Protein AF-0000000085931943 (afdb_homodimer)

Radius of gyration: 24.78 Å; Cα contacts (8 Å, |Δi|>4): 920; chains: 2; bounding box: 60×64×68 Å

Sequence (586 aa):
MDYKQLKFFRKICEEKSINRAAQKLFISQQALSKSIAKLEEELGTPLFIRTSGGVRLTPAGELLEQRAGAYLEEHDDILCQLRAAQEGTHLRIGFFMGLLQELPPRFFTRFMDAHPEIQFHFHSYTDNEHSRAYQNDNCDLVITTGPLGQGFAELAHLETRIGIMLSESNPLAARPELSLADLKGQLLISLNTENRSQTQLLEALRAQGLVIDTVLGDADGDLIQELLGRGYISFYAGKQSALPEGIVFRFLKDLHLYWEFYIYGHRGHRLTAVERELIRAILDAVSPEETQTMDYKQLKFFRKICEEKSINRAAQKLFISQQALSKSIAKLEEELGTPLFIRTSGGVRLTPAGELLEQRAGAYLEEHDDILCQLRAAQEGTHLRIGFFMGLLQELPPRFFTRFMDAHPEIQFHFHSYTDNEHSRAYQNDNCDLVITTGPLGQGFAELAHLETRIGIMLSESNPLAARPELSLADLKGQLLISLNTENRSQTQLLEALRAQGLVIDTVLGDADGDLIQELLGRGYISFYAGKQSALPEGIVFRFLKDLHLYWEFYIYGHRGHRLTAVERELIRAILDAVSPEETQT

Secondary structure (DSSP, 8-state):
--HHHHHHHHHHHHHS-HHHHHHHHTS-HHHHHHHHHHHHHHHTS--EEEETTEEEE-HHHHHHHHHHHHHHHHHHHHHHHHHHHHSS-EEEEEEETTHHHHSPTTHHHHHHHH-TTSEEEEEEE-SBSS----GGGG-SEEEESS---TTEEEEEEEEEE-EEEEETTSGGGG-S-B-GGGGTTS-EEEE--BSHHHHHHHHHHHHTT----EEE-GGGHHHHHHHHHTT-EEEE-S-GGGSPTTEEEE-BTT---EEEEEEEEETTPPPPHHHHHHHHHHHHHHS------/--HHHHHHHHHHHHHT-HHHHHHHHTS-HHHHHHHHHHHHHHHTS--EEEETTEEEE-HHHHHHHHHHHHHHHHHHHHHHHHHHHHSS-EEEEEEETTHHHHSPTTHHHHHHHH-TTSEEEEEEE-SBTTT--SGGGG-SEEEESS---TTEEEEEEEEEE-EEEEETTSGGGG-S-B-GGGGTTS-EEEE--BSHHHHHHHHHHHHTT----EEE-GGGHHHHHHHHHTT-EEEE-S-GGGSPTTEEEE-BTT---EEEEEEEEETTPPPPHHHHHHHHHHHHHHS------

Structure (mmCIF, N/CA/C/O backbone):
data_AF-0000000085931943-model_v1
#
loop_
_entity.id
_entity.type
_entity.pdbx_description
1 polymer 'LysR family transcriptional regulator'
#
loop_
_atom_site.group_PDB
_atom_site.id
_atom_site.type_symbol
_atom_site.label_atom_id
_atom_site.label_alt_id
_atom_site.label_comp_id
_atom_site.label_asym_id
_atom_site.label_entity_id
_atom_site.label_seq_id
_atom_site.pdbx_PDB_ins_code
_atom_site.Cartn_x
_atom_site.Cartn_y
_atom_site.Cartn_z
_atom_site.occupancy
_atom_site.B_iso_or_equiv
_atom_site.auth_seq_id
_atom_site.auth_comp_id
_atom_site.auth_asym_id
_atom_site.auth_atom_id
_atom_site.pdbx_PDB_model_num
ATOM 1 N N . MET A 1 1 ? 0.253 -12.008 -33.688 1 55.09 1 MET A N 1
ATOM 2 C CA . MET A 1 1 ? 0.393 -11.195 -32.5 1 55.09 1 MET A CA 1
ATOM 3 C C . MET A 1 1 ? 1 -12.016 -31.359 1 55.09 1 MET A C 1
ATOM 5 O O . MET A 1 1 ? 0.468 -13.062 -30.984 1 55.09 1 MET A O 1
ATOM 9 N N . ASP A 1 2 ? 2.203 -11.766 -31.125 1 61.03 2 ASP A N 1
ATOM 10 C CA . ASP A 1 2 ? 2.867 -12.562 -30.094 1 61.03 2 ASP A CA 1
ATOM 11 C C . ASP A 1 2 ? 3.107 -11.742 -28.828 1 61.03 2 ASP A C 1
ATOM 13 O O . ASP A 1 2 ? 2.828 -10.539 -28.797 1 61.03 2 ASP A O 1
ATOM 17 N N . TYR A 1 3 ? 3.52 -12.492 -27.812 1 64.62 3 TYR A N 1
ATOM 18 C CA . TYR A 1 3 ? 3.713 -11.922 -26.469 1 64.62 3 TYR A CA 1
ATOM 19 C C . TYR A 1 3 ? 4.695 -10.758 -26.516 1 64.62 3 TYR A C 1
ATOM 21 O O . TYR A 1 3 ? 4.469 -9.727 -25.875 1 64.62 3 TYR A O 1
ATOM 29 N N . LYS A 1 4 ? 5.719 -10.969 -27.219 1 70.94 4 LYS A N 1
ATOM 30 C CA . LYS A 1 4 ? 6.758 -9.945 -27.328 1 70.94 4 LYS A CA 1
ATOM 31 C C . LYS A 1 4 ? 6.223 -8.672 -27.969 1 70.94 4 LYS A C 1
ATOM 33 O O . LYS A 1 4 ? 6.531 -7.566 -27.531 1 70.94 4 LYS A O 1
ATOM 38 N N . GLN A 1 5 ? 5.391 -8.859 -28.953 1 75.25 5 GLN A N 1
ATOM 39 C CA . GLN A 1 5 ? 4.809 -7.719 -29.656 1 75.25 5 GLN A CA 1
ATOM 40 C C . GLN A 1 5 ? 3.896 -6.91 -28.734 1 75.25 5 GLN A C 1
ATOM 42 O O . GLN A 1 5 ? 3.922 -5.676 -28.75 1 75.25 5 GLN A O 1
ATOM 47 N N . LEU A 1 6 ? 3.182 -7.648 -27.969 1 75.31 6 LEU A N 1
ATOM 48 C CA . LEU A 1 6 ? 2.244 -6.969 -27.078 1 75.31 6 LEU A CA 1
ATOM 49 C C . LEU A 1 6 ? 2.982 -6.23 -25.969 1 75.31 6 LEU A C 1
ATOM 51 O O . LEU A 1 6 ? 2.564 -5.148 -25.562 1 75.31 6 LEU A O 1
ATOM 55 N N . LYS A 1 7 ? 4.035 -6.812 -25.625 1 75.56 7 LYS A N 1
ATOM 56 C CA . LYS A 1 7 ? 4.887 -6.148 -24.641 1 75.56 7 LYS A CA 1
ATOM 57 C C . LYS A 1 7 ? 5.469 -4.852 -25.203 1 75.56 7 LYS A C 1
ATOM 59 O O . LYS A 1 7 ? 5.504 -3.832 -24.516 1 75.56 7 LYS A O 1
ATOM 64 N N . PHE A 1 8 ? 5.934 -4.938 -26.359 1 80.75 8 PHE A N 1
ATOM 65 C CA . PHE A 1 8 ? 6.484 -3.768 -27.047 1 80.75 8 PHE A CA 1
ATOM 66 C C . PHE A 1 8 ? 5.43 -2.674 -27.172 1 80.75 8 PHE A C 1
ATOM 68 O O . PHE A 1 8 ? 5.703 -1.505 -26.891 1 80.75 8 PHE A O 1
ATOM 75 N N . PHE A 1 9 ? 4.234 -3.09 -27.516 1 84.25 9 PHE A N 1
ATOM 76 C CA . PHE A 1 9 ? 3.105 -2.184 -27.688 1 84.25 9 PHE A CA 1
ATOM 77 C C . PHE A 1 9 ? 2.805 -1.459 -26.375 1 84.25 9 PHE A C 1
ATOM 79 O O . PHE A 1 9 ? 2.682 -0.232 -26.359 1 84.25 9 PHE A O 1
ATOM 86 N N . ARG A 1 10 ? 2.828 -2.268 -25.406 1 78.38 10 ARG A N 1
ATOM 87 C CA . ARG A 1 10 ? 2.492 -1.695 -24.109 1 78.38 10 ARG A CA 1
ATOM 88 C C . ARG A 1 10 ? 3.559 -0.705 -23.656 1 78.38 10 ARG A C 1
ATOM 90 O O . ARG A 1 10 ? 3.24 0.341 -23.094 1 78.38 10 ARG A O 1
ATOM 97 N N . LYS A 1 11 ? 4.754 -1.048 -23.891 1 79 11 LYS A N 1
ATOM 98 C CA . LYS A 1 11 ? 5.844 -0.161 -23.5 1 79 11 LYS A CA 1
ATOM 99 C C . LYS A 1 11 ? 5.785 1.159 -24.266 1 79 11 LYS A C 1
ATOM 101 O O . LYS A 1 11 ? 6.055 2.221 -23.688 1 79 11 LYS A O 1
ATOM 106 N N . ILE A 1 12 ? 5.387 1.107 -25.438 1 84.19 12 ILE A N 1
ATOM 107 C CA . ILE A 1 12 ? 5.254 2.324 -26.234 1 84.19 12 ILE A CA 1
ATOM 108 C C . ILE A 1 12 ? 4.102 3.168 -25.688 1 84.19 12 ILE A C 1
ATOM 110 O O . ILE A 1 12 ? 4.207 4.395 -25.625 1 84.19 12 ILE A O 1
ATOM 114 N N . CYS A 1 13 ? 3.102 2.5 -25.281 1 78.88 13 CYS A N 1
ATOM 115 C CA . CYS A 1 13 ? 1.954 3.203 -24.719 1 78.88 13 CYS A CA 1
ATOM 116 C C . CYS A 1 13 ? 2.348 3.969 -23.469 1 78.88 13 CYS A C 1
ATOM 118 O O . CYS A 1 13 ? 1.907 5.102 -23.266 1 78.88 13 CYS A O 1
ATOM 120 N N . GLU A 1 14 ? 3.117 3.283 -22.766 1 73.25 14 GLU A N 1
ATOM 121 C CA . GLU A 1 14 ? 3.576 3.844 -21.5 1 73.25 14 GLU A CA 1
ATOM 122 C C . GLU A 1 14 ? 4.484 5.051 -21.734 1 73.25 14 GLU A C 1
ATOM 124 O O . GLU A 1 14 ? 4.363 6.062 -21.031 1 73.25 14 GLU A O 1
ATOM 129 N N . GLU A 1 15 ? 5.383 4.934 -22.688 1 76.12 15 GLU A N 1
ATOM 130 C CA . GLU A 1 15 ? 6.43 5.93 -22.906 1 76.12 15 GLU A CA 1
ATOM 131 C C . GLU A 1 15 ? 5.984 7 -23.891 1 76.12 15 GLU A C 1
ATOM 133 O O . GLU A 1 15 ? 6.641 8.039 -24.031 1 76.12 15 GLU A O 1
ATOM 138 N N . LYS A 1 16 ? 4.973 6.691 -24.562 1 77 16 LYS A N 1
ATOM 139 C CA . LYS A 1 16 ? 4.402 7.547 -25.594 1 77 16 LYS A CA 1
ATOM 140 C C . LYS A 1 16 ? 5.457 7.934 -26.625 1 77 16 LYS A C 1
ATOM 142 O O . LYS A 1 16 ? 5.367 8.992 -27.25 1 77 16 LYS A O 1
ATOM 147 N N . SER A 1 17 ? 6.508 7.242 -26.672 1 84.81 17 SER A N 1
ATOM 148 C CA . SER A 1 17 ? 7.598 7.414 -27.625 1 84.81 17 SER A CA 1
ATOM 149 C C . SER A 1 17 ? 8.242 6.078 -27.969 1 84.81 17 SER A C 1
ATOM 151 O O . SER A 1 17 ? 8.562 5.285 -27.078 1 84.81 17 SER A O 1
ATOM 153 N N . ILE A 1 18 ? 8.406 5.887 -29.266 1 85.44 18 ILE A N 1
ATOM 154 C CA . ILE A 1 18 ? 9.023 4.641 -29.703 1 85.44 18 ILE A CA 1
ATOM 155 C C . ILE A 1 18 ? 10.492 4.625 -29.312 1 85.44 18 ILE A C 1
ATOM 157 O O . ILE A 1 18 ? 11.008 3.605 -28.844 1 85.44 18 ILE A O 1
ATOM 161 N N . ASN A 1 19 ? 11.039 5.809 -29.453 1 85.44 19 ASN A N 1
ATOM 162 C CA . ASN A 1 19 ? 12.453 5.902 -29.109 1 85.44 19 ASN A CA 1
ATOM 163 C C . ASN A 1 19 ? 12.664 5.672 -27.609 1 85.44 19 ASN A C 1
ATOM 165 O O . ASN A 1 19 ? 13.547 4.902 -27.219 1 85.44 19 ASN A O 1
ATOM 169 N N . ARG A 1 20 ? 11.945 6.262 -26.875 1 82.75 20 ARG A N 1
ATOM 170 C CA . ARG A 1 20 ? 12.055 6.109 -25.438 1 82.75 20 ARG A CA 1
ATOM 171 C C . ARG A 1 20 ? 11.711 4.688 -25 1 82.75 20 ARG A C 1
ATOM 173 O O . ARG A 1 20 ? 12.367 4.129 -24.125 1 82.75 20 ARG A O 1
ATOM 180 N N . ALA A 1 21 ? 10.719 4.152 -25.594 1 83.44 21 ALA A N 1
ATOM 181 C CA . ALA A 1 21 ? 10.336 2.771 -25.312 1 83.44 21 ALA A CA 1
ATOM 182 C C . ALA A 1 21 ? 11.461 1.805 -25.656 1 83.44 21 ALA A C 1
ATOM 184 O O . ALA A 1 21 ? 11.758 0.881 -24.891 1 83.44 21 ALA A O 1
ATOM 185 N N . ALA A 1 22 ? 12.094 2.076 -26.719 1 85.12 22 ALA A N 1
ATOM 186 C CA . ALA A 1 22 ? 13.203 1.229 -27.156 1 85.12 22 ALA A CA 1
ATOM 187 C C . ALA A 1 22 ? 14.359 1.288 -26.156 1 85.12 22 ALA A C 1
ATOM 189 O O . ALA A 1 22 ? 14.953 0.26 -25.812 1 85.12 22 ALA A O 1
ATOM 190 N N . GLN A 1 23 ? 14.562 2.43 -25.703 1 77.44 23 GLN A N 1
ATOM 191 C CA . GLN A 1 23 ? 15.625 2.619 -24.719 1 77.44 23 GLN A CA 1
ATOM 192 C C . GLN A 1 23 ? 15.32 1.865 -23.422 1 77.44 23 GLN A C 1
ATOM 194 O O . GLN A 1 23 ? 16.188 1.2 -22.875 1 77.44 23 GLN A O 1
ATOM 199 N N . LYS A 1 24 ? 14.102 1.891 -23.125 1 71.81 24 LYS A N 1
ATOM 200 C CA . LYS A 1 24 ? 13.688 1.274 -21.875 1 71.81 24 LYS A CA 1
ATOM 201 C C . LYS A 1 24 ? 13.648 -0.246 -21.984 1 71.81 24 LYS A C 1
ATOM 203 O O . LYS A 1 24 ? 13.875 -0.958 -21.016 1 71.81 24 LYS A O 1
ATOM 208 N N . LEU A 1 25 ? 13.461 -0.68 -23.156 1 70 25 LEU A N 1
ATOM 209 C CA . LEU A 1 25 ? 13.391 -2.105 -23.453 1 70 25 LEU A CA 1
ATOM 210 C C . LEU A 1 25 ? 14.758 -2.65 -23.844 1 70 25 LEU A C 1
ATOM 212 O O . LEU A 1 25 ? 14.922 -3.857 -24.031 1 70 25 LEU A O 1
ATOM 216 N N . PHE A 1 26 ? 15.734 -1.73 -23.969 1 70.75 26 PHE A N 1
ATOM 217 C CA . PHE A 1 26 ? 17.109 -2.064 -24.328 1 70.75 26 PHE A CA 1
ATOM 218 C C . PHE A 1 26 ? 17.156 -2.758 -25.688 1 70.75 26 PHE A C 1
ATOM 220 O O . PHE A 1 26 ? 17.844 -3.762 -25.859 1 70.75 26 PHE A O 1
ATOM 227 N N . ILE A 1 27 ? 16.391 -2.252 -26.531 1 77.94 27 ILE A N 1
ATOM 228 C CA . ILE A 1 27 ? 16.422 -2.705 -27.906 1 77.94 27 ILE A CA 1
ATOM 229 C C . ILE A 1 27 ? 16.531 -1.503 -28.844 1 77.94 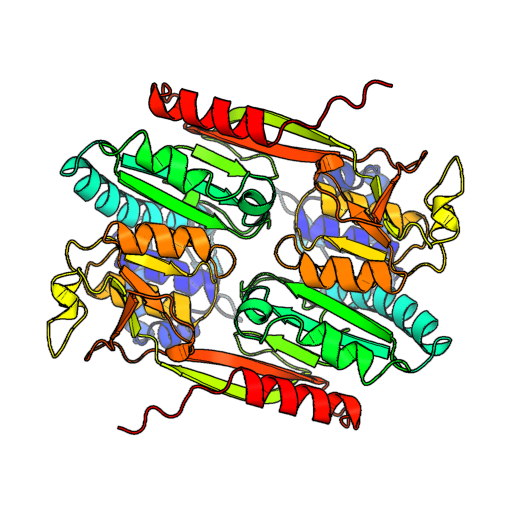27 ILE A C 1
ATOM 231 O O . ILE A 1 27 ? 16.391 -0.357 -28.406 1 77.94 27 ILE A O 1
ATOM 235 N N . SER A 1 28 ? 16.922 -1.776 -30.047 1 80.44 28 SER A N 1
ATOM 236 C CA . SER A 1 28 ? 17.047 -0.69 -31.016 1 80.44 28 SER A CA 1
ATOM 237 C C . SER A 1 28 ? 15.672 -0.145 -31.406 1 80.44 28 SER A C 1
ATOM 239 O O . SER A 1 28 ? 14.68 -0.881 -31.406 1 80.44 28 SER A O 1
ATOM 241 N N . GLN A 1 29 ? 15.68 1.112 -31.625 1 86.12 29 GLN A N 1
ATOM 242 C CA . GLN A 1 29 ? 14.453 1.761 -32.094 1 86.12 29 GLN A CA 1
ATOM 243 C C . GLN A 1 29 ? 13.922 1.101 -33.344 1 86.12 29 GLN A C 1
ATOM 245 O O . GLN A 1 29 ? 12.711 0.959 -33.531 1 86.12 29 GLN A O 1
ATOM 250 N N . GLN A 1 30 ? 14.812 0.701 -34.219 1 86.5 30 GLN A N 1
ATOM 251 C CA . GLN A 1 30 ? 14.43 0.039 -35.469 1 86.5 30 GLN A CA 1
ATOM 252 C C . GLN A 1 30 ? 13.727 -1.288 -35.188 1 86.5 30 GLN A C 1
ATOM 254 O O . GLN A 1 30 ? 12.711 -1.603 -35.812 1 86.5 30 GLN A O 1
ATOM 259 N N . ALA A 1 31 ? 14.289 -1.971 -34.344 1 82.88 31 ALA A N 1
ATOM 260 C CA . ALA A 1 31 ? 13.727 -3.266 -33.969 1 82.88 31 ALA A CA 1
ATOM 261 C C . ALA A 1 31 ? 12.336 -3.105 -33.375 1 82.88 31 ALA A C 1
ATOM 263 O O . ALA A 1 31 ? 11.414 -3.855 -33.719 1 82.88 31 ALA A O 1
ATOM 264 N N . LEU A 1 32 ? 12.219 -2.182 -32.531 1 87.5 32 LEU A N 1
ATOM 265 C CA . LEU A 1 32 ? 10.93 -1.919 -31.906 1 87.5 32 LEU A CA 1
ATOM 266 C C . LEU A 1 32 ? 9.906 -1.452 -32.938 1 87.5 32 LEU A C 1
ATOM 268 O O . LEU A 1 32 ? 8.766 -1.919 -32.938 1 87.5 32 LEU A O 1
ATOM 272 N N . SER A 1 33 ? 10.344 -0.574 -33.781 1 87.19 33 SER A N 1
ATOM 273 C CA . SER A 1 33 ? 9.469 -0.047 -34.812 1 87.19 33 SER A CA 1
ATOM 274 C C . SER A 1 33 ? 9.008 -1.151 -35.75 1 87.19 33 SER A C 1
ATOM 276 O O . SER A 1 33 ? 7.836 -1.199 -36.156 1 87.19 33 SER A O 1
ATOM 278 N N . LYS A 1 34 ? 9.883 -1.982 -36.062 1 86.62 34 LYS A N 1
ATOM 279 C CA . LYS A 1 34 ? 9.562 -3.098 -36.938 1 86.62 34 LYS A CA 1
ATOM 280 C C . LYS A 1 34 ? 8.547 -4.039 -36.312 1 86.62 34 LYS A C 1
ATOM 282 O O . LYS A 1 34 ? 7.633 -4.531 -36.969 1 86.62 34 LYS A O 1
ATOM 287 N N . SER A 1 35 ? 8.828 -4.301 -35.062 1 84.44 35 SER A N 1
ATOM 288 C CA . SER A 1 35 ? 7.938 -5.195 -34.344 1 84.44 35 SER A CA 1
ATOM 289 C C . SER A 1 35 ? 6.52 -4.637 -34.281 1 84.44 35 SER A C 1
ATOM 291 O O . SER A 1 35 ? 5.547 -5.375 -34.438 1 84.44 35 SER A O 1
ATOM 293 N N . ILE A 1 36 ? 6.445 -3.408 -34.062 1 87.06 36 ILE A N 1
ATOM 294 C CA . ILE A 1 36 ? 5.141 -2.758 -34 1 87.06 36 ILE A CA 1
ATOM 295 C C . ILE A 1 36 ? 4.48 -2.744 -35.375 1 87.06 36 ILE A C 1
ATOM 297 O O . ILE A 1 36 ? 3.277 -2.986 -35.5 1 87.06 36 ILE A O 1
ATOM 301 N N . ALA A 1 37 ? 5.273 -2.424 -36.344 1 86.5 37 ALA A N 1
ATOM 302 C CA . ALA A 1 37 ? 4.762 -2.453 -37.719 1 86.5 37 ALA A CA 1
ATOM 303 C C . ALA A 1 37 ? 4.199 -3.828 -38.062 1 86.5 37 ALA A C 1
ATOM 305 O O . ALA A 1 37 ? 3.141 -3.934 -38.688 1 86.5 37 ALA A O 1
ATOM 306 N N . LYS A 1 38 ? 4.918 -4.797 -37.688 1 82 38 LYS A N 1
ATOM 307 C CA . LYS A 1 38 ? 4.457 -6.16 -37.906 1 82 38 LYS A CA 1
ATOM 308 C C . LYS A 1 38 ? 3.154 -6.434 -37.156 1 82 38 LYS A C 1
ATOM 310 O O . LYS A 1 38 ? 2.248 -7.07 -37.688 1 82 38 LYS A O 1
ATOM 315 N N . LEU A 1 39 ? 3.102 -6.043 -35.969 1 80.69 39 LEU A N 1
ATOM 316 C CA . LEU A 1 39 ? 1.886 -6.195 -35.156 1 80.69 39 LEU A CA 1
ATOM 317 C C . LEU A 1 39 ? 0.708 -5.496 -35.844 1 80.69 39 LEU A C 1
ATOM 319 O O . LEU A 1 39 ? -0.385 -6.059 -35.938 1 80.69 39 LEU A O 1
ATOM 323 N N . GLU A 1 40 ? 0.938 -4.281 -36.312 1 82.12 40 GLU A N 1
ATOM 324 C CA . GLU A 1 40 ? -0.093 -3.508 -37 1 82.12 40 GLU A CA 1
ATOM 325 C C . GLU A 1 40 ? -0.527 -4.195 -38.281 1 82.12 40 GLU A C 1
ATOM 327 O O . GLU A 1 40 ? -1.714 -4.211 -38.625 1 82.12 40 GLU A O 1
ATOM 332 N N . GLU A 1 41 ? 0.426 -4.742 -38.969 1 79.25 41 GLU A N 1
ATOM 333 C CA . GLU A 1 41 ? 0.138 -5.5 -40.188 1 79.25 41 GLU A CA 1
ATOM 334 C C . GLU A 1 41 ? -0.713 -6.73 -39.906 1 79.25 41 GLU A C 1
ATOM 336 O O . GLU A 1 41 ? -1.679 -7.012 -40.594 1 79.25 41 GLU A O 1
ATOM 341 N N . GLU A 1 42 ? -0.335 -7.395 -38.906 1 75.94 42 GLU A N 1
ATOM 342 C CA . GLU A 1 42 ? -1.07 -8.594 -38.5 1 75.94 42 GLU A CA 1
ATOM 343 C C . GLU A 1 42 ? -2.502 -8.25 -38.125 1 75.94 42 GLU A C 1
ATOM 345 O O . GLU A 1 42 ? -3.43 -9.016 -38.406 1 75.94 42 GLU A O 1
ATOM 350 N N . LEU A 1 43 ? -2.584 -7.156 -37.469 1 74.06 43 LEU A N 1
ATOM 351 C CA . LEU A 1 43 ? -3.895 -6.738 -36.969 1 74.06 43 LEU A CA 1
ATOM 352 C C . LEU A 1 43 ? -4.66 -5.984 -38.062 1 74.06 43 LEU A C 1
ATOM 354 O O . LEU A 1 43 ? -5.871 -5.777 -37.938 1 74.06 43 LEU A O 1
ATOM 358 N N . GLY A 1 44 ? -3.965 -5.633 -39.094 1 72.06 44 GLY A N 1
ATOM 359 C CA . GLY A 1 44 ? -4.566 -4.984 -40.25 1 72.06 44 GLY A CA 1
ATOM 360 C C . GLY A 1 44 ? -4.93 -3.531 -40 1 72.06 44 GLY A C 1
ATOM 361 O O . GLY A 1 44 ? -5.762 -2.961 -40.719 1 72.06 44 GLY A O 1
ATOM 362 N N . THR A 1 45 ? -4.484 -3.029 -38.875 1 77.69 45 THR A N 1
ATOM 363 C CA . THR A 1 45 ? -4.805 -1.649 -38.531 1 77.69 45 THR A CA 1
ATOM 364 C C . THR A 1 45 ? -3.633 -0.982 -37.812 1 77.69 45 THR A C 1
ATOM 366 O O . THR A 1 45 ? -2.91 -1.631 -37.062 1 77.69 45 THR A O 1
ATOM 369 N N . PRO A 1 46 ? -3.488 0.309 -38.062 1 84.19 46 PRO A N 1
ATOM 370 C CA . PRO A 1 46 ? -2.465 1.025 -37.312 1 84.19 46 PRO A CA 1
ATOM 371 C C . PRO A 1 46 ? -2.844 1.208 -35.844 1 84.19 46 PRO A C 1
ATOM 373 O O . PRO A 1 46 ? -4.016 1.417 -35.531 1 84.19 46 PRO A O 1
ATOM 376 N N . LEU A 1 47 ? -1.817 0.995 -35 1 86.38 47 LEU A N 1
ATOM 377 C CA . LEU A 1 47 ? -2.057 1.114 -33.562 1 86.38 47 LEU A CA 1
ATOM 378 C C . LEU A 1 47 ? -1.593 2.471 -33.031 1 86.38 47 LEU A C 1
ATOM 380 O O . LEU A 1 47 ? -2.076 2.945 -32 1 86.38 47 LEU A O 1
ATOM 384 N N . PHE A 1 48 ? -0.645 3.033 -33.75 1 87.56 48 PHE A N 1
ATOM 385 C CA . PHE A 1 48 ? -0.075 4.312 -33.344 1 87.56 48 PHE A CA 1
ATOM 386 C C . PHE A 1 48 ? -0.127 5.32 -34.469 1 87.56 48 PHE A C 1
ATOM 388 O O . PHE A 1 48 ? -0.088 4.938 -35.656 1 87.56 48 PHE A O 1
ATOM 395 N N . ILE A 1 49 ? -0.316 6.629 -34.094 1 83.38 49 ILE A N 1
ATOM 396 C CA . ILE A 1 49 ? -0.152 7.742 -35.031 1 83.38 49 ILE A CA 1
ATOM 397 C C . ILE A 1 49 ? 1.058 8.578 -34.625 1 83.38 49 ILE A C 1
ATOM 399 O O . ILE A 1 49 ? 1.219 8.914 -33.438 1 83.38 49 ILE A O 1
ATOM 403 N N . ARG A 1 50 ? 1.953 8.781 -35.562 1 78.69 50 ARG A N 1
ATOM 404 C CA . ARG A 1 50 ? 3.125 9.609 -35.281 1 78.69 50 ARG A CA 1
ATOM 405 C C . ARG A 1 50 ? 2.742 11.078 -35.188 1 78.69 50 ARG A C 1
ATOM 407 O O . ARG A 1 50 ? 1.934 11.578 -35.969 1 78.69 50 ARG A O 1
ATOM 414 N N . THR A 1 51 ? 3.082 11.586 -34.156 1 75.75 51 THR A N 1
ATOM 415 C CA . THR A 1 51 ? 2.871 13.016 -33.938 1 75.75 51 THR A CA 1
ATOM 416 C C . THR A 1 51 ? 4.199 13.734 -33.719 1 75.75 51 THR A C 1
ATOM 418 O O . THR A 1 51 ? 5.246 13.086 -33.594 1 75.75 51 THR A O 1
ATOM 421 N N . SER A 1 52 ? 4.203 15.07 -33.75 1 74.44 52 SER A N 1
ATOM 422 C CA . SER A 1 52 ? 5.398 15.875 -33.531 1 74.44 52 SER A CA 1
ATOM 423 C C . SER A 1 52 ? 6.012 15.594 -32.188 1 74.44 52 SER A C 1
ATOM 425 O O . SER A 1 52 ? 7.219 15.758 -31.984 1 74.44 52 SER A O 1
ATOM 427 N N . GLY A 1 53 ? 5.316 15.102 -31.312 1 69.12 53 GLY A N 1
ATOM 428 C CA . GLY A 1 53 ? 5.773 14.906 -29.953 1 69.12 53 GLY A CA 1
ATOM 429 C C . GLY A 1 53 ? 5.984 13.445 -29.594 1 69.12 53 GLY A C 1
ATOM 430 O O . GLY A 1 53 ? 6.215 13.117 -28.422 1 69.12 53 GLY A O 1
ATOM 431 N N . GLY A 1 54 ? 5.898 12.648 -30.594 1 79.88 54 GLY A N 1
ATOM 432 C CA . GLY A 1 54 ? 6.07 11.219 -30.359 1 79.88 54 GLY A CA 1
ATOM 433 C C . GLY A 1 54 ? 5.016 10.375 -31.047 1 79.88 54 GLY A C 1
ATOM 434 O O . GLY A 1 54 ? 4.836 10.477 -32.281 1 79.88 54 GLY A O 1
ATOM 435 N N . VAL A 1 55 ? 4.402 9.43 -30.234 1 83.94 55 VAL A N 1
ATOM 436 C CA . VAL A 1 55 ? 3.371 8.586 -30.828 1 83.94 55 VAL A CA 1
ATOM 437 C C . VAL A 1 55 ? 2.088 8.68 -30 1 83.94 55 VAL A C 1
ATOM 439 O O . VAL A 1 55 ? 2.137 8.914 -28.797 1 83.94 55 VAL A O 1
ATOM 442 N N . ARG A 1 56 ? 0.947 8.633 -30.688 1 80.62 56 ARG A N 1
ATOM 443 C CA . ARG A 1 56 ? -0.373 8.539 -30.062 1 80.62 56 ARG A CA 1
ATOM 444 C C . ARG A 1 56 ? -1.103 7.281 -30.516 1 80.62 56 ARG A C 1
ATOM 446 O O . ARG A 1 56 ? -0.864 6.781 -31.625 1 80.62 56 ARG A O 1
ATOM 453 N N . LEU A 1 57 ? -1.98 6.836 -29.562 1 80.31 57 LEU A N 1
ATOM 454 C CA . LEU A 1 57 ? -2.73 5.625 -29.875 1 80.31 57 LEU A CA 1
ATOM 455 C C . LEU A 1 57 ? -3.867 5.93 -30.844 1 80.31 57 LEU A C 1
ATOM 457 O O . LEU A 1 57 ? -4.523 6.969 -30.734 1 80.31 57 LEU A O 1
ATOM 461 N N . THR A 1 58 ? -4.062 5.07 -31.891 1 78.31 58 THR A N 1
ATOM 462 C CA . THR A 1 58 ? -5.293 5.027 -32.688 1 78.31 58 THR A CA 1
ATOM 463 C C . THR A 1 58 ? -6.43 4.418 -31.859 1 78.31 58 THR A C 1
ATOM 465 O O . THR A 1 58 ? -6.203 3.855 -30.797 1 78.31 58 THR A O 1
ATOM 468 N N . PRO A 1 59 ? -7.641 4.551 -32.281 1 65.88 59 PRO A N 1
ATOM 469 C CA . PRO A 1 59 ? -8.734 3.857 -31.594 1 65.88 59 PRO A CA 1
ATOM 470 C C . PRO A 1 59 ? -8.477 2.363 -31.422 1 65.88 59 PRO A C 1
ATOM 472 O O . PRO A 1 59 ? -8.773 1.797 -30.375 1 65.88 59 PRO A O 1
ATOM 475 N N . ALA A 1 60 ? -7.91 1.833 -32.438 1 72.38 60 ALA A N 1
ATOM 476 C CA . ALA A 1 60 ? -7.535 0.424 -32.344 1 72.38 60 ALA A CA 1
ATOM 477 C C . ALA A 1 60 ? -6.43 0.208 -31.328 1 72.38 60 ALA A C 1
ATOM 479 O O . ALA A 1 60 ? -6.438 -0.787 -30.594 1 72.38 60 ALA A O 1
ATOM 480 N N . GLY A 1 61 ? -5.535 1.128 -31.312 1 76.88 61 GLY A N 1
ATOM 481 C CA . GLY A 1 61 ? -4.477 1.078 -30.312 1 76.88 61 GLY A CA 1
ATOM 482 C C . GLY A 1 61 ? -4.992 1.179 -28.891 1 76.88 61 GLY A C 1
ATOM 483 O O . GLY A 1 61 ? -4.523 0.463 -28 1 76.88 61 GLY A O 1
ATOM 484 N N . GLU A 1 62 ? -5.898 1.995 -28.734 1 67.81 62 GLU A N 1
ATOM 485 C CA . GLU A 1 62 ? -6.512 2.164 -27.406 1 67.81 62 GLU A CA 1
ATOM 486 C C . GLU A 1 62 ? -7.223 0.889 -26.969 1 67.81 62 GLU A C 1
ATOM 488 O O . GLU A 1 62 ? -7.129 0.491 -25.812 1 67.81 62 GLU A O 1
ATOM 493 N N . LEU A 1 63 ? -7.898 0.345 -27.891 1 62.28 63 LEU A N 1
ATOM 494 C CA . LEU A 1 63 ? -8.57 -0.919 -27.609 1 62.28 63 LEU A CA 1
ATOM 495 C C . LEU A 1 63 ? -7.562 -1.998 -27.234 1 62.28 63 LEU A C 1
ATOM 497 O O . LEU A 1 63 ? -7.777 -2.738 -26.266 1 62.28 63 LEU A O 1
ATOM 501 N N . LEU A 1 64 ? -6.523 -2.021 -28 1 71.88 64 LEU A N 1
ATOM 502 C CA . LEU A 1 64 ? -5.5 -3.018 -27.703 1 71.88 64 LEU A CA 1
ATOM 503 C C . LEU A 1 64 ? -4.84 -2.734 -26.359 1 71.88 64 LEU A C 1
ATOM 505 O O . LEU A 1 64 ? -4.547 -3.662 -25.594 1 71.88 64 LEU A O 1
ATOM 509 N N . GLU A 1 65 ? -4.602 -1.52 -26.141 1 70.88 65 GLU A N 1
ATOM 510 C CA . GLU A 1 65 ? -4.004 -1.163 -24.859 1 70.88 65 GLU A CA 1
ATOM 511 C C . GLU A 1 65 ? -4.867 -1.642 -23.688 1 70.88 65 GLU A C 1
ATOM 513 O O . GLU A 1 65 ? -4.352 -2.166 -22.703 1 70.88 65 GLU A O 1
ATOM 518 N N . GLN A 1 66 ? -6.023 -1.454 -23.875 1 58.38 66 GLN A N 1
ATOM 519 C CA . GLN A 1 66 ? -6.977 -1.882 -22.859 1 58.38 66 GLN A CA 1
ATOM 520 C C . GLN A 1 66 ? -6.977 -3.4 -22.703 1 58.38 66 GLN A C 1
ATOM 522 O O . GLN A 1 66 ? -7.059 -3.916 -21.594 1 58.38 66 GLN A O 1
ATOM 527 N N . ARG A 1 67 ? -6.75 -3.953 -23.859 1 55.47 67 ARG A N 1
ATOM 528 C CA . ARG A 1 67 ? -6.883 -5.406 -23.875 1 55.47 67 ARG A CA 1
ATOM 529 C C . ARG A 1 67 ? -5.535 -6.082 -23.672 1 55.47 67 ARG A C 1
ATOM 531 O O . ARG A 1 67 ? -5.465 -7.203 -23.156 1 55.47 67 ARG A O 1
ATOM 538 N N . ALA A 1 68 ? -4.516 -5.348 -24.141 1 60.16 68 ALA A N 1
ATOM 539 C CA . ALA A 1 68 ? -3.176 -5.926 -24.109 1 60.16 68 ALA A CA 1
ATOM 540 C C . ALA A 1 68 ? -2.758 -6.266 -22.688 1 60.16 68 ALA A C 1
ATOM 542 O O . ALA A 1 68 ? -2.105 -7.285 -22.453 1 60.16 68 ALA A O 1
ATOM 543 N N . GLY A 1 69 ? -3.082 -5.398 -21.938 1 51.91 69 GLY A N 1
ATOM 544 C CA . GLY A 1 69 ? -2.84 -5.738 -20.547 1 51.91 69 GLY A CA 1
ATOM 545 C C . GLY A 1 69 ? -3.439 -7.074 -20.141 1 51.91 69 GLY A C 1
ATOM 546 O O . GLY A 1 69 ? -2.758 -7.914 -19.547 1 51.91 69 GLY A O 1
ATOM 547 N N . ALA A 1 70 ? -4.582 -7.188 -20.594 1 49.72 70 ALA A N 1
ATOM 548 C CA . ALA A 1 70 ? -5.305 -8.422 -20.312 1 49.72 70 ALA A CA 1
ATOM 549 C C . ALA A 1 70 ? -4.66 -9.609 -21.031 1 49.72 70 ALA A C 1
ATOM 551 O O . ALA A 1 70 ? -4.547 -10.695 -20.469 1 49.72 70 ALA A O 1
ATOM 552 N N . TYR A 1 71 ? -4.223 -9.352 -22.188 1 49.84 71 TYR A N 1
ATOM 553 C CA . TYR A 1 71 ? -3.609 -10.414 -22.969 1 49.84 71 TYR A CA 1
ATOM 554 C C . TYR A 1 71 ? -2.27 -10.828 -22.375 1 49.84 71 TYR A C 1
ATOM 556 O O . TYR A 1 71 ? -1.965 -12.023 -22.297 1 49.84 71 TYR A O 1
ATOM 564 N N . LEU A 1 72 ? -1.488 -9.883 -22.125 1 53.84 72 LEU A N 1
ATOM 565 C CA . LEU A 1 72 ? -0.202 -10.203 -21.516 1 53.84 72 LEU A CA 1
ATOM 566 C C . LEU A 1 72 ? -0.397 -10.875 -20.156 1 53.84 72 LEU A C 1
ATOM 568 O O . LEU A 1 72 ? 0.332 -11.805 -19.812 1 53.84 72 LEU A O 1
ATOM 572 N N . GLU A 1 73 ? -1.282 -10.398 -19.641 1 48.91 73 GLU A N 1
ATOM 573 C CA . GLU A 1 73 ? -1.694 -11.039 -18.391 1 48.91 73 GLU A CA 1
ATOM 574 C C . GLU A 1 73 ? -2.293 -12.422 -18.656 1 48.91 73 GLU A C 1
ATOM 576 O O . GLU A 1 73 ? -2.051 -13.367 -17.906 1 48.91 73 GLU A O 1
ATOM 581 N N . GLU A 1 74 ? -2.994 -12.477 -19.719 1 49.31 74 GLU A N 1
ATOM 582 C CA . GLU A 1 74 ? -3.555 -13.758 -20.156 1 49.31 74 GLU A CA 1
ATOM 583 C C . GLU A 1 74 ? -2.451 -14.758 -20.484 1 49.31 74 GLU A C 1
ATOM 585 O O . GLU A 1 74 ? -2.57 -15.945 -20.172 1 49.31 74 GLU A O 1
ATOM 590 N N . HIS A 1 75 ? -1.53 -14.273 -21.172 1 47.94 75 HIS A N 1
ATOM 591 C CA . HIS A 1 75 ? -0.403 -15.172 -21.406 1 47.94 75 HIS A CA 1
ATOM 592 C C . HIS A 1 75 ? 0.173 -15.695 -20.094 1 47.94 75 HIS A C 1
ATOM 594 O O . HIS A 1 75 ? 0.405 -16.891 -19.953 1 47.94 75 HIS A O 1
ATOM 600 N N . ASP A 1 76 ? 0.511 -14.797 -19.25 1 49.72 76 ASP A N 1
ATOM 601 C CA . ASP A 1 76 ? 0.974 -15.258 -17.953 1 49.72 76 ASP A CA 1
ATOM 602 C C . ASP A 1 76 ? -0.069 -16.156 -17.281 1 49.72 76 ASP A C 1
ATOM 604 O O . ASP A 1 76 ? 0.278 -17.141 -16.625 1 49.72 76 ASP A O 1
ATOM 608 N N . ASP A 1 77 ? -1.251 -15.758 -17.562 1 48.19 77 ASP A N 1
ATOM 609 C CA . ASP A 1 77 ? -2.375 -16.547 -17.062 1 48.19 77 ASP A CA 1
ATOM 610 C C . ASP A 1 77 ? -2.383 -17.938 -17.688 1 48.19 77 ASP A C 1
ATOM 612 O O . ASP A 1 77 ? -2.645 -18.922 -17 1 48.19 77 ASP A O 1
ATOM 616 N N . ILE A 1 78 ? -2.203 -17.891 -18.938 1 46.5 78 ILE A N 1
ATOM 617 C CA . ILE A 1 78 ? -2.188 -19.172 -19.625 1 46.5 78 ILE A CA 1
ATOM 618 C C . ILE A 1 78 ? -1.065 -20.047 -19.078 1 46.5 78 ILE A C 1
ATOM 620 O O . ILE A 1 78 ? -1.266 -21.234 -18.812 1 46.5 78 ILE A O 1
ATOM 624 N N . LEU A 1 79 ? -0.005 -19.422 -18.891 1 47.06 79 LEU A N 1
ATOM 625 C CA . LEU A 1 79 ? 1.09 -20.203 -18.328 1 47.06 79 LEU A CA 1
ATOM 626 C C . LEU A 1 79 ? 0.745 -20.688 -16.922 1 47.06 79 LEU A C 1
ATOM 628 O O . LEU A 1 79 ? 1.043 -21.828 -16.578 1 47.06 79 LEU A O 1
ATOM 632 N N . CYS A 1 80 ? 0.157 -19.766 -16.219 1 46.91 80 CYS A N 1
ATOM 633 C CA . CYS A 1 80 ? -0.276 -20.156 -14.883 1 46.91 80 CYS A CA 1
ATOM 634 C C . CYS A 1 80 ? -1.347 -21.25 -14.945 1 46.91 80 CYS A C 1
ATOM 636 O O . CYS A 1 80 ? -1.322 -22.203 -14.164 1 46.91 80 CYS A O 1
ATOM 638 N N . GLN A 1 81 ? -2.244 -21.016 -15.82 1 47.34 81 GLN A N 1
ATOM 639 C CA . GLN A 1 81 ? -3.311 -22 -15.969 1 47.34 81 GLN A CA 1
ATOM 640 C C . GLN A 1 81 ? -2.758 -23.328 -16.453 1 47.34 81 GLN A C 1
ATOM 642 O O . GLN A 1 81 ? -3.201 -24.391 -15.992 1 47.34 81 GLN A O 1
ATOM 647 N N . LEU A 1 82 ? -1.97 -23.312 -17.375 1 45.38 82 LEU A N 1
ATOM 648 C CA . LEU A 1 82 ? -1.386 -24.547 -17.875 1 45.38 82 LEU A CA 1
ATOM 649 C C . LEU A 1 82 ? -0.641 -25.281 -16.75 1 45.38 82 LEU A C 1
ATOM 651 O O . LEU A 1 82 ? -0.706 -26.5 -16.656 1 45.38 82 LEU A O 1
ATOM 655 N N . ARG A 1 83 ? 0.024 -24.5 -16.031 1 45.22 83 ARG A N 1
ATOM 656 C CA . ARG A 1 83 ? 0.689 -25.109 -14.891 1 45.22 83 ARG A CA 1
ATOM 657 C C . ARG A 1 83 ? -0.327 -25.609 -13.867 1 45.22 83 ARG A C 1
ATOM 659 O O . ARG A 1 83 ? -0.146 -26.672 -13.273 1 45.22 83 ARG A O 1
ATOM 666 N N . ALA A 1 84 ? -1.306 -24.703 -13.703 1 45.88 84 ALA A N 1
ATOM 667 C CA . ALA A 1 84 ? -2.379 -25.109 -12.789 1 45.88 84 ALA A CA 1
ATOM 668 C C . ALA A 1 84 ? -3.084 -26.359 -13.289 1 45.88 84 ALA A C 1
ATOM 670 O O . ALA A 1 84 ? -3.543 -27.172 -12.484 1 45.88 84 ALA A O 1
ATOM 671 N N . ALA A 1 85 ? -3.283 -26.406 -14.5 1 45.25 85 ALA A N 1
ATOM 672 C CA . ALA A 1 85 ? -3.916 -27.609 -15.031 1 45.25 85 ALA A CA 1
ATOM 673 C C . ALA A 1 85 ? -3.156 -28.859 -14.617 1 45.25 85 ALA A C 1
ATOM 675 O O . ALA A 1 85 ? -3.752 -29.938 -14.453 1 45.25 85 ALA A O 1
ATOM 676 N N . GLN A 1 86 ? -1.926 -28.797 -14.711 1 43.84 86 GLN A N 1
ATOM 677 C CA . GLN A 1 86 ? -1.219 -30 -14.289 1 43.84 86 GLN A CA 1
ATOM 678 C C . GLN A 1 86 ? -1.281 -30.172 -12.773 1 43.84 86 GLN A C 1
ATOM 680 O O . GLN A 1 86 ? -1.098 -31.281 -12.258 1 43.84 86 GLN A O 1
ATOM 685 N N . GLU A 1 87 ? -1.316 -29.016 -12.109 1 48.56 87 GLU A N 1
ATOM 686 C CA . GLU A 1 87 ? -1.28 -29.141 -10.648 1 48.56 87 GLU A CA 1
ATOM 687 C C . GLU A 1 87 ? -2.688 -29.234 -10.07 1 48.56 87 GLU A C 1
ATOM 689 O O . GLU A 1 87 ? -3.662 -28.859 -10.727 1 48.56 87 GLU A O 1
ATOM 694 N N . GLY A 1 88 ? -2.814 -29.828 -8.984 1 56.75 88 GLY A N 1
ATOM 695 C CA . GLY A 1 88 ? -3.949 -30 -8.094 1 56.75 88 GLY A CA 1
ATOM 696 C C . GLY A 1 88 ? -4.812 -28.766 -7.965 1 56.75 88 GLY A C 1
ATOM 697 O O . GLY A 1 88 ? -4.648 -27.812 -8.727 1 56.75 88 GLY A O 1
ATOM 698 N N . THR A 1 89 ? -5.91 -28.734 -7.156 1 74.19 89 THR A N 1
ATOM 699 C CA . THR A 1 89 ? -6.902 -27.703 -6.855 1 74.19 89 THR A CA 1
ATOM 700 C C . THR A 1 89 ? -6.227 -26.438 -6.332 1 74.19 89 THR A C 1
ATOM 702 O O . THR A 1 89 ? -5.438 -26.5 -5.391 1 74.19 89 THR A O 1
ATOM 705 N N . HIS A 1 90 ? -6.203 -25.328 -7.215 1 84.56 90 HIS A N 1
ATOM 706 C CA . HIS A 1 90 ? -5.621 -24.062 -6.773 1 84.56 90 HIS A CA 1
ATOM 707 C C . HIS A 1 90 ? -6.703 -23.031 -6.508 1 84.56 90 HIS A C 1
ATOM 709 O O . HIS A 1 90 ? -7.82 -23.141 -7.008 1 84.56 90 HIS A O 1
ATOM 715 N N . LEU A 1 91 ? -6.469 -22.156 -5.605 1 90.25 91 LEU A N 1
ATOM 716 C CA . LEU A 1 91 ? -7.305 -21 -5.305 1 90.25 91 LEU A CA 1
ATOM 717 C C . LEU A 1 91 ? -6.477 -19.719 -5.305 1 90.25 91 LEU A C 1
ATOM 719 O O . LEU A 1 91 ? -5.496 -19.609 -4.562 1 90.25 91 LEU A O 1
ATOM 723 N N . ARG A 1 92 ? -6.809 -18.781 -6.223 1 90.44 92 ARG A N 1
ATOM 724 C CA . ARG A 1 92 ? -6.129 -17.5 -6.332 1 90.44 92 ARG A CA 1
ATOM 725 C C . ARG A 1 92 ? -6.969 -16.375 -5.723 1 90.44 92 ARG A C 1
ATOM 727 O O . ARG A 1 92 ? -8.094 -16.125 -6.164 1 90.44 92 ARG A O 1
ATOM 734 N N . ILE A 1 93 ? -6.34 -15.711 -4.754 1 91.88 93 ILE A N 1
ATOM 735 C CA . ILE A 1 93 ? -7.066 -14.695 -4.008 1 91.88 93 ILE A CA 1
ATOM 736 C C . ILE A 1 93 ? -6.371 -13.344 -4.164 1 91.88 93 ILE A C 1
ATOM 738 O O . ILE A 1 93 ? -5.191 -13.203 -3.832 1 91.88 93 ILE A O 1
ATOM 742 N N . GLY A 1 94 ? -7.07 -12.422 -4.703 1 89.25 94 GLY A N 1
ATOM 743 C CA . GLY A 1 94 ? -6.633 -11.031 -4.695 1 89.25 94 GLY A CA 1
ATOM 744 C C . GLY A 1 94 ? -7.258 -10.219 -3.58 1 89.25 94 GLY A C 1
ATOM 745 O O . GLY A 1 94 ? -8.453 -10.352 -3.307 1 89.25 94 GLY A O 1
ATOM 746 N N . PHE A 1 95 ? -6.395 -9.43 -2.912 1 87.94 95 PHE A N 1
ATOM 747 C CA . PHE A 1 95 ? -6.969 -8.625 -1.839 1 87.94 95 PHE A CA 1
ATOM 748 C C . PHE A 1 95 ? -6.184 -7.336 -1.648 1 87.94 95 PHE A C 1
ATOM 750 O O . PHE A 1 95 ? -4.996 -7.273 -1.963 1 87.94 95 PHE A O 1
ATOM 757 N N . PHE A 1 96 ? -6.891 -6.383 -1.124 1 81.81 96 PHE A N 1
ATOM 758 C CA . PHE A 1 96 ? -6.234 -5.117 -0.823 1 81.81 96 PHE A CA 1
ATOM 759 C C . PHE A 1 96 ? -5.391 -5.23 0.441 1 81.81 96 PHE A C 1
ATOM 761 O O . PHE A 1 96 ? -5.758 -5.953 1.373 1 81.81 96 PHE A O 1
ATOM 768 N N . MET A 1 97 ? -4.312 -4.535 0.505 1 75.06 97 MET A N 1
ATOM 769 C CA . MET A 1 97 ? -3.299 -4.656 1.55 1 75.06 97 MET A CA 1
ATOM 770 C C . MET A 1 97 ? -3.912 -4.438 2.93 1 75.06 97 MET A C 1
ATOM 772 O O . MET A 1 97 ? -3.5 -5.07 3.904 1 75.06 97 MET A O 1
ATOM 776 N N . GLY A 1 98 ? -4.879 -3.678 3.123 1 76.56 98 GLY A N 1
ATOM 777 C CA . GLY A 1 98 ? -5.473 -3.396 4.418 1 76.56 98 GLY A CA 1
ATOM 778 C C . GLY A 1 98 ? -6.34 -4.531 4.938 1 76.56 98 GLY A C 1
ATOM 779 O O . GLY A 1 98 ? -6.746 -4.527 6.102 1 76.56 98 GLY A O 1
ATOM 780 N N . LEU A 1 99 ? -6.547 -5.543 4.16 1 82.56 99 LEU A N 1
ATOM 781 C CA . LEU A 1 99 ? -7.453 -6.617 4.547 1 82.56 99 LEU A CA 1
ATOM 782 C C . LEU A 1 99 ? -6.902 -7.395 5.738 1 82.56 99 LEU A C 1
ATOM 784 O O . LEU A 1 99 ? -7.656 -7.773 6.641 1 82.56 99 LEU A O 1
ATOM 788 N N . LEU A 1 100 ? -5.637 -7.672 5.727 1 81.25 100 LEU A N 1
ATOM 789 C CA . LEU A 1 100 ? -5.043 -8.531 6.742 1 81.25 100 LEU A CA 1
ATOM 790 C C . LEU A 1 100 ? -5.184 -7.906 8.125 1 81.25 100 LEU A C 1
ATOM 792 O O . LEU A 1 100 ? -5.215 -8.617 9.133 1 81.25 100 LEU A O 1
ATOM 796 N N . GLN A 1 101 ? -5.289 -6.633 8.141 1 74.81 101 GLN A N 1
ATOM 797 C CA . GLN A 1 101 ? -5.473 -5.945 9.414 1 74.81 101 GLN A CA 1
ATOM 798 C C . GLN A 1 101 ? -6.906 -6.078 9.914 1 74.81 101 GLN A C 1
ATOM 800 O O . GLN A 1 101 ? -7.18 -5.883 11.094 1 74.81 101 GLN A O 1
ATOM 805 N N . GLU A 1 102 ? -7.758 -6.352 9.031 1 78.5 102 GLU A N 1
ATOM 806 C CA . GLU A 1 102 ? -9.164 -6.512 9.383 1 78.5 102 GLU A CA 1
ATOM 807 C C . GLU A 1 102 ? -9.469 -7.949 9.797 1 78.5 102 GLU A C 1
ATOM 809 O O . GLU A 1 102 ? -10.516 -8.219 10.398 1 78.5 102 GLU A O 1
ATOM 814 N N . LEU A 1 103 ? -8.578 -8.82 9.477 1 86.25 103 LEU A N 1
ATOM 815 C CA . LEU A 1 103 ? -8.781 -10.234 9.75 1 86.25 103 LEU A CA 1
ATOM 816 C C . LEU A 1 103 ? -8.07 -10.648 11.031 1 86.25 103 LEU A C 1
ATOM 818 O O . LEU A 1 103 ? -7.102 -10.008 11.445 1 86.25 103 LEU A O 1
ATOM 822 N N . PRO A 1 104 ? -8.609 -11.672 11.672 1 86.81 104 PRO A N 1
ATOM 823 C CA . PRO A 1 104 ? -7.879 -12.195 12.828 1 86.81 104 PRO A CA 1
ATOM 824 C C . PRO A 1 104 ? -6.469 -12.664 12.477 1 86.81 104 PRO A C 1
ATOM 826 O O . PRO A 1 104 ? -6.207 -13.023 11.328 1 86.81 104 PRO A O 1
ATOM 829 N N . PRO A 1 105 ? -5.594 -12.641 13.5 1 85.19 105 PRO A N 1
ATOM 830 C CA . PRO A 1 105 ? -4.242 -13.141 13.258 1 85.19 105 PRO A CA 1
ATOM 831 C C . PRO A 1 105 ? -4.23 -14.555 12.672 1 85.19 105 PRO A C 1
ATOM 833 O O . PRO A 1 105 ? -5.055 -15.391 13.055 1 85.19 105 PRO A O 1
ATOM 836 N N . ARG A 1 106 ? -3.408 -14.797 11.727 1 89.31 106 ARG A N 1
ATOM 837 C CA . ARG A 1 106 ? -3.164 -16.094 11.109 1 89.31 106 ARG A CA 1
ATOM 838 C C . ARG A 1 106 ? -4.402 -16.594 10.375 1 89.31 106 ARG A C 1
ATOM 840 O O . ARG A 1 106 ? -4.613 -17.812 10.25 1 89.31 106 ARG A O 1
ATOM 847 N N . PHE A 1 107 ? -5.215 -15.703 9.984 1 93.12 107 PHE A N 1
ATOM 848 C CA . PHE A 1 107 ? -6.469 -16.062 9.328 1 93.12 107 PHE A CA 1
ATOM 849 C C . PHE A 1 107 ? -6.211 -16.969 8.133 1 93.12 107 PHE A C 1
ATOM 851 O O . PHE A 1 107 ? -6.723 -18.094 8.07 1 93.12 107 PHE A O 1
ATOM 858 N N . PHE A 1 108 ? -5.379 -16.547 7.145 1 94.19 108 PHE A N 1
ATOM 859 C CA . PHE A 1 108 ? -5.141 -17.328 5.938 1 94.19 108 PHE A CA 1
ATOM 860 C C . PHE A 1 108 ? -4.344 -18.578 6.258 1 94.19 108 PHE A C 1
ATOM 862 O O . PHE A 1 108 ? -4.531 -19.625 5.617 1 94.19 108 PHE A O 1
ATOM 869 N N . THR A 1 109 ? -3.512 -18.484 7.25 1 92.62 109 THR A N 1
ATOM 870 C CA . THR A 1 109 ? -2.76 -19.656 7.684 1 92.62 109 THR A CA 1
ATOM 871 C C . THR A 1 109 ? -3.703 -20.766 8.141 1 92.62 109 THR A C 1
ATOM 873 O O . THR A 1 109 ? -3.58 -21.906 7.699 1 92.62 109 THR A O 1
ATOM 876 N N . ARG A 1 110 ? -4.586 -20.391 9 1 93.56 110 ARG A N 1
ATOM 877 C CA . ARG A 1 110 ? -5.551 -21.359 9.508 1 93.56 110 ARG A CA 1
ATOM 878 C C . ARG A 1 110 ? -6.406 -21.938 8.383 1 93.56 110 ARG A C 1
ATOM 880 O O . ARG A 1 110 ? -6.723 -23.125 8.375 1 93.56 110 ARG A O 1
ATOM 887 N N . PHE A 1 111 ? -6.777 -21.078 7.527 1 95.31 111 PHE A N 1
ATOM 888 C CA . PHE A 1 111 ? -7.598 -21.531 6.41 1 95.31 111 PHE A CA 1
ATOM 889 C C . PHE A 1 111 ? -6.828 -22.516 5.527 1 95.31 111 PHE A C 1
ATOM 891 O O . PHE A 1 111 ? -7.371 -23.531 5.105 1 95.31 111 PHE A O 1
ATOM 898 N N . MET A 1 112 ? -5.586 -22.203 5.246 1 93.88 112 MET A N 1
ATOM 899 C CA . MET A 1 112 ? -4.738 -23.094 4.457 1 93.88 112 MET A CA 1
ATOM 900 C C . MET A 1 112 ? -4.52 -24.422 5.176 1 93.88 112 MET A C 1
ATOM 902 O O . MET A 1 112 ? -4.488 -25.484 4.539 1 93.88 112 MET A O 1
ATOM 906 N N . ASP A 1 113 ? -4.332 -24.391 6.492 1 93.69 113 ASP A N 1
ATOM 907 C CA . ASP A 1 113 ? -4.172 -25.609 7.281 1 93.69 113 ASP A CA 1
ATOM 908 C C . ASP A 1 113 ? -5.387 -26.516 7.137 1 93.69 113 ASP A C 1
ATOM 910 O O . ASP A 1 113 ? -5.25 -27.734 7.129 1 93.69 113 ASP A O 1
ATOM 914 N N . ALA A 1 114 ? -6.539 -25.938 7.039 1 93.5 114 ALA A N 1
ATOM 915 C CA . ALA A 1 114 ? -7.793 -26.688 6.938 1 93.5 114 ALA A CA 1
ATOM 916 C C . ALA A 1 114 ? -7.984 -27.266 5.539 1 93.5 114 ALA A C 1
ATOM 918 O O . ALA A 1 114 ? -8.82 -28.141 5.328 1 93.5 114 ALA A O 1
ATOM 919 N N . HIS A 1 115 ? -7.238 -26.766 4.566 1 92.38 115 HIS A N 1
ATOM 920 C CA . HIS A 1 115 ? -7.375 -27.203 3.184 1 92.38 115 HIS A CA 1
ATOM 921 C C . HIS A 1 115 ? -6.012 -27.516 2.57 1 92.38 115 HIS A C 1
ATOM 923 O O . HIS A 1 115 ? -5.629 -26.906 1.565 1 92.38 115 HIS A O 1
ATOM 929 N N . PRO A 1 116 ? -5.348 -28.5 3.047 1 89.88 116 PRO A N 1
ATOM 930 C CA . PRO A 1 116 ? -3.99 -28.828 2.594 1 89.88 116 PRO A CA 1
ATOM 931 C C . PRO A 1 116 ? -3.945 -29.297 1.143 1 89.88 116 PRO A C 1
ATOM 933 O O . PRO A 1 116 ? -2.879 -29.297 0.523 1 89.88 116 PRO A O 1
ATOM 936 N N . GLU A 1 117 ? -5.055 -29.625 0.623 1 85.81 117 GLU A N 1
ATOM 937 C CA . GLU A 1 117 ? -5.141 -30.141 -0.74 1 85.81 117 GLU A CA 1
ATOM 938 C C . GLU A 1 117 ? -5.141 -29 -1.76 1 85.81 117 GLU A C 1
ATOM 940 O O . GLU A 1 117 ? -4.957 -29.234 -2.957 1 85.81 117 GLU A O 1
ATOM 945 N N . ILE A 1 118 ? -5.332 -27.859 -1.304 1 89.25 118 ILE A N 1
ATOM 946 C CA . ILE A 1 118 ? -5.457 -26.719 -2.195 1 89.25 118 ILE A CA 1
ATOM 947 C C . ILE A 1 118 ? -4.145 -25.938 -2.213 1 89.25 118 ILE A C 1
ATOM 949 O O . ILE A 1 118 ? -3.541 -25.688 -1.165 1 89.25 118 ILE A O 1
ATOM 953 N N . GLN A 1 119 ? -3.684 -25.594 -3.342 1 88.38 119 GLN A N 1
ATOM 954 C CA . GLN A 1 119 ? -2.576 -24.656 -3.488 1 88.38 119 GLN A CA 1
ATOM 955 C C . GLN A 1 119 ? -3.08 -23.219 -3.557 1 88.38 119 GLN A C 1
ATOM 957 O O . GLN A 1 119 ? -3.826 -22.859 -4.469 1 88.38 119 GLN A O 1
ATOM 962 N N . PHE A 1 120 ? -2.615 -22.406 -2.641 1 91.19 120 PHE A N 1
ATOM 963 C CA . PHE A 1 120 ? -3.117 -21.031 -2.549 1 91.19 120 PHE A CA 1
ATOM 964 C C . PHE A 1 120 ? -2.139 -20.062 -3.189 1 91.19 120 PHE A C 1
ATOM 966 O O . PHE A 1 120 ? -0.925 -20.188 -3.025 1 91.19 120 PHE A O 1
ATOM 973 N N . HIS A 1 121 ? -2.666 -19.156 -3.949 1 88.44 121 HIS A N 1
ATOM 974 C CA . HIS A 1 121 ? -1.936 -18.016 -4.488 1 88.44 121 HIS A CA 1
ATOM 975 C C . HIS A 1 121 ? -2.574 -16.703 -4.055 1 88.44 121 HIS A C 1
ATOM 977 O O . HIS A 1 121 ? -3.801 -16.562 -4.07 1 88.44 121 HIS A O 1
ATOM 983 N N . PHE A 1 122 ? -1.729 -15.781 -3.688 1 90.75 122 PHE A N 1
ATOM 984 C CA . PHE A 1 122 ? -2.215 -14.508 -3.17 1 90.75 122 PHE A CA 1
ATOM 985 C C . PHE A 1 122 ? -1.66 -13.344 -3.984 1 90.75 122 PHE A C 1
ATOM 987 O O . PHE A 1 122 ? -0.492 -13.359 -4.379 1 90.75 122 PHE A O 1
ATOM 994 N N . HIS A 1 123 ? -2.527 -12.438 -4.152 1 86.94 123 HIS A N 1
ATOM 995 C CA . HIS A 1 123 ? -2.127 -11.18 -4.77 1 86.94 123 HIS A CA 1
ATOM 996 C C . HIS A 1 123 ? -2.627 -9.984 -3.963 1 86.94 123 HIS A C 1
ATOM 998 O O . HIS A 1 123 ? -3.812 -9.648 -4.012 1 86.94 123 HIS A O 1
ATOM 1004 N N . SER A 1 124 ? -1.681 -9.359 -3.316 1 84.31 124 SER A N 1
ATOM 1005 C CA . SER A 1 124 ? -2.035 -8.164 -2.562 1 84.31 124 SER A CA 1
ATOM 1006 C C . SER A 1 124 ? -1.796 -6.902 -3.387 1 84.31 124 SER A C 1
ATOM 1008 O O . SER A 1 124 ? -0.804 -6.809 -4.109 1 84.31 124 SER A O 1
ATOM 1010 N N . TYR A 1 125 ? -2.705 -5.965 -3.295 1 76.44 125 TYR A N 1
ATOM 1011 C CA . TYR A 1 125 ? -2.543 -4.73 -4.055 1 76.44 125 TYR A CA 1
ATOM 1012 C C . TYR A 1 125 ? -2.891 -3.518 -3.205 1 76.44 125 TYR A C 1
ATOM 1014 O O . TYR A 1 125 ? -3.555 -3.643 -2.174 1 76.44 125 TYR A O 1
ATOM 1022 N N . THR A 1 126 ? -2.348 -2.314 -3.605 1 65.56 126 THR A N 1
ATOM 1023 C CA . THR A 1 126 ? -2.621 -1.062 -2.91 1 65.56 126 THR A CA 1
ATOM 1024 C C . THR A 1 126 ? -4.055 -0.608 -3.158 1 65.56 126 THR A C 1
ATOM 1026 O O . THR A 1 126 ? -4.652 -0.944 -4.184 1 65.56 126 THR A O 1
ATOM 1029 N N . ASP A 1 127 ? -4.715 0.018 -2.092 1 57.97 127 ASP A N 1
ATOM 1030 C CA . ASP A 1 127 ? -6.105 0.455 -2.145 1 57.97 127 ASP A CA 1
ATOM 1031 C C . ASP A 1 127 ? -6.309 1.521 -3.219 1 57.97 127 ASP A C 1
ATOM 1033 O O . ASP A 1 127 ? -6.852 2.594 -2.943 1 57.97 127 ASP A O 1
ATOM 1037 N N . ASN A 1 128 ? -5.535 1.787 -4.215 1 53.53 128 ASN A N 1
ATOM 1038 C CA . ASN A 1 128 ? -5.816 2.775 -5.25 1 53.53 128 ASN A CA 1
ATOM 1039 C C . ASN A 1 128 ? -6.691 2.191 -6.359 1 53.53 128 ASN A C 1
ATOM 1041 O O . ASN A 1 128 ? -6.539 1.026 -6.727 1 53.53 128 ASN A O 1
ATOM 1045 N N . GLU A 1 129 ? -7.84 2.891 -6.461 1 47.56 129 GLU A N 1
ATOM 1046 C CA . GLU A 1 129 ? -8.82 2.518 -7.477 1 47.56 129 GLU A CA 1
ATOM 1047 C C . GLU A 1 129 ? -8.141 2.195 -8.805 1 47.56 129 GLU A C 1
ATOM 1049 O O . GLU A 1 129 ? -8.602 1.326 -9.547 1 47.56 129 GLU A O 1
ATOM 1054 N N . HIS A 1 130 ? -7.41 3.41 -9.164 1 42.47 130 HIS A N 1
ATOM 1055 C CA . HIS A 1 130 ? -6.891 3.227 -10.508 1 42.47 130 HIS A CA 1
ATOM 1056 C C . HIS A 1 130 ? -6 1.992 -10.594 1 42.47 130 HIS A C 1
ATOM 1058 O O . HIS A 1 130 ? -5.508 1.649 -11.672 1 42.47 130 HIS A O 1
ATOM 1064 N N . SER A 1 131 ? -5.5 2.1 -9.492 1 42.59 131 SER A N 1
ATOM 1065 C CA . SER A 1 131 ? -4.516 1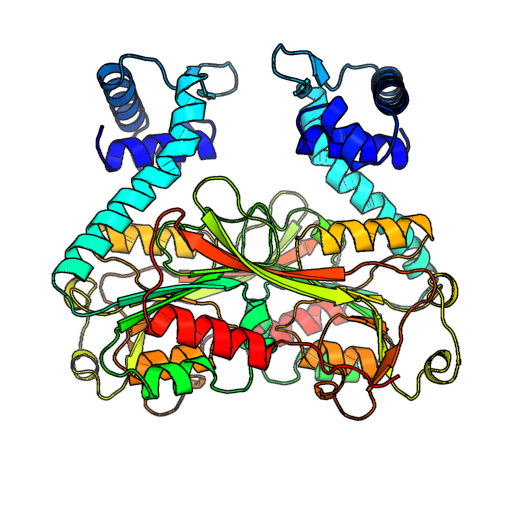.026 -9.586 1 42.59 131 SER A CA 1
ATOM 1066 C C . SER A 1 131 ? -5.039 -0.134 -10.422 1 42.59 131 SER A C 1
ATOM 1068 O O . SER A 1 131 ? -6.25 -0.284 -10.594 1 42.59 131 SER A O 1
ATOM 1070 N N . ARG A 1 132 ? -4.039 -1.229 -10.289 1 40.19 132 ARG A N 1
ATOM 1071 C CA . ARG A 1 132 ? -3.516 -2.244 -11.195 1 40.19 132 ARG A CA 1
ATOM 1072 C C . ARG A 1 132 ? -4.621 -3.188 -11.656 1 40.19 132 ARG A C 1
ATOM 1074 O O . ARG A 1 132 ? -5.633 -3.348 -10.969 1 40.19 132 ARG A O 1
ATOM 1081 N N . ALA A 1 133 ? -4.703 -3.176 -12.859 1 41.09 133 ALA A N 1
ATOM 1082 C CA . ALA A 1 133 ? -5.062 -4.383 -13.602 1 41.09 133 ALA A CA 1
ATOM 1083 C C . ALA A 1 133 ? -5.266 -5.566 -12.656 1 41.09 133 ALA A C 1
ATOM 1085 O O . ALA A 1 133 ? -4.312 -6.059 -12.055 1 41.09 133 ALA A O 1
ATOM 1086 N N . TYR A 1 134 ? -5.957 -5.387 -11.617 1 43.06 134 TYR A N 1
ATOM 1087 C CA . TYR A 1 134 ? -6.328 -6.746 -11.234 1 43.06 134 TYR A CA 1
ATOM 1088 C C . TYR A 1 134 ? -5.785 -7.758 -12.234 1 43.06 134 TYR A C 1
ATOM 1090 O O . TYR A 1 134 ? -6.324 -7.906 -13.336 1 43.06 134 TYR A O 1
ATOM 1098 N N . GLN A 1 135 ? -4.637 -7.645 -12.602 1 47.91 135 GLN A N 1
ATOM 1099 C CA . GLN A 1 135 ? -4.082 -8.961 -12.898 1 47.91 135 GLN A CA 1
ATOM 1100 C C . GLN A 1 135 ? -4.926 -10.07 -12.266 1 47.91 135 GLN A C 1
ATOM 1102 O O . GLN A 1 135 ? -4.602 -11.25 -12.391 1 47.91 135 GLN A O 1
ATOM 1107 N N . ASN A 1 136 ? -5.98 -9.516 -11.469 1 51.44 136 ASN A N 1
ATOM 1108 C CA . ASN A 1 136 ? -7.098 -10.172 -10.797 1 51.44 136 ASN A CA 1
ATOM 1109 C C . ASN A 1 136 ? -7.82 -11.141 -11.734 1 51.44 136 ASN A C 1
ATOM 1111 O O . ASN A 1 136 ? -8.445 -12.102 -11.281 1 51.44 136 ASN A O 1
ATOM 1115 N N . ASP A 1 137 ? -7.637 -10.562 -12.781 1 54.56 137 ASP A N 1
ATOM 1116 C CA . ASP A 1 137 ? -8.375 -11.398 -13.719 1 54.56 137 ASP A CA 1
ATOM 1117 C C . ASP A 1 137 ? -7.996 -12.867 -13.562 1 54.56 137 ASP A C 1
ATOM 1119 O O . ASP A 1 137 ? -8.766 -13.758 -13.945 1 54.56 137 ASP A O 1
ATOM 1123 N N . ASN A 1 138 ? -6.918 -12.898 -12.773 1 68.12 138 ASN A N 1
ATOM 1124 C CA . ASN A 1 138 ? -6.551 -14.297 -12.625 1 68.12 138 ASN A CA 1
ATOM 1125 C C . ASN A 1 138 ? -6.848 -14.812 -11.219 1 68.12 138 ASN A C 1
ATOM 1127 O O . ASN A 1 138 ? -6.496 -15.945 -10.875 1 68.12 138 ASN A O 1
ATOM 1131 N N . CYS A 1 139 ? -7.504 -13.891 -10.57 1 84.62 139 CYS A N 1
ATOM 1132 C CA . CYS A 1 139 ? -7.859 -14.336 -9.227 1 84.62 139 CYS A CA 1
ATOM 1133 C C . CYS A 1 139 ? -9.266 -14.922 -9.203 1 84.62 139 CYS A C 1
ATOM 1135 O O . CYS A 1 139 ? -10.172 -14.398 -9.859 1 84.62 139 CYS A O 1
ATOM 1137 N N . ASP A 1 140 ? -9.391 -15.977 -8.5 1 87.69 140 ASP A N 1
ATOM 1138 C CA . ASP A 1 140 ? -10.695 -16.594 -8.344 1 87.69 140 ASP A CA 1
ATOM 1139 C C . ASP A 1 140 ? -11.617 -15.734 -7.492 1 87.69 140 ASP A C 1
ATOM 1141 O O . ASP A 1 140 ? -12.82 -15.641 -7.762 1 87.69 140 ASP A O 1
ATOM 1145 N N . LEU A 1 141 ? -11.109 -15.156 -6.496 1 91.75 141 LEU A N 1
ATOM 1146 C CA . LEU A 1 141 ? -11.789 -14.219 -5.617 1 91.75 141 LEU A CA 1
ATOM 1147 C C . LEU A 1 141 ? -10.992 -12.922 -5.488 1 91.75 141 LEU A C 1
ATOM 1149 O O . LEU A 1 141 ? -9.766 -12.945 -5.363 1 91.75 141 LEU A O 1
ATOM 1153 N N . VAL A 1 142 ? -11.766 -11.844 -5.57 1 90.5 142 VAL A N 1
ATOM 1154 C CA . VAL A 1 142 ? -11.141 -10.531 -5.449 1 90.5 142 VAL A CA 1
ATOM 1155 C C . VAL A 1 142 ? -11.82 -9.734 -4.332 1 90.5 142 VAL A C 1
ATOM 1157 O O . VAL A 1 142 ? -13.031 -9.539 -4.352 1 90.5 142 VAL A O 1
ATOM 1160 N N . ILE A 1 143 ? -10.992 -9.352 -3.365 1 90.38 143 ILE A N 1
ATOM 1161 C CA . ILE A 1 143 ? -11.477 -8.539 -2.252 1 90.38 143 ILE A CA 1
ATOM 1162 C C . ILE A 1 143 ? -10.969 -7.109 -2.406 1 90.38 143 ILE A C 1
ATOM 1164 O O . ILE A 1 143 ? -9.766 -6.863 -2.4 1 90.38 143 ILE A O 1
ATOM 1168 N N . THR A 1 144 ? -11.945 -6.164 -2.525 1 87.06 144 THR A N 1
ATOM 1169 C CA . THR A 1 144 ? -11.555 -4.801 -2.865 1 87.06 144 THR A CA 1
ATOM 1170 C C . THR A 1 144 ? -12.383 -3.789 -2.078 1 87.06 144 THR A C 1
ATOM 1172 O O . THR A 1 144 ? -13.312 -4.164 -1.365 1 87.06 144 THR A O 1
ATOM 1175 N N . THR A 1 145 ? -11.961 -2.506 -2.219 1 83 145 THR A N 1
ATOM 1176 C CA . THR A 1 145 ? -12.641 -1.428 -1.514 1 83 145 THR A CA 1
ATOM 1177 C C . THR A 1 145 ? -13.461 -0.578 -2.482 1 83 145 THR A C 1
ATOM 1179 O O . THR A 1 145 ? -13.922 0.506 -2.127 1 83 145 THR A O 1
ATOM 1182 N N . GLY A 1 146 ? -13.523 -0.967 -3.646 1 79.12 146 GLY A N 1
ATOM 1183 C CA . GLY A 1 146 ? -14.32 -0.308 -4.668 1 79.12 146 GLY A CA 1
ATOM 1184 C C . GLY A 1 146 ? -14.93 -1.275 -5.668 1 79.12 146 GLY A C 1
ATOM 1185 O O . GLY A 1 146 ? -14.508 -2.432 -5.754 1 79.12 146 GLY A O 1
ATOM 1186 N N . PRO A 1 147 ? -15.891 -0.779 -6.336 1 77.81 147 PRO A N 1
ATOM 1187 C CA . PRO A 1 147 ? -16.562 -1.655 -7.301 1 77.81 147 PRO A CA 1
ATOM 1188 C C . PRO A 1 147 ? -15.656 -2.027 -8.477 1 77.81 147 PRO A C 1
ATOM 1190 O O . PRO A 1 147 ? -14.805 -1.234 -8.875 1 77.81 147 PRO A O 1
ATOM 1193 N N . LEU A 1 148 ? -15.859 -3.26 -8.898 1 77.5 148 LEU A N 1
ATOM 1194 C CA . LEU A 1 148 ? -15.164 -3.723 -10.094 1 77.5 148 LEU A CA 1
ATOM 1195 C C . LEU A 1 148 ? -16.094 -3.703 -11.305 1 77.5 148 LEU A C 1
ATOM 1197 O O . LEU A 1 148 ? -17.312 -3.607 -11.156 1 77.5 148 LEU A O 1
ATOM 1201 N N . GLY A 1 149 ? -15.312 -3.562 -12.438 1 71.5 149 GLY A N 1
ATOM 1202 C CA . GLY A 1 149 ? -16.062 -3.406 -13.68 1 71.5 149 GLY A CA 1
ATOM 1203 C C . GLY A 1 149 ? -16.703 -4.691 -14.148 1 71.5 149 GLY A C 1
ATOM 1204 O O . GLY A 1 149 ? -17.016 -5.57 -13.336 1 71.5 149 GLY A O 1
ATOM 1205 N N . GLN A 1 150 ? -16.625 -4.719 -15.594 1 69.06 150 GLN A N 1
ATOM 1206 C CA . GLN A 1 150 ? -17.359 -5.777 -16.281 1 69.06 150 GLN A CA 1
ATOM 1207 C C . GLN A 1 150 ? -16.625 -7.109 -16.188 1 69.06 150 GLN A C 1
ATOM 1209 O O . GLN A 1 150 ? -15.391 -7.141 -16.109 1 69.06 150 GLN A O 1
ATOM 1214 N N . GLY A 1 151 ? -17.234 -8.281 -15.852 1 75 151 GLY A N 1
ATOM 1215 C CA . GLY A 1 151 ? -16.719 -9.633 -15.805 1 75 151 GLY A CA 1
ATOM 1216 C C . GLY A 1 151 ? -16.719 -10.234 -14.414 1 75 151 GLY A C 1
ATOM 1217 O O . GLY A 1 151 ? -16.516 -11.438 -14.25 1 75 151 GLY A O 1
ATOM 1218 N N . PHE A 1 152 ? -16.922 -9.258 -13.586 1 83.31 152 PHE A N 1
ATOM 1219 C CA . PHE A 1 152 ? -16.953 -9.727 -12.211 1 83.31 152 PHE A CA 1
ATOM 1220 C C . PHE A 1 152 ? -18.359 -9.688 -11.648 1 83.31 152 PHE A C 1
ATOM 1222 O O . PHE A 1 152 ? -19.172 -8.836 -12.039 1 83.31 152 PHE A O 1
ATOM 1229 N N . ALA A 1 153 ? -18.625 -10.656 -10.836 1 88.19 153 ALA A N 1
ATOM 1230 C CA . ALA A 1 153 ? -19.875 -10.703 -10.086 1 88.19 153 ALA A CA 1
ATOM 1231 C C . ALA A 1 153 ? -19.641 -10.367 -8.609 1 88.19 153 ALA A C 1
ATOM 1233 O O . ALA A 1 153 ? -18.734 -10.906 -7.984 1 88.19 153 ALA A O 1
ATOM 1234 N N . GLU A 1 154 ? -20.5 -9.477 -8.125 1 91.56 154 GLU A N 1
ATOM 1235 C CA . GLU A 1 154 ? -20.422 -9.141 -6.703 1 91.56 154 GLU A CA 1
ATOM 1236 C C . GLU A 1 154 ? -20.969 -10.281 -5.84 1 91.56 154 GLU A C 1
ATOM 1238 O O . GLU A 1 154 ? -22.125 -10.688 -5.984 1 91.56 154 GLU A O 1
ATOM 1243 N N . LEU A 1 155 ? -20.156 -10.773 -4.973 1 94.31 155 LEU A N 1
ATOM 1244 C CA . LEU A 1 155 ? -20.531 -11.898 -4.125 1 94.31 155 LEU A CA 1
ATOM 1245 C C . LEU A 1 155 ? -20.906 -11.422 -2.723 1 94.31 155 LEU A C 1
ATOM 1247 O O . LEU A 1 155 ? -21.688 -12.07 -2.031 1 94.31 155 LEU A O 1
ATOM 1251 N N . ALA A 1 156 ? -20.281 -10.336 -2.273 1 93.62 156 ALA A N 1
ATOM 1252 C CA . ALA A 1 156 ? -20.562 -9.727 -0.978 1 93.62 156 ALA A CA 1
ATOM 1253 C C . ALA A 1 156 ? -20.234 -8.242 -0.986 1 93.62 156 ALA A C 1
ATOM 1255 O O . ALA A 1 156 ? -19.375 -7.793 -1.752 1 93.62 156 ALA A O 1
ATOM 1256 N N . HIS A 1 157 ? -20.938 -7.523 -0.222 1 91.69 157 HIS A N 1
ATOM 1257 C CA . HIS A 1 157 ? -20.734 -6.09 -0.032 1 91.69 157 HIS A CA 1
ATOM 1258 C C . HIS A 1 157 ? -21.062 -5.676 1.399 1 91.69 157 HIS A C 1
ATOM 1260 O O . HIS A 1 157 ? -22.156 -5.945 1.897 1 91.69 157 HIS A O 1
ATOM 1266 N N . LEU A 1 158 ? -19.969 -5.137 2.037 1 88.12 158 LEU A N 1
ATOM 1267 C CA . LEU A 1 158 ? -20.156 -4.621 3.389 1 88.12 158 LEU A CA 1
ATOM 1268 C C . LEU A 1 158 ? -19.812 -3.135 3.453 1 88.12 158 LEU A C 1
ATOM 1270 O O . LEU A 1 158 ? -18.938 -2.658 2.727 1 88.12 158 LEU A O 1
ATOM 1274 N N . GLU A 1 159 ? -20.516 -2.447 4.312 1 88.25 159 GLU A N 1
ATOM 1275 C CA . GLU A 1 159 ? -20.281 -1.032 4.574 1 88.25 159 GLU A CA 1
ATOM 1276 C C . GLU A 1 159 ? -20.094 -0.767 6.062 1 88.25 159 GLU A C 1
ATOM 1278 O O . GLU A 1 159 ? -20.797 -1.353 6.895 1 88.25 159 GLU A O 1
ATOM 1283 N N . THR A 1 160 ? -19.125 -0.017 6.32 1 86.94 160 THR A N 1
ATOM 1284 C CA . THR A 1 160 ? -18.891 0.421 7.691 1 86.94 160 THR A CA 1
ATOM 1285 C C . THR A 1 160 ? -18.859 1.944 7.773 1 86.94 160 THR A C 1
ATOM 1287 O O . THR A 1 160 ? -18.109 2.592 7.031 1 86.94 160 THR A O 1
ATOM 1290 N N . ARG A 1 161 ? -19.688 2.471 8.734 1 90.69 161 ARG A N 1
ATOM 1291 C CA . ARG A 1 161 ? -19.75 3.922 8.875 1 90.69 161 ARG A CA 1
ATOM 1292 C C . ARG A 1 161 ? -18.438 4.473 9.406 1 90.69 161 ARG A C 1
ATOM 1294 O O . ARG A 1 161 ? -17.844 3.904 10.328 1 90.69 161 ARG A O 1
ATOM 1301 N N . ILE A 1 162 ? -18 5.574 8.727 1 92.31 162 ILE A N 1
ATOM 1302 C CA . ILE A 1 162 ? -16.75 6.211 9.133 1 92.31 162 ILE A CA 1
ATOM 1303 C C . ILE A 1 162 ? -16.984 7.082 10.359 1 92.31 162 ILE A C 1
ATOM 1305 O O . ILE A 1 162 ? -17.953 7.859 10.398 1 92.31 162 ILE A O 1
ATOM 1309 N N . GLY A 1 163 ? -16.188 6.891 11.383 1 93.94 163 GLY A N 1
ATOM 1310 C CA . GLY A 1 163 ? -16.094 7.762 12.547 1 93.94 163 GLY A CA 1
ATOM 1311 C C . GLY A 1 163 ? -14.695 8.258 12.82 1 93.94 163 GLY A C 1
ATOM 1312 O O . GLY A 1 163 ? -13.891 8.414 11.898 1 93.94 163 GLY A O 1
ATOM 1313 N N . ILE A 1 164 ? -14.508 8.609 14.102 1 95.19 164 ILE A N 1
ATOM 1314 C CA . ILE A 1 164 ? -13.164 9.039 14.484 1 95.19 164 ILE A CA 1
ATOM 1315 C C . ILE A 1 164 ? -12.703 8.25 15.703 1 95.19 164 ILE A C 1
ATOM 1317 O O . ILE A 1 164 ? -13.523 7.777 16.5 1 95.19 164 ILE A O 1
ATOM 1321 N N . MET A 1 165 ? -11.43 8.039 15.758 1 95.12 165 MET A N 1
ATOM 1322 C CA . MET A 1 165 ? -10.805 7.508 16.969 1 95.12 165 MET A CA 1
ATOM 1323 C C . MET A 1 165 ? -9.828 8.516 17.562 1 95.12 165 MET A C 1
ATOM 1325 O O . MET A 1 165 ? -9.141 9.227 16.828 1 95.12 165 MET A O 1
ATOM 1329 N N . LEU A 1 166 ? -9.867 8.594 18.844 1 96.5 166 LEU A N 1
ATOM 1330 C CA . LEU A 1 166 ? -9.031 9.523 19.594 1 96.5 166 LEU A CA 1
ATOM 1331 C C . LEU A 1 166 ? -8.719 8.977 20.984 1 96.5 166 LEU A C 1
ATOM 1333 O O . LEU A 1 166 ? -9.367 8.039 21.438 1 96.5 166 LEU A O 1
ATOM 1337 N N . SER A 1 167 ? -7.684 9.57 21.547 1 96.75 167 SER A N 1
ATOM 1338 C CA . SER A 1 167 ? -7.344 9.18 22.906 1 96.75 167 SER A CA 1
ATOM 1339 C C . SER A 1 167 ? -8.461 9.539 23.891 1 96.75 167 SER A C 1
ATOM 1341 O O . SER A 1 167 ? -9.109 10.578 23.734 1 96.75 167 SER A O 1
ATOM 1343 N N . GLU A 1 168 ? -8.609 8.719 24.891 1 95.56 168 GLU A N 1
ATOM 1344 C CA . GLU A 1 168 ? -9.586 9.008 25.938 1 95.56 168 GLU A CA 1
ATOM 1345 C C . GLU A 1 168 ? -9.25 10.297 26.672 1 95.56 168 GLU A C 1
ATOM 1347 O O . GLU A 1 168 ? -10.133 10.93 27.25 1 95.56 168 GLU A O 1
ATOM 1352 N N . SER A 1 169 ? -8.047 10.625 26.609 1 94.88 169 SER A N 1
ATOM 1353 C CA . SER A 1 169 ? -7.594 11.828 27.297 1 94.88 169 SER A CA 1
ATOM 1354 C C . SER A 1 169 ? -7.895 13.086 26.484 1 94.88 169 SER A C 1
ATOM 1356 O O . SER A 1 169 ? -7.789 14.203 27 1 94.88 169 SER A O 1
ATOM 1358 N N . ASN A 1 170 ? -8.203 12.945 25.203 1 95.25 170 ASN A N 1
ATOM 1359 C CA . ASN A 1 170 ? -8.602 14.094 24.391 1 95.25 170 ASN A CA 1
ATOM 1360 C C . ASN A 1 170 ? -9.898 14.719 24.891 1 95.25 170 ASN A C 1
ATOM 1362 O O . ASN A 1 170 ? -10.883 14.016 25.125 1 95.25 170 ASN A O 1
ATOM 1366 N N . PRO A 1 171 ? -9.961 15.977 25.094 1 94.81 171 PRO A N 1
ATOM 1367 C CA . PRO A 1 171 ? -11.172 16.641 25.609 1 94.81 171 PRO A CA 1
ATOM 1368 C C . PRO A 1 171 ? -12.414 16.312 24.766 1 94.81 171 PRO A C 1
ATOM 1370 O O . PRO A 1 171 ? -13.523 16.281 25.297 1 94.81 171 PRO A O 1
ATOM 1373 N N . LEU A 1 172 ? -12.242 16.141 23.547 1 96.06 172 LEU A N 1
ATOM 1374 C CA . LEU A 1 172 ? -13.375 15.852 22.672 1 96.06 172 LEU A CA 1
ATOM 1375 C C . LEU A 1 172 ? -13.992 14.5 23.031 1 96.06 172 LEU A C 1
ATOM 1377 O O . LEU A 1 172 ? -15.156 14.242 22.688 1 96.06 172 LEU A O 1
ATOM 1381 N N . ALA A 1 173 ? -13.211 13.656 23.672 1 95.44 173 ALA A N 1
ATOM 1382 C CA . ALA A 1 173 ? -13.688 12.32 24.031 1 95.44 173 ALA A CA 1
ATOM 1383 C C . ALA A 1 173 ? -14.828 12.391 25.047 1 95.44 173 ALA A C 1
ATOM 1385 O O . ALA A 1 173 ? -15.672 11.492 25.109 1 95.44 173 ALA A O 1
ATOM 1386 N N . ALA A 1 174 ? -14.906 13.422 25.781 1 93.88 174 ALA A N 1
ATOM 1387 C CA . ALA A 1 174 ? -15.883 13.562 26.844 1 93.88 174 ALA A CA 1
ATOM 1388 C C . ALA A 1 174 ? -17.188 14.164 26.328 1 93.88 174 ALA A C 1
ATOM 1390 O O . ALA A 1 174 ? -18.203 14.141 27.016 1 93.88 174 ALA A O 1
ATOM 1391 N N . ARG A 1 175 ? -17.156 14.641 25.141 1 94.44 175 ARG A N 1
ATOM 1392 C CA . ARG A 1 175 ? -18.359 15.242 24.578 1 94.44 175 ARG A CA 1
ATOM 1393 C C . ARG A 1 175 ? -19.344 14.172 24.125 1 94.44 175 ARG A C 1
ATOM 1395 O O . ARG A 1 175 ? -18.953 13.172 23.531 1 94.44 175 ARG A O 1
ATOM 1402 N N . PRO A 1 176 ? -20.594 14.398 24.406 1 92.06 176 PRO A N 1
ATOM 1403 C CA . PRO A 1 176 ? -21.578 13.383 24.031 1 92.06 176 PRO A CA 1
ATOM 1404 C C . PRO A 1 176 ? -21.812 13.305 22.531 1 92.06 176 PRO A C 1
ATOM 1406 O O . PRO A 1 176 ? -22.125 12.234 22 1 92.06 176 PRO A O 1
ATOM 1409 N N . GLU A 1 177 ? -21.719 14.484 21.875 1 95.25 177 GLU A N 1
ATOM 1410 C CA . GLU A 1 177 ? -21.906 14.547 20.438 1 95.25 177 GLU A CA 1
ATOM 1411 C C . GLU A 1 177 ? -20.812 15.391 19.781 1 95.25 177 GLU A C 1
ATOM 1413 O O . GLU A 1 177 ? -20.406 16.422 20.312 1 95.25 177 GLU A O 1
ATOM 1418 N N . LEU A 1 178 ? -20.406 14.859 18.641 1 96.75 178 LEU A N 1
ATOM 1419 C CA . LEU A 1 178 ? -19.359 15.57 17.906 1 96.75 178 LEU A CA 1
ATOM 1420 C C . LEU A 1 178 ? -19.781 15.836 16.469 1 96.75 178 LEU A C 1
ATOM 1422 O O . LEU A 1 178 ? -20.594 15.094 15.914 1 96.75 178 LEU A O 1
ATOM 1426 N N . SER A 1 179 ? -19.281 16.922 15.938 1 96.38 179 SER A N 1
ATOM 1427 C CA . SER A 1 179 ? -19.422 17.266 14.531 1 96.38 179 SER A CA 1
ATOM 1428 C C . SER A 1 179 ? -18.078 17.531 13.875 1 96.38 179 SER A C 1
ATOM 1430 O O . SER A 1 179 ? -17.047 17.578 14.555 1 96.38 179 SER A O 1
ATOM 1432 N N . LEU A 1 180 ? -18.156 17.719 12.586 1 95.56 180 LEU A N 1
ATOM 1433 C CA . LEU A 1 180 ? -16.938 18.047 11.859 1 95.56 180 LEU A CA 1
ATOM 1434 C C . LEU A 1 180 ? -16.359 19.359 12.352 1 95.56 180 LEU A C 1
ATOM 1436 O O . LEU A 1 180 ? -15.133 19.516 12.414 1 95.56 180 LEU A O 1
ATOM 1440 N N . ALA A 1 181 ? -17.156 20.234 12.727 1 91.56 181 ALA A N 1
ATOM 1441 C CA . ALA A 1 181 ? -16.703 21.547 13.195 1 91.56 181 ALA A CA 1
ATOM 1442 C C . ALA A 1 181 ? -15.867 21.422 14.461 1 91.56 181 ALA A C 1
ATOM 1444 O O . ALA A 1 181 ? -14.961 22.234 14.695 1 91.56 181 ALA A O 1
ATOM 1445 N N . ASP A 1 182 ? -16.141 20.438 15.273 1 95 182 ASP A N 1
ATOM 1446 C CA . ASP A 1 182 ? -15.414 20.219 16.516 1 95 182 ASP A CA 1
ATOM 1447 C C . ASP A 1 182 ? -13.969 19.812 16.25 1 95 182 ASP A C 1
ATOM 1449 O O . ASP A 1 182 ? -13.125 19.859 17.156 1 95 182 ASP A O 1
ATOM 1453 N N . LEU A 1 183 ? -13.703 19.438 14.984 1 94.75 183 LEU A N 1
ATOM 1454 C CA . LEU A 1 183 ? -12.375 18.969 14.641 1 94.75 183 LEU A CA 1
ATOM 1455 C C . LEU A 1 183 ? -11.477 20.125 14.195 1 94.75 183 LEU A C 1
ATOM 1457 O O . LEU A 1 183 ? -10.289 19.922 13.938 1 94.75 183 LEU A O 1
ATOM 1461 N N . LYS A 1 184 ? -12.055 21.25 14.172 1 88.56 184 LYS A N 1
ATOM 1462 C CA . LYS A 1 184 ? -11.25 22.422 13.805 1 88.56 184 LYS A CA 1
ATOM 1463 C C . LYS A 1 184 ? -10.109 22.625 14.797 1 88.56 184 LYS A C 1
ATOM 1465 O O . LYS A 1 184 ? -10.312 22.594 16.016 1 88.56 184 LYS A O 1
ATOM 1470 N N . GLY A 1 185 ? -8.922 22.75 14.234 1 83.12 185 GLY A N 1
ATOM 1471 C CA . GLY A 1 185 ? -7.758 22.969 15.07 1 83.12 185 GLY A CA 1
ATOM 1472 C C . GLY A 1 185 ? -7.105 21.672 15.539 1 83.12 185 GLY A C 1
ATOM 1473 O O . GLY A 1 185 ? -6.039 21.703 16.156 1 83.12 185 GLY A O 1
ATOM 1474 N N . GLN A 1 186 ? -7.773 20.578 15.273 1 90.44 186 GLN A N 1
ATOM 1475 C CA . GLN A 1 186 ? -7.215 19.281 15.648 1 90.44 186 GLN A CA 1
ATOM 1476 C C . GLN A 1 186 ? -6.266 18.75 14.578 1 90.44 186 GLN A C 1
ATOM 1478 O O . GLN A 1 186 ? -6.371 19.125 13.406 1 90.44 186 GLN A O 1
ATOM 1483 N N . LEU A 1 187 ? -5.312 17.953 15.008 1 89.44 187 LEU A N 1
ATOM 1484 C CA . LEU A 1 187 ? -4.457 17.234 14.07 1 89.44 187 LEU A CA 1
ATOM 1485 C C . LEU A 1 187 ? -5.125 15.945 13.594 1 89.44 187 LEU A C 1
ATOM 1487 O O . LEU A 1 187 ? -5.406 15.055 14.406 1 89.44 187 LEU A O 1
ATOM 1491 N N . LEU A 1 188 ? -5.309 15.922 12.258 1 92.56 188 LEU A N 1
ATOM 1492 C CA . LEU A 1 188 ? -6.156 14.859 11.734 1 92.56 188 LEU A CA 1
ATOM 1493 C C . LEU A 1 188 ? -5.336 13.867 10.914 1 92.56 188 LEU A C 1
ATOM 1495 O O . LEU A 1 188 ? -4.445 14.266 10.164 1 92.56 188 LEU A O 1
ATOM 1499 N N . ILE A 1 189 ? -5.727 12.57 11.117 1 91.69 189 ILE A N 1
ATOM 1500 C CA . ILE A 1 189 ? -5.121 11.469 10.367 1 91.69 189 ILE A CA 1
ATOM 1501 C C . ILE A 1 189 ? -6.168 10.836 9.461 1 91.69 189 ILE A C 1
ATOM 1503 O O . ILE A 1 189 ? -7.277 10.531 9.898 1 91.69 189 ILE A O 1
ATOM 1507 N N . SER A 1 190 ? -5.828 10.75 8.219 1 87.25 190 SER A N 1
ATOM 1508 C CA . SER A 1 190 ? -6.656 9.953 7.316 1 87.25 190 SER A CA 1
ATOM 1509 C C . SER A 1 190 ? -5.934 8.688 6.875 1 87.25 190 SER A C 1
ATOM 1511 O O . SER A 1 190 ? -4.719 8.57 7.051 1 87.25 190 SER A O 1
ATOM 1513 N N . LEU A 1 191 ? -6.688 7.773 6.426 1 73.69 191 LEU A N 1
ATOM 1514 C CA . LEU A 1 191 ? -6.074 6.551 5.918 1 73.69 191 LEU A CA 1
ATOM 1515 C C . LEU A 1 191 ? -5.535 6.758 4.508 1 73.69 191 LEU A C 1
ATOM 1517 O O . LEU A 1 191 ? -6.039 7.602 3.762 1 73.69 191 LEU A O 1
ATOM 1521 N N . ASN A 1 192 ? -4.473 5.984 4.25 1 62.28 192 ASN A N 1
ATOM 1522 C CA . ASN A 1 192 ? -3.789 6.121 2.967 1 62.28 192 ASN A CA 1
ATOM 1523 C C . ASN A 1 192 ? -4.461 5.285 1.883 1 62.28 192 ASN A C 1
ATOM 1525 O O . ASN A 1 192 ? -3.834 4.406 1.29 1 62.28 192 ASN A O 1
ATOM 1529 N N . THR A 1 193 ? -5.762 5.508 1.651 1 64.31 193 THR A N 1
ATOM 1530 C CA . THR A 1 193 ? -6.469 4.766 0.615 1 64.31 193 THR A CA 1
ATOM 1531 C C . THR A 1 193 ? -6.902 5.695 -0.516 1 64.31 193 THR A C 1
ATOM 1533 O O . THR A 1 193 ? -7.105 6.895 -0.3 1 64.31 193 THR A O 1
ATOM 1536 N N . GLU A 1 194 ? -6.672 5.184 -1.617 1 64.81 194 GLU A N 1
ATOM 1537 C CA . GLU A 1 194 ? -7.164 5.922 -2.777 1 64.81 194 GLU A CA 1
ATOM 1538 C C . GLU A 1 194 ? -8.438 5.293 -3.332 1 64.81 194 GLU A C 1
ATOM 1540 O O . GLU A 1 194 ? -8.406 4.625 -4.367 1 64.81 194 GLU A O 1
ATOM 1545 N N . ASN A 1 195 ? -9.477 5.508 -2.529 1 68.81 195 ASN A N 1
ATOM 1546 C CA . ASN A 1 195 ? -10.766 4.996 -2.969 1 68.81 195 ASN A CA 1
ATOM 1547 C C . ASN A 1 195 ? -11.852 6.062 -2.887 1 68.81 195 ASN A C 1
ATOM 1549 O O . ASN A 1 195 ? -11.578 7.207 -2.523 1 68.81 195 ASN A O 1
ATOM 1553 N N . ARG A 1 196 ? -13.016 5.652 -3.387 1 72 196 ARG A N 1
ATOM 1554 C CA . ARG A 1 196 ? -14.133 6.594 -3.445 1 72 196 ARG A CA 1
ATOM 1555 C C . ARG A 1 196 ? -14.461 7.141 -2.062 1 72 196 ARG A C 1
ATOM 1557 O O . ARG A 1 196 ? -14.727 8.336 -1.907 1 72 196 ARG A O 1
ATOM 1564 N N . SER A 1 197 ? -14.445 6.309 -1.108 1 78.44 197 SER A N 1
ATOM 1565 C CA . SER A 1 197 ? -14.766 6.727 0.252 1 78.44 197 SER A CA 1
ATOM 1566 C C . SER A 1 197 ? -13.773 7.762 0.763 1 78.44 197 SER A C 1
ATOM 1568 O O . SER A 1 197 ? -14.156 8.734 1.422 1 78.44 197 SER A O 1
ATOM 1570 N N . GLN A 1 198 ? -12.609 7.539 0.441 1 79.25 198 GLN A N 1
ATOM 1571 C CA . GLN A 1 198 ? -11.578 8.492 0.852 1 79.25 198 GLN A CA 1
ATOM 1572 C C . GLN A 1 198 ? -11.75 9.828 0.15 1 79.25 198 GLN A C 1
ATOM 1574 O O . GLN A 1 198 ? -11.617 10.891 0.772 1 79.25 198 GLN A O 1
ATOM 1579 N N . THR A 1 199 ? -11.992 9.703 -1.072 1 75.69 199 THR A N 1
ATOM 1580 C CA . THR A 1 199 ? -12.211 10.93 -1.839 1 75.69 199 THR A CA 1
ATOM 1581 C C . THR A 1 199 ? -13.375 11.727 -1.259 1 75.69 199 THR A C 1
ATOM 1583 O O . THR A 1 199 ? -13.273 12.938 -1.081 1 75.69 199 THR A O 1
ATOM 1586 N N . GLN A 1 200 ? -14.344 11.055 -0.98 1 81.38 200 GLN A N 1
ATOM 1587 C CA . GLN A 1 200 ? -15.523 11.703 -0.42 1 81.38 200 GLN A CA 1
ATOM 1588 C C . GLN A 1 200 ? -15.234 12.289 0.958 1 81.38 200 GLN A C 1
ATOM 1590 O O . GLN A 1 200 ? -15.719 13.367 1.301 1 81.38 200 GLN A O 1
ATOM 1595 N N . LEU A 1 201 ? -14.492 11.602 1.704 1 87.94 201 LEU A N 1
ATOM 1596 C CA . LEU A 1 201 ? -14.109 12.094 3.021 1 87.94 201 LEU A CA 1
ATOM 1597 C C . LEU A 1 201 ? -13.312 13.391 2.908 1 87.94 201 LEU A C 1
ATOM 1599 O O . LEU A 1 201 ? -13.617 14.375 3.58 1 87.94 201 LEU A O 1
ATOM 1603 N N . LEU A 1 202 ? -12.398 13.336 2.045 1 81.62 202 LEU A N 1
ATOM 1604 C CA . LEU A 1 202 ? -11.547 14.516 1.877 1 81.62 202 LEU A CA 1
ATOM 1605 C C . LEU A 1 202 ? -12.367 15.703 1.376 1 81.62 202 LEU A C 1
ATOM 1607 O O . LEU A 1 202 ? -12.133 16.844 1.796 1 81.62 202 LEU A O 1
ATOM 1611 N N . GLU A 1 203 ? -13.258 15.414 0.575 1 79 203 GLU A N 1
ATOM 1612 C CA . GLU A 1 203 ? -14.133 16.469 0.077 1 79 203 GLU A CA 1
ATOM 1613 C C . GLU A 1 203 ? -14.992 17.047 1.2 1 79 203 GLU A C 1
ATOM 1615 O O . GLU A 1 203 ? -15.172 18.266 1.286 1 79 203 GLU A O 1
ATOM 1620 N N . ALA A 1 204 ? -15.469 16.203 1.995 1 83.88 204 ALA A N 1
ATOM 1621 C CA . ALA A 1 204 ? -16.297 16.641 3.121 1 83.88 204 ALA A CA 1
ATOM 1622 C C . ALA A 1 204 ? -15.484 17.5 4.086 1 83.88 204 ALA A C 1
ATOM 1624 O O . ALA A 1 204 ? -15.992 18.5 4.613 1 83.88 204 ALA A O 1
ATOM 1625 N N . LEU A 1 205 ? -14.32 17.125 4.289 1 86.69 205 LEU A N 1
ATOM 1626 C CA . LEU A 1 205 ? -13.445 17.875 5.184 1 86.69 205 LEU A CA 1
ATOM 1627 C C . LEU A 1 205 ? -13.117 19.234 4.594 1 86.69 205 LEU A C 1
ATOM 1629 O O . LEU A 1 205 ? -13.195 20.25 5.293 1 86.69 205 LEU A O 1
ATOM 1633 N N . ARG A 1 206 ? -12.844 19.219 3.434 1 78.88 206 ARG A N 1
ATOM 1634 C CA . ARG A 1 206 ? -12.508 20.469 2.752 1 78.88 206 ARG A CA 1
ATOM 1635 C C . ARG A 1 206 ? -13.672 21.453 2.801 1 78.88 206 ARG A C 1
ATOM 1637 O O . ARG A 1 206 ? -13.477 22.641 2.988 1 78.88 206 ARG A O 1
ATOM 1644 N N . ALA A 1 207 ? -14.773 20.953 2.598 1 79.44 207 ALA A N 1
ATOM 1645 C CA . ALA A 1 207 ? -15.984 21.766 2.619 1 79.44 207 ALA A CA 1
ATOM 1646 C C . ALA A 1 207 ? -16.141 22.469 3.965 1 79.44 207 ALA A C 1
ATOM 1648 O O . ALA A 1 207 ? -16.75 23.547 4.043 1 79.44 207 ALA A O 1
ATOM 1649 N N . GLN A 1 208 ? -15.578 21.922 5.012 1 82.38 208 GLN A N 1
ATOM 1650 C CA . GLN A 1 208 ? -15.672 22.5 6.352 1 82.38 208 GLN A CA 1
ATOM 1651 C C . GLN A 1 208 ? -14.398 23.25 6.723 1 82.38 208 GLN A C 1
ATOM 1653 O O . GLN A 1 208 ? -14.219 23.656 7.875 1 82.38 208 GLN A O 1
ATOM 1658 N N . GLY A 1 209 ? -13.492 23.25 5.766 1 79.06 209 GLY A N 1
ATOM 1659 C CA . GLY A 1 209 ? -12.227 23.938 6.012 1 79.06 209 GLY A CA 1
ATOM 1660 C C . GLY A 1 209 ? -11.25 23.109 6.824 1 79.06 209 GLY A C 1
ATOM 1661 O O . GLY A 1 209 ? -10.328 23.656 7.43 1 79.06 209 GLY A O 1
ATOM 1662 N N . LEU A 1 210 ? -11.547 21.891 6.961 1 83.44 210 LEU A N 1
ATOM 1663 C CA . LEU A 1 210 ? -10.648 20.984 7.672 1 83.44 210 LEU A CA 1
ATOM 1664 C C . LEU A 1 210 ? -9.586 20.422 6.734 1 83.44 210 LEU A C 1
ATOM 1666 O O . LEU A 1 210 ? -9.844 20.234 5.543 1 83.44 210 LEU A O 1
ATOM 1670 N N . VAL A 1 211 ? -8.359 20.25 7.316 1 77.56 211 VAL A N 1
ATOM 1671 C CA . VAL A 1 211 ? -7.262 19.734 6.512 1 77.56 211 VAL A CA 1
ATOM 1672 C C . VAL A 1 211 ? -6.664 18.5 7.188 1 77.56 211 VAL A C 1
ATOM 1674 O O . VAL A 1 211 ? -6.574 18.438 8.414 1 77.56 211 VAL A O 1
ATOM 1677 N N . ILE A 1 212 ? -6.27 17.547 6.324 1 82.44 212 ILE A N 1
ATOM 1678 C CA . ILE A 1 212 ? -5.582 16.359 6.805 1 82.44 212 ILE A CA 1
ATOM 1679 C C . ILE A 1 212 ? -4.078 16.609 6.836 1 82.44 212 ILE A C 1
ATOM 1681 O O . ILE A 1 212 ? -3.48 16.969 5.82 1 82.44 212 ILE A O 1
ATOM 1685 N N . ASP A 1 213 ? -3.523 16.297 7.996 1 72.38 213 ASP A N 1
ATOM 1686 C CA . ASP A 1 213 ? -2.105 16.547 8.227 1 72.38 213 ASP A CA 1
ATOM 1687 C C . ASP A 1 213 ? -1.277 15.289 7.996 1 72.38 213 ASP A C 1
ATOM 1689 O O . ASP A 1 213 ? -0.083 15.367 7.699 1 72.38 213 ASP A O 1
ATOM 1693 N N . THR A 1 214 ? -1.918 14.273 8.273 1 85.06 214 THR A N 1
ATOM 1694 C CA . THR A 1 214 ? -1.232 12.984 8.297 1 85.06 214 THR A CA 1
ATOM 1695 C C . THR A 1 214 ? -2.047 11.922 7.555 1 85.06 214 THR A C 1
ATOM 1697 O O . THR A 1 214 ? -3.264 11.836 7.738 1 85.06 214 THR A O 1
ATOM 1700 N N . VAL A 1 215 ? -1.341 11.289 6.625 1 84.44 215 VAL A N 1
ATOM 1701 C CA . VAL A 1 215 ? -1.955 10.195 5.875 1 84.44 215 VAL A CA 1
ATOM 1702 C C . VAL A 1 215 ? -1.184 8.906 6.117 1 84.44 215 VAL A C 1
ATOM 1704 O O . VAL A 1 215 ? -0.015 8.789 5.738 1 84.44 215 VAL A O 1
ATOM 1707 N N . LEU A 1 216 ? -1.888 7.965 6.754 1 82.62 216 LEU A N 1
ATOM 1708 C CA . LEU A 1 216 ? -1.26 6.695 7.109 1 82.62 216 LEU A CA 1
ATOM 1709 C C . LEU A 1 216 ? -2.17 5.523 6.762 1 82.62 216 LEU A C 1
ATOM 1711 O O . LEU A 1 216 ? -3.395 5.66 6.77 1 82.62 216 LEU A O 1
ATOM 1715 N N . GLY A 1 217 ? -1.538 4.469 6.441 1 71.56 217 GLY A N 1
ATOM 1716 C CA . GLY A 1 217 ? -2.314 3.281 6.113 1 71.56 217 GLY A CA 1
ATOM 1717 C C . GLY A 1 217 ? -2.436 2.311 7.273 1 71.56 217 GLY A C 1
ATOM 1718 O O . GLY A 1 217 ? -1.85 2.527 8.336 1 71.56 217 GLY A O 1
ATOM 1719 N N . ASP A 1 218 ? -3.254 1.262 7.031 1 61.66 218 ASP A N 1
ATOM 1720 C CA . ASP A 1 218 ? -3.547 0.26 8.055 1 61.66 218 ASP A CA 1
ATOM 1721 C C . ASP A 1 218 ? -2.271 -0.429 8.531 1 61.66 218 ASP A C 1
ATOM 1723 O O . ASP A 1 218 ? -2.166 -0.815 9.695 1 61.66 218 ASP A O 1
ATOM 1727 N N . ALA A 1 219 ? -1.338 -0.397 7.707 1 62.03 219 ALA A N 1
ATOM 1728 C CA . ALA A 1 219 ? -0.083 -1.061 8.055 1 62.03 219 ALA A CA 1
ATOM 1729 C C . ALA A 1 219 ? 0.728 -0.223 9.039 1 62.03 219 ALA A C 1
ATOM 1731 O O . ALA A 1 219 ? 1.698 -0.708 9.625 1 62.03 219 ALA A O 1
ATOM 1732 N N . ASP A 1 220 ? 0.208 0.9 9.281 1 73.25 220 ASP A N 1
ATOM 1733 C CA . ASP A 1 220 ? 0.925 1.822 10.164 1 73.25 220 ASP A CA 1
ATOM 1734 C C . ASP A 1 220 ? 0.26 1.904 11.531 1 73.25 220 ASP A C 1
ATOM 1736 O O . ASP A 1 220 ? 0.264 2.961 12.172 1 73.25 220 ASP A O 1
ATOM 1740 N N . GLY A 1 221 ? -0.28 0.778 11.977 1 77.25 221 GLY A N 1
ATOM 1741 C CA . GLY A 1 221 ? -1.097 0.773 13.18 1 77.25 221 GLY A CA 1
ATOM 1742 C C . GLY A 1 221 ? -0.365 1.301 14.398 1 77.25 221 GLY A C 1
ATOM 1743 O O . GLY A 1 221 ? -0.906 2.115 15.148 1 77.25 221 GLY A O 1
ATOM 1744 N N . ASP A 1 222 ? 0.85 0.907 14.57 1 83.19 222 ASP A N 1
ATOM 1745 C CA . ASP A 1 222 ? 1.618 1.342 15.734 1 83.19 222 ASP A CA 1
ATOM 1746 C C . ASP A 1 222 ? 1.871 2.848 15.688 1 83.19 222 ASP A C 1
ATOM 1748 O O . ASP A 1 222 ? 1.78 3.525 16.719 1 83.19 222 ASP A O 1
ATOM 1752 N N . LEU A 1 223 ? 2.219 3.314 14.531 1 89.12 223 LEU A N 1
ATOM 1753 C CA . LEU A 1 223 ? 2.477 4.742 14.383 1 89.12 223 LEU A CA 1
ATOM 1754 C C . LEU A 1 223 ? 1.203 5.551 14.609 1 89.12 223 LEU A C 1
ATOM 1756 O O . LEU A 1 223 ? 1.233 6.598 15.258 1 89.12 223 LEU A O 1
ATOM 1760 N N . ILE A 1 224 ? 0.119 5.035 14.141 1 90.12 224 ILE A N 1
ATOM 1761 C CA . ILE A 1 224 ? -1.168 5.695 14.336 1 90.12 224 ILE A CA 1
ATOM 1762 C C . ILE A 1 224 ? -1.483 5.773 15.828 1 90.12 224 ILE A C 1
ATOM 1764 O O . ILE A 1 224 ? -1.863 6.836 16.328 1 90.12 224 ILE A O 1
ATOM 1768 N N . GLN A 1 225 ? -1.299 4.672 16.531 1 89.75 225 GLN A N 1
ATOM 1769 C CA . GLN A 1 225 ? -1.575 4.645 17.953 1 89.75 225 GLN A CA 1
ATOM 1770 C C . GLN A 1 225 ? -0.724 5.668 18.703 1 89.75 225 GLN A C 1
ATOM 1772 O O . GLN A 1 225 ? -1.21 6.348 19.609 1 89.75 225 GLN A O 1
ATOM 1777 N N . GLU A 1 226 ? 0.47 5.707 18.312 1 91.44 226 GLU A N 1
ATOM 1778 C CA . GLU A 1 226 ? 1.374 6.672 18.922 1 91.44 226 GLU A CA 1
ATOM 1779 C C . GLU A 1 226 ? 0.887 8.102 18.703 1 91.44 226 GLU A C 1
ATOM 1781 O O . GLU A 1 226 ? 0.889 8.914 19.641 1 91.44 226 GLU A O 1
ATOM 1786 N N . LEU A 1 227 ? 0.465 8.406 17.516 1 93.25 227 LEU A N 1
ATOM 1787 C CA . LEU A 1 227 ? 0.004 9.75 17.172 1 93.25 227 LEU A CA 1
ATOM 1788 C C . LEU A 1 227 ? -1.294 10.078 17.906 1 93.25 227 LEU A C 1
ATOM 1790 O O . LEU A 1 227 ? -1.492 11.211 18.359 1 93.25 227 LEU A O 1
ATOM 1794 N N . LEU A 1 228 ? -2.107 9.062 18.047 1 94.06 228 LEU A N 1
ATOM 1795 C CA . LEU A 1 228 ? -3.328 9.25 18.828 1 94.06 228 LEU A CA 1
ATOM 1796 C C . LEU A 1 228 ? -3.002 9.641 20.266 1 94.06 228 LEU A C 1
ATOM 1798 O O . LEU A 1 228 ? -3.643 10.523 20.828 1 94.06 228 LEU A O 1
ATOM 1802 N N . GLY A 1 229 ? -2.053 8.961 20.812 1 93.38 229 GLY A N 1
ATOM 1803 C CA . GLY A 1 229 ? -1.609 9.273 22.172 1 93.38 229 GLY A CA 1
ATOM 1804 C C . GLY A 1 229 ? -1.06 10.688 22.297 1 93.38 229 GLY A C 1
ATOM 1805 O O . GLY A 1 229 ? -1.07 11.258 23.391 1 93.38 229 GLY A O 1
ATOM 1806 N N . ARG A 1 230 ? -0.64 11.227 21.219 1 92.38 230 ARG A N 1
ATOM 1807 C CA . ARG A 1 230 ? -0.053 12.562 21.203 1 92.38 230 ARG A CA 1
ATOM 1808 C C . ARG A 1 230 ? -1.102 13.617 20.859 1 92.38 230 ARG A C 1
ATOM 1810 O O . ARG A 1 230 ? -0.769 14.789 20.656 1 92.38 230 ARG A O 1
ATOM 1817 N N . GLY A 1 231 ? -2.328 13.148 20.688 1 93.25 231 GLY A N 1
ATOM 1818 C CA . GLY A 1 231 ? -3.424 14.102 20.578 1 93.25 231 GLY A CA 1
ATOM 1819 C C . GLY A 1 231 ? -4.008 14.172 19.172 1 93.25 231 GLY A C 1
ATOM 1820 O O . GLY A 1 231 ? -4.949 14.93 18.922 1 93.25 231 GLY A O 1
ATOM 1821 N N . TYR A 1 232 ? -3.455 13.422 18.281 1 94.19 232 TYR A N 1
ATOM 1822 C CA . TYR A 1 232 ? -4.035 13.375 16.953 1 94.19 232 TYR A CA 1
ATOM 1823 C C . TYR A 1 232 ? -5.383 12.664 16.969 1 94.19 232 TYR A C 1
ATOM 1825 O O . TYR A 1 232 ? -5.711 11.961 17.922 1 94.19 232 TYR A O 1
ATOM 1833 N N . ILE A 1 233 ? -6.156 12.961 15.938 1 95.69 233 ILE A N 1
ATOM 1834 C CA . ILE A 1 233 ? -7.445 12.305 15.742 1 95.69 233 ILE A CA 1
ATOM 1835 C C . ILE A 1 233 ? -7.48 11.617 14.375 1 95.69 233 ILE A C 1
ATOM 1837 O O . ILE A 1 233 ? -7.082 12.211 13.375 1 95.69 233 ILE A O 1
ATOM 1841 N N . SER A 1 234 ? -7.918 10.375 14.367 1 94.38 234 SER A N 1
ATOM 1842 C CA . SER A 1 234 ? -7.93 9.617 13.117 1 94.38 234 SER A CA 1
ATOM 1843 C C . SER A 1 234 ? -9.352 9.258 12.711 1 94.38 234 SER A C 1
ATOM 1845 O O . SER A 1 234 ? -10.164 8.867 13.547 1 94.38 234 SER A O 1
ATOM 1847 N N . PHE A 1 235 ? -9.547 9.453 11.422 1 92.62 235 PHE A N 1
ATOM 1848 C CA . PHE A 1 235 ? -10.758 8.828 10.891 1 92.62 235 PHE A CA 1
ATOM 1849 C C . PHE A 1 235 ? -10.602 7.312 10.844 1 92.62 235 PHE A C 1
ATOM 1851 O O . PHE A 1 235 ? -9.492 6.801 10.672 1 92.62 235 PHE A O 1
ATOM 1858 N N . TYR A 1 236 ? -11.742 6.66 11.031 1 87.94 236 TYR A N 1
ATOM 1859 C CA . TYR A 1 236 ? -11.68 5.211 11.203 1 87.94 236 TYR A CA 1
ATOM 1860 C C . TYR A 1 236 ? -13.008 4.559 10.844 1 87.94 236 TYR A C 1
ATOM 1862 O O . TYR A 1 236 ? -14.07 5.113 11.109 1 87.94 236 TYR A O 1
ATOM 1870 N N . ALA A 1 237 ? -12.867 3.475 10.188 1 84.56 237 ALA A N 1
ATOM 1871 C CA . ALA A 1 237 ? -14 2.584 9.953 1 84.56 237 ALA A CA 1
ATOM 1872 C C . ALA A 1 237 ? -13.625 1.132 10.242 1 84.56 237 ALA A C 1
ATOM 1874 O O . ALA A 1 237 ? -12.852 0.526 9.492 1 84.56 237 ALA A O 1
ATOM 1875 N N . GLY A 1 238 ? -14.039 0.542 11.281 1 78.56 238 GLY A N 1
ATOM 1876 C CA . GLY A 1 238 ? -13.742 -0.834 11.641 1 78.56 238 GLY A CA 1
ATOM 1877 C C . GLY A 1 238 ? -14.344 -1.248 12.969 1 78.56 238 GLY A C 1
ATOM 1878 O O . GLY A 1 238 ? -15.227 -0.572 13.492 1 78.56 238 GLY A O 1
ATOM 1879 N N . LYS A 1 239 ? -13.812 -2.367 13.438 1 77.75 239 LYS A N 1
ATOM 1880 C CA . LYS A 1 239 ? -14.328 -2.912 14.688 1 77.75 239 LYS A CA 1
ATOM 1881 C C . LYS A 1 239 ? -13.844 -2.102 15.883 1 77.75 239 LYS A C 1
ATOM 1883 O O . LYS A 1 239 ? -12.641 -1.932 16.078 1 77.75 239 LYS A O 1
ATOM 1888 N N . GLN A 1 240 ? -14.75 -1.7 16.672 1 80.19 240 GLN A N 1
ATOM 1889 C CA . GLN A 1 240 ? -14.414 -0.932 17.859 1 80.19 240 GLN A CA 1
ATOM 1890 C C . GLN A 1 240 ? -13.672 -1.794 18.875 1 80.19 240 GLN A C 1
ATOM 1892 O O . GLN A 1 240 ? -12.828 -1.294 19.625 1 80.19 240 GLN A O 1
ATOM 1897 N N . SER A 1 241 ? -14.023 -3.053 18.844 1 75.62 241 SER A N 1
ATOM 1898 C CA . SER A 1 241 ? -13.398 -3.984 19.781 1 75.62 241 SER A CA 1
ATOM 1899 C C . SER A 1 241 ? -11.914 -4.156 19.484 1 75.62 241 SER A C 1
ATOM 1901 O O . SER A 1 241 ? -11.156 -4.648 20.328 1 75.62 241 SER A O 1
ATOM 1903 N N . ALA A 1 242 ? -11.562 -3.734 18.328 1 75.75 242 ALA A N 1
ATOM 1904 C CA . ALA A 1 242 ? -10.172 -3.912 17.922 1 75.75 242 ALA A CA 1
ATOM 1905 C C . ALA A 1 242 ? -9.328 -2.701 18.312 1 75.75 242 ALA A C 1
ATOM 1907 O O . ALA A 1 242 ? -8.109 -2.699 18.109 1 75.75 242 ALA A O 1
ATOM 1908 N N . LEU A 1 243 ? -9.906 -1.759 18.906 1 84.75 243 LEU A N 1
ATOM 1909 C CA . LEU A 1 243 ? -9.188 -0.539 19.25 1 84.75 243 LEU A CA 1
ATOM 1910 C C . LEU A 1 243 ? -8.266 -0.767 20.438 1 84.75 243 LEU A C 1
ATOM 1912 O O . LEU A 1 243 ? -8.609 -1.507 21.375 1 84.75 243 LEU A O 1
ATOM 1916 N N . PRO A 1 244 ? -7.113 -0.161 20.391 1 85.88 244 PRO A N 1
ATOM 1917 C CA . PRO A 1 244 ? -6.207 -0.288 21.547 1 85.88 244 PRO A CA 1
ATOM 1918 C C . PRO A 1 244 ? -6.758 0.359 22.812 1 85.88 244 PRO A C 1
ATOM 1920 O O . PRO A 1 244 ? -7.684 1.171 22.734 1 85.88 244 PRO A O 1
ATOM 1923 N N . GLU A 1 245 ? -6.133 -0.081 23.875 1 89.88 245 GLU A N 1
ATOM 1924 C CA . GLU A 1 245 ? -6.508 0.514 25.156 1 89.88 245 GLU A CA 1
ATOM 1925 C C . GLU A 1 245 ? -6.285 2.023 25.156 1 89.88 245 GLU A C 1
ATOM 1927 O O . GLU A 1 245 ? -5.281 2.506 24.625 1 89.88 245 GLU A O 1
ATOM 1932 N N . GLY A 1 246 ? -7.266 2.711 25.703 1 93.94 246 GLY A N 1
ATOM 1933 C CA . GLY A 1 246 ? -7.129 4.152 25.844 1 93.94 246 GLY A CA 1
ATOM 1934 C C . GLY A 1 246 ? -7.609 4.922 24.641 1 93.94 246 GLY A C 1
ATOM 1935 O O . GLY A 1 246 ? -7.559 6.152 24.609 1 93.94 246 GLY A O 1
ATOM 1936 N N . ILE A 1 247 ? -8.031 4.227 23.656 1 95 247 ILE A N 1
ATOM 1937 C CA . ILE A 1 247 ? -8.547 4.855 22.453 1 95 247 ILE A CA 1
ATOM 1938 C C . ILE A 1 247 ? -10.055 4.652 22.359 1 95 247 ILE A C 1
ATOM 1940 O O . ILE A 1 247 ? -10.555 3.553 22.609 1 95 247 ILE A O 1
ATOM 1944 N N . VAL A 1 248 ? -10.773 5.715 22.047 1 94.75 248 VAL A N 1
ATOM 1945 C CA . VAL A 1 248 ? -12.227 5.617 21.953 1 94.75 248 VAL A CA 1
ATOM 1946 C C . VAL A 1 248 ? -12.664 5.934 20.516 1 94.75 248 VAL A C 1
ATOM 1948 O O . VAL A 1 248 ? -11.93 6.598 19.781 1 94.75 248 VAL A O 1
ATOM 1951 N N . PHE A 1 249 ? -13.812 5.438 20.188 1 94.19 249 PHE A N 1
ATOM 1952 C CA . PHE A 1 249 ? -14.43 5.652 18.875 1 94.19 249 PHE A CA 1
ATOM 1953 C C . PHE A 1 249 ? -15.688 6.508 19.016 1 94.19 249 PHE A C 1
ATOM 1955 O O . PHE A 1 249 ? -16.453 6.355 19.969 1 94.19 249 PHE A O 1
ATOM 1962 N N . ARG A 1 250 ? -15.852 7.492 18.031 1 95.31 250 ARG A N 1
ATOM 1963 C CA . ARG A 1 250 ? -17.031 8.359 18.016 1 95.31 250 ARG A CA 1
ATOM 1964 C C . ARG A 1 250 ? -17.531 8.578 16.594 1 95.31 250 ARG A C 1
ATOM 1966 O O . ARG A 1 250 ? -16.719 8.734 15.672 1 95.31 250 ARG A O 1
ATOM 1973 N N . PHE A 1 251 ? -18.797 8.625 16.531 1 95.38 251 PHE A N 1
ATOM 1974 C CA . PHE A 1 251 ? -19.375 9.086 15.266 1 95.38 251 PHE A CA 1
ATOM 1975 C C . PHE A 1 251 ? -19.516 10.602 15.258 1 95.38 251 PHE A C 1
ATOM 1977 O O . PHE A 1 251 ? -19.641 11.227 16.312 1 95.38 251 PHE A O 1
ATOM 1984 N N . LEU A 1 252 ? -19.375 11.133 14.062 1 96.62 252 LEU A N 1
ATOM 1985 C CA . LEU A 1 252 ? -19.703 12.539 13.859 1 96.62 252 LEU A CA 1
ATOM 1986 C C . LEU A 1 252 ? -21.125 12.688 13.312 1 96.62 252 LEU A C 1
ATOM 1988 O O . LEU A 1 252 ? -21.5 12.016 12.344 1 96.62 252 LEU A O 1
ATOM 1992 N N . LYS A 1 253 ? -21.922 13.508 13.875 1 95.56 253 LYS A N 1
ATOM 1993 C CA . LYS A 1 253 ? -23.344 13.602 13.547 1 95.56 253 LYS A CA 1
ATOM 1994 C C . LYS A 1 253 ? -23.531 14.047 12.102 1 95.56 253 LYS A C 1
ATOM 1996 O O . LYS A 1 253 ? -24.547 13.703 11.477 1 95.56 253 LYS A O 1
ATOM 2001 N N . ASP A 1 254 ? -22.609 14.742 11.562 1 94.75 254 ASP A N 1
ATOM 2002 C CA . ASP A 1 254 ? -22.781 15.297 10.227 1 94.75 254 ASP A CA 1
ATOM 2003 C C . ASP A 1 254 ? -21.859 14.609 9.227 1 94.75 254 ASP A C 1
ATOM 2005 O O . ASP A 1 254 ? -21.547 15.164 8.172 1 94.75 254 ASP A O 1
ATOM 2009 N N . LEU A 1 255 ? -21.328 13.539 9.562 1 93.69 255 LEU A N 1
ATOM 2010 C CA . LEU A 1 255 ? -20.547 12.711 8.648 1 93.69 255 LEU A CA 1
ATOM 2011 C C . LEU A 1 255 ? -21.219 11.367 8.414 1 93.69 255 LEU A C 1
ATOM 2013 O O . LEU A 1 255 ? -21.203 10.5 9.289 1 93.69 255 LEU A O 1
ATOM 2017 N N . HIS A 1 256 ? -21.797 11.242 7.219 1 92.5 256 HIS A N 1
ATOM 2018 C CA . HIS A 1 256 ? -22.516 10.023 6.852 1 92.5 256 HIS A CA 1
ATOM 2019 C C . HIS A 1 256 ? -21.844 9.336 5.66 1 92.5 256 HIS A C 1
ATOM 2021 O O . HIS A 1 256 ? -22.469 9.188 4.605 1 92.5 256 HIS A O 1
ATOM 2027 N N . LEU A 1 257 ? -20.625 9 5.922 1 91.25 257 LEU A N 1
ATOM 2028 C CA . LEU A 1 257 ? -19.812 8.305 4.914 1 91.25 257 LEU A CA 1
ATOM 2029 C C . LEU A 1 257 ? -19.453 6.902 5.383 1 91.25 257 LEU A C 1
ATOM 2031 O O . LEU A 1 257 ? -19.375 6.645 6.586 1 91.25 257 LEU A O 1
ATOM 2035 N N . TYR A 1 258 ? -19.25 6.035 4.422 1 89.31 258 TYR A N 1
ATOM 2036 C CA . TYR A 1 258 ? -19 4.629 4.727 1 89.31 258 TYR A CA 1
ATOM 2037 C C . TYR A 1 258 ? -17.781 4.117 3.967 1 89.31 258 TYR A C 1
ATOM 2039 O O . TYR A 1 258 ? -17.547 4.508 2.818 1 89.31 258 TYR A O 1
ATOM 2047 N N . TRP A 1 259 ? -17.016 3.314 4.699 1 86.69 259 TRP A N 1
ATOM 2048 C CA . TRP A 1 259 ? -16.031 2.498 4 1 86.69 259 TRP A CA 1
ATOM 2049 C C . TRP A 1 259 ? -16.672 1.249 3.412 1 86.69 259 TRP A C 1
ATOM 2051 O O . TRP A 1 259 ? -17.531 0.62 4.051 1 86.69 259 TRP A O 1
ATOM 2061 N N . GLU A 1 260 ? -16.25 0.965 2.201 1 85.69 260 GLU A N 1
ATOM 2062 C CA . GLU A 1 260 ? -16.875 -0.159 1.51 1 85.69 260 GLU A CA 1
ATOM 2063 C C . GLU A 1 260 ? -15.891 -1.312 1.329 1 85.69 260 GLU A C 1
ATOM 2065 O O . GLU A 1 260 ? -14.695 -1.089 1.146 1 85.69 260 GLU A O 1
ATOM 2070 N N . PHE A 1 261 ? -16.5 -2.49 1.463 1 85.31 261 PHE A N 1
ATOM 2071 C CA . PHE A 1 261 ? -15.789 -3.754 1.312 1 85.31 261 PHE A CA 1
ATOM 2072 C C . PHE 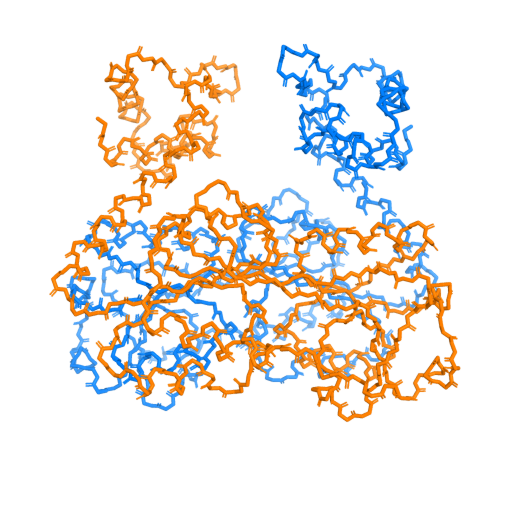A 1 261 ? -16.531 -4.684 0.362 1 85.31 261 PHE A C 1
ATOM 2074 O O . PHE A 1 261 ? -17.703 -4.992 0.577 1 85.31 261 PHE A O 1
ATOM 2081 N N . TYR A 1 262 ? -15.781 -5.09 -0.704 1 88.75 262 TYR A N 1
ATOM 2082 C CA . TYR A 1 262 ? -16.422 -5.941 -1.704 1 88.75 262 TYR A CA 1
ATOM 2083 C C . TYR A 1 262 ? -15.664 -7.254 -1.864 1 88.75 262 TYR A C 1
ATOM 2085 O O . TYR A 1 262 ? -14.43 -7.277 -1.795 1 88.75 262 TYR A O 1
ATOM 2093 N N . ILE A 1 263 ? -16.422 -8.312 -2.107 1 92.88 263 ILE A N 1
ATOM 2094 C CA . ILE A 1 263 ? -15.867 -9.562 -2.609 1 92.88 263 ILE A CA 1
ATOM 2095 C C . ILE A 1 263 ? -16.469 -9.875 -3.982 1 92.88 263 ILE A C 1
ATOM 2097 O O . ILE A 1 263 ? -17.688 -9.859 -4.156 1 92.88 263 ILE A O 1
ATOM 2101 N N . TYR A 1 264 ? -15.523 -10.094 -4.895 1 91.38 264 TYR A N 1
ATOM 2102 C CA . TYR A 1 264 ? -15.945 -10.406 -6.258 1 91.38 264 TYR A CA 1
ATOM 2103 C C . TYR A 1 264 ? -15.445 -11.781 -6.688 1 91.38 264 TYR A C 1
ATOM 2105 O O . TYR A 1 264 ? -14.398 -12.242 -6.219 1 91.38 264 TYR A O 1
ATOM 2113 N N . GLY A 1 265 ? -16.234 -12.477 -7.504 1 90 265 GLY A N 1
ATOM 2114 C CA . GLY A 1 265 ? -15.828 -13.609 -8.32 1 90 265 GLY A CA 1
ATOM 2115 C C . GLY A 1 265 ? -16.047 -13.383 -9.805 1 90 265 GLY A C 1
ATOM 2116 O O . GLY A 1 265 ? -16.531 -12.328 -10.211 1 90 265 GLY A O 1
ATOM 2117 N N . HIS A 1 266 ? -15.625 -14.391 -10.617 1 85.12 266 HIS A N 1
ATOM 2118 C CA . HIS A 1 266 ? -15.852 -14.266 -12.047 1 85.12 266 HIS A CA 1
ATOM 2119 C C . HIS A 1 266 ? -17.328 -14.461 -12.391 1 85.12 266 HIS A C 1
ATOM 2121 O O . HIS A 1 266 ? -17.984 -15.352 -11.852 1 85.12 266 HIS A O 1
ATOM 2127 N N . ARG A 1 267 ? -17.719 -13.562 -13.266 1 84.06 267 ARG A N 1
ATOM 2128 C CA . ARG A 1 267 ? -19.094 -13.711 -13.727 1 84.06 267 ARG A CA 1
ATOM 2129 C C . ARG A 1 267 ? -19.297 -15.055 -14.422 1 84.06 267 ARG A C 1
ATOM 2131 O O . ARG A 1 267 ? -18.469 -15.461 -15.242 1 84.06 267 ARG A O 1
ATOM 2138 N N . GLY A 1 268 ? -20.359 -15.68 -14.109 1 79.25 268 GLY A N 1
ATOM 2139 C CA . GLY A 1 268 ? -20.672 -16.953 -14.75 1 79.25 268 GLY A CA 1
ATOM 2140 C C . GLY A 1 268 ? -19.984 -18.125 -14.094 1 79.25 268 GLY A C 1
ATOM 2141 O O . GLY A 1 268 ? -20.25 -19.281 -14.445 1 79.25 268 GLY A O 1
ATOM 2142 N N . HIS A 1 269 ? -19.109 -17.938 -13.289 1 80.75 269 HIS A N 1
ATOM 2143 C CA . HIS A 1 269 ? -18.406 -19.016 -12.586 1 80.75 269 HIS A CA 1
ATOM 2144 C C . HIS A 1 269 ? -19.156 -19.438 -11.336 1 80.75 269 HIS A C 1
ATOM 2146 O O . HIS A 1 269 ? -19.625 -18.594 -10.57 1 80.75 269 HIS A O 1
ATOM 2152 N N . ARG A 1 270 ? -19.391 -20.781 -11.305 1 81.62 270 ARG A N 1
ATOM 2153 C CA . ARG A 1 270 ? -19.984 -21.312 -10.078 1 81.62 270 ARG A CA 1
ATOM 2154 C C . ARG A 1 270 ? -18.938 -21.453 -8.977 1 81.62 270 ARG A C 1
ATOM 2156 O O . ARG A 1 270 ? -17.875 -22.047 -9.188 1 81.62 270 ARG A O 1
ATOM 2163 N N . LEU A 1 271 ? -19.281 -21 -7.812 1 89.31 271 LEU A N 1
ATOM 2164 C CA . LEU A 1 271 ? -18.375 -21.047 -6.68 1 89.31 271 LEU A CA 1
ATOM 2165 C C . LEU A 1 271 ? -18.125 -22.484 -6.23 1 89.31 271 LEU A C 1
ATOM 2167 O O . LEU A 1 271 ? -19.062 -23.281 -6.168 1 89.31 271 LEU A O 1
ATOM 2171 N N . THR A 1 272 ? -16.891 -22.719 -6 1 88.12 272 THR A N 1
ATOM 2172 C CA . THR A 1 272 ? -16.562 -24 -5.383 1 88.12 272 THR A CA 1
ATOM 2173 C C . THR A 1 272 ? -16.891 -23.984 -3.891 1 88.12 272 THR A C 1
ATOM 2175 O O . THR A 1 272 ? -17.172 -22.922 -3.324 1 88.12 272 THR A O 1
ATOM 2178 N N . ALA A 1 273 ? -16.922 -25.188 -3.266 1 88.44 273 ALA A N 1
ATOM 2179 C CA . ALA A 1 273 ? -17.188 -25.297 -1.834 1 88.44 273 ALA A CA 1
ATOM 2180 C C . ALA A 1 273 ? -16.156 -24.516 -1.023 1 88.44 273 ALA A C 1
ATOM 2182 O O . ALA A 1 273 ? -16.5 -23.828 -0.061 1 88.44 273 ALA A O 1
ATOM 2183 N N . VAL A 1 274 ? -14.953 -24.547 -1.432 1 91.25 274 VAL A N 1
ATOM 2184 C CA . VAL A 1 274 ? -13.875 -23.891 -0.698 1 91.25 274 VAL A CA 1
ATOM 2185 C C . VAL A 1 274 ? -14 -22.375 -0.847 1 91.25 274 VAL A C 1
ATOM 2187 O O . VAL A 1 274 ? -13.75 -21.641 0.104 1 91.25 274 VAL A O 1
ATOM 2190 N N . GLU A 1 275 ? -14.359 -21.891 -2 1 92.62 275 GLU A N 1
ATOM 2191 C CA . GLU A 1 275 ? -14.578 -20.469 -2.207 1 92.62 275 GLU A CA 1
ATOM 2192 C C . GLU A 1 275 ? -15.703 -19.938 -1.313 1 92.62 275 GLU A C 1
ATOM 2194 O O . GLU A 1 275 ? -15.57 -18.875 -0.697 1 92.62 275 GLU A O 1
ATOM 2199 N N . ARG A 1 276 ? -16.797 -20.703 -1.247 1 93.56 276 ARG A N 1
ATOM 2200 C CA . ARG A 1 276 ? -17.922 -20.328 -0.393 1 93.56 276 ARG A CA 1
ATOM 2201 C C . ARG A 1 276 ? -17.5 -20.281 1.073 1 93.56 276 ARG A C 1
ATOM 2203 O O . ARG A 1 276 ? -17.875 -19.375 1.808 1 93.56 276 ARG A O 1
ATOM 2210 N N . GLU A 1 277 ? -16.781 -21.266 1.425 1 93.56 277 GLU A N 1
ATOM 2211 C CA . GLU A 1 277 ? -16.297 -21.312 2.801 1 93.56 277 GLU A CA 1
ATOM 2212 C C . GLU A 1 277 ? -15.414 -20.125 3.125 1 93.56 277 GLU A C 1
ATOM 2214 O O . GLU A 1 277 ? -15.531 -19.531 4.199 1 93.56 277 GLU A O 1
ATOM 2219 N N . LEU A 1 278 ? -14.539 -19.766 2.232 1 96 278 LEU A N 1
ATOM 2220 C CA . LEU A 1 278 ? -13.633 -18.641 2.447 1 96 278 LEU A CA 1
ATOM 2221 C C . LEU A 1 278 ? -14.414 -17.328 2.561 1 96 278 LEU A C 1
ATOM 2223 O O . LEU A 1 278 ? -14.148 -16.516 3.449 1 96 278 LEU A O 1
ATOM 2227 N N . ILE A 1 279 ? -15.344 -17.156 1.672 1 95.5 279 ILE A N 1
ATOM 2228 C CA . ILE A 1 279 ? -16.172 -15.961 1.682 1 95.5 279 ILE A CA 1
ATOM 2229 C C . ILE A 1 279 ? -16.875 -15.828 3.027 1 95.5 279 ILE A C 1
ATOM 2231 O O . ILE A 1 279 ? -16.844 -14.766 3.656 1 95.5 279 ILE A O 1
ATOM 2235 N N . ARG A 1 280 ? -17.469 -16.906 3.508 1 94.19 280 ARG A N 1
ATOM 2236 C CA . ARG A 1 280 ? -18.172 -16.906 4.785 1 94.19 280 ARG A CA 1
ATOM 2237 C C . ARG A 1 280 ? -17.219 -16.578 5.934 1 94.19 280 ARG A C 1
ATOM 2239 O O . ARG A 1 280 ? -17.547 -15.789 6.816 1 94.19 280 ARG A O 1
ATOM 2246 N N . ALA A 1 281 ? -16.109 -17.172 5.891 1 94.75 281 ALA A N 1
ATOM 2247 C CA . ALA A 1 281 ? -15.125 -16.953 6.945 1 94.75 281 ALA A CA 1
ATOM 2248 C C . ALA A 1 281 ? -14.695 -15.492 6.996 1 94.75 281 ALA A C 1
ATOM 2250 O O . ALA A 1 281 ? -14.562 -14.914 8.078 1 94.75 281 ALA A O 1
ATOM 2251 N N . ILE A 1 282 ? -14.438 -14.883 5.816 1 95 282 ILE A N 1
ATOM 2252 C CA . ILE A 1 282 ? -14.016 -13.492 5.746 1 95 282 ILE A CA 1
ATOM 2253 C C . ILE A 1 282 ? -15.133 -12.586 6.266 1 95 282 ILE A C 1
ATOM 2255 O O . ILE A 1 282 ? -14.891 -11.688 7.07 1 95 282 ILE A O 1
ATOM 2259 N N . LEU A 1 283 ? -16.344 -12.867 5.848 1 92.69 283 LEU A N 1
ATOM 2260 C CA . LEU A 1 283 ? -17.484 -12.047 6.254 1 92.69 283 LEU A CA 1
ATOM 2261 C C . LEU A 1 283 ? -17.703 -12.133 7.758 1 92.69 283 LEU A C 1
ATOM 2263 O O . LEU A 1 283 ? -17.984 -11.125 8.406 1 92.69 283 LEU A O 1
ATOM 2267 N N . ASP A 1 284 ? -17.547 -13.273 8.312 1 89.25 284 ASP A N 1
ATOM 2268 C CA . ASP A 1 284 ? -17.688 -13.461 9.758 1 89.25 284 ASP A CA 1
ATOM 2269 C C . ASP A 1 284 ? -16.625 -12.672 10.516 1 89.25 284 ASP A C 1
ATOM 2271 O O . ASP A 1 284 ? -16.875 -12.156 11.609 1 89.25 284 ASP A O 1
ATOM 2275 N N . ALA A 1 285 ? -15.484 -12.586 9.914 1 88.88 285 ALA A N 1
ATOM 2276 C CA . ALA A 1 285 ? -14.352 -11.945 10.57 1 88.88 285 ALA A CA 1
ATOM 2277 C C . ALA A 1 285 ? -14.477 -10.422 10.516 1 88.88 285 ALA A C 1
ATOM 2279 O O . ALA A 1 285 ? -14.062 -9.727 11.438 1 88.88 285 ALA A O 1
ATOM 2280 N N . VAL A 1 286 ? -15 -9.859 9.367 1 86.44 286 VAL A N 1
ATOM 2281 C CA . VAL A 1 286 ? -14.922 -8.422 9.156 1 86.44 286 VAL A CA 1
ATOM 2282 C C . VAL A 1 286 ? -16.25 -7.77 9.547 1 86.44 286 VAL A C 1
ATOM 2284 O O . VAL A 1 286 ? -16.328 -6.547 9.703 1 86.44 286 VAL A O 1
ATOM 2287 N N . SER A 1 287 ? -17.281 -8.508 9.664 1 81.31 287 SER A N 1
ATOM 2288 C CA . SER A 1 287 ? -18.594 -7.941 9.984 1 81.31 287 SER A CA 1
ATOM 2289 C C . SER A 1 287 ? -18.547 -7.156 11.289 1 81.31 287 SER A C 1
ATOM 2291 O O . SER A 1 287 ? -17.953 -7.602 12.273 1 81.31 287 SER A O 1
ATOM 2293 N N . PRO A 1 288 ? -18.953 -5.812 11.094 1 70.12 288 PRO A N 1
ATOM 2294 C CA . PRO A 1 288 ? -18.953 -4.945 12.273 1 70.12 288 PRO A CA 1
ATOM 2295 C C . PRO A 1 288 ? -19.781 -5.516 13.43 1 70.12 288 PRO A C 1
ATOM 2297 O O . PRO A 1 288 ? -20.688 -6.316 13.203 1 70.12 288 PRO A O 1
ATOM 2300 N N . GLU A 1 289 ? -19.141 -5.379 14.664 1 62.28 289 GLU A N 1
ATOM 2301 C CA . GLU A 1 289 ? -19.922 -5.746 15.844 1 62.28 289 GLU A CA 1
ATOM 2302 C C . GLU A 1 289 ? -21.203 -4.922 15.93 1 62.28 289 GLU A C 1
ATOM 2304 O O . GLU A 1 289 ? -21.219 -3.754 15.539 1 62.28 289 GLU A O 1
ATOM 2309 N N . GLU A 1 290 ? -22.391 -5.496 15.68 1 52.19 290 GLU A N 1
ATOM 2310 C CA . GLU A 1 290 ? -23.641 -4.785 15.922 1 52.19 290 GLU A CA 1
ATOM 2311 C C . GLU A 1 290 ? -23.578 -3.969 17.203 1 52.19 290 GLU A C 1
ATOM 2313 O O . GLU A 1 290 ? -23.25 -4.5 18.266 1 52.19 290 GLU A O 1
ATOM 2318 N N . THR A 1 291 ? -23.031 -2.824 17.234 1 43.75 291 THR A N 1
ATOM 2319 C CA . THR A 1 291 ? -23.266 -2.057 18.453 1 43.75 291 THR A CA 1
ATOM 2320 C C . THR A 1 291 ? -24.734 -2.137 18.875 1 43.75 291 THR A C 1
ATOM 2322 O O . THR A 1 291 ? -25.625 -1.744 18.125 1 43.75 291 THR A O 1
ATOM 2325 N N . GLN A 1 292 ? -25.188 -3.102 19.688 1 34.06 292 GLN A N 1
ATOM 2326 C CA . GLN A 1 292 ? -26.422 -2.846 20.438 1 34.06 292 GLN A CA 1
ATOM 2327 C C . GLN A 1 292 ? -26.5 -1.387 20.891 1 34.06 292 GLN A C 1
ATOM 2329 O O . GLN A 1 292 ? -25.625 -0.907 21.609 1 34.06 292 GLN A O 1
ATOM 2334 N N . THR A 1 293 ? -26.969 -0.529 19.984 1 27.25 293 THR A N 1
ATOM 2335 C CA . THR A 1 293 ? -27.625 0.562 20.688 1 27.25 293 THR A CA 1
ATOM 2336 C C . THR A 1 293 ? -28.547 0.021 21.797 1 27.25 293 THR A C 1
ATOM 2338 O O . THR A 1 293 ? -29.328 -0.907 21.562 1 27.25 293 THR A O 1
ATOM 2341 N N . MET B 1 1 ? -8.734 32.281 -11.312 1 54.91 1 MET B N 1
ATOM 2342 C CA . MET B 1 1 ? -8.625 30.828 -11.125 1 54.91 1 MET B CA 1
ATOM 2343 C C . MET B 1 1 ? -8.727 30.469 -9.648 1 54.91 1 MET B C 1
ATOM 2345 O O . MET B 1 1 ? -7.961 30.969 -8.82 1 54.91 1 MET B O 1
ATOM 2349 N N . ASP B 1 2 ? -9.828 29.984 -9.312 1 60.84 2 ASP B N 1
ATOM 2350 C CA . ASP B 1 2 ? -10.023 29.688 -7.898 1 60.84 2 ASP B CA 1
ATOM 2351 C C . ASP B 1 2 ? -10.008 28.172 -7.648 1 60.84 2 ASP B C 1
ATOM 2353 O O . ASP B 1 2 ? -9.93 27.391 -8.594 1 60.84 2 ASP B O 1
ATOM 2357 N N . TYR B 1 3 ? -9.977 27.875 -6.352 1 64.31 3 TYR B N 1
ATOM 2358 C CA . TYR B 1 3 ? -9.852 26.484 -5.895 1 64.31 3 TYR B CA 1
ATOM 2359 C C . TYR B 1 3 ? -10.977 25.625 -6.457 1 64.31 3 TYR B C 1
ATOM 2361 O O . TYR B 1 3 ? -10.742 24.5 -6.891 1 64.31 3 TYR B O 1
ATOM 2369 N N . LYS B 1 4 ? -12.125 26.156 -6.43 1 71.12 4 LYS B N 1
ATOM 2370 C CA . LYS B 1 4 ? -13.297 25.422 -6.91 1 71.12 4 LYS B CA 1
ATOM 2371 C C . LYS B 1 4 ? -13.18 25.125 -8.398 1 71.12 4 LYS B C 1
ATOM 2373 O O . LYS B 1 4 ? -13.508 24.016 -8.844 1 71.12 4 LYS B O 1
ATOM 2378 N N . GLN B 1 5 ? -12.641 26.062 -9.125 1 75 5 GLN B N 1
ATOM 2379 C CA . GLN B 1 5 ? -12.477 25.891 -10.562 1 75 5 GLN B CA 1
ATOM 2380 C C . GLN B 1 5 ? -11.477 24.781 -10.875 1 75 5 GLN B C 1
ATOM 2382 O O . GLN B 1 5 ? -11.695 23.969 -11.773 1 75 5 GLN B O 1
ATOM 2387 N N . LEU B 1 6 ? -10.453 24.797 -10.086 1 74.94 6 LEU B N 1
ATOM 2388 C CA . LEU B 1 6 ? -9.414 23.797 -10.336 1 74.94 6 LEU B CA 1
ATOM 2389 C C . LEU B 1 6 ? -9.898 22.406 -9.969 1 74.94 6 LEU B C 1
ATOM 2391 O O . LEU B 1 6 ? -9.555 21.422 -10.641 1 74.94 6 LEU B O 1
ATOM 2395 N N . LYS B 1 7 ? -10.703 22.406 -9.008 1 75.44 7 LYS B N 1
ATOM 2396 C CA . LYS B 1 7 ? -11.32 21.125 -8.625 1 75.44 7 LYS B CA 1
ATOM 2397 C C . LYS B 1 7 ? -12.234 20.609 -9.727 1 75.44 7 LYS B C 1
ATOM 2399 O O . LYS B 1 7 ? -12.227 19.422 -10.039 1 75.44 7 LYS B O 1
ATOM 2404 N N . PHE B 1 8 ? -13.008 21.469 -10.242 1 80.88 8 PHE B N 1
ATOM 2405 C CA . PHE B 1 8 ? -13.914 21.125 -11.336 1 80.88 8 PHE B CA 1
ATOM 2406 C C . PHE B 1 8 ? -13.125 20.625 -12.539 1 80.88 8 PHE B C 1
ATOM 2408 O O . PHE B 1 8 ? -13.484 19.609 -13.141 1 80.88 8 PHE B O 1
ATOM 2415 N N . PHE B 1 9 ? -12.039 21.297 -12.82 1 84 9 PHE B N 1
ATOM 2416 C CA . PHE B 1 9 ? -11.156 20.938 -13.93 1 84 9 PHE B CA 1
ATOM 2417 C C . PHE B 1 9 ? -10.609 19.531 -13.75 1 84 9 PHE B C 1
ATOM 2419 O O . PHE B 1 9 ? -10.672 18.719 -14.672 1 84 9 PHE B O 1
ATOM 2426 N N . ARG B 1 10 ? -10.211 19.359 -12.57 1 78.06 10 ARG B N 1
ATOM 2427 C CA . ARG B 1 10 ? -9.602 18.062 -12.305 1 78.06 10 ARG B CA 1
ATOM 2428 C C . ARG B 1 10 ? -10.633 16.938 -12.414 1 78.06 10 ARG B C 1
ATOM 2430 O O . ARG B 1 10 ? -10.328 15.859 -12.922 1 78.06 10 ARG B O 1
ATOM 2437 N N . LYS B 1 11 ? -11.781 17.203 -11.945 1 78.88 11 LYS B N 1
ATOM 2438 C CA . LYS B 1 11 ? -12.836 16.188 -12.008 1 78.88 11 LYS B CA 1
ATOM 2439 C C . LYS B 1 11 ? -13.211 15.867 -13.453 1 78.88 11 LYS B C 1
ATOM 2441 O O . LYS B 1 11 ? -13.469 14.711 -13.797 1 78.88 11 LYS B O 1
ATOM 2446 N N . ILE B 1 12 ? -13.164 16.828 -14.258 1 84.31 12 ILE B N 1
ATOM 2447 C CA . ILE B 1 12 ? -13.461 16.609 -15.672 1 84.31 12 ILE B CA 1
ATOM 2448 C C . ILE B 1 12 ? -12.352 15.781 -16.312 1 84.31 12 ILE B C 1
ATOM 2450 O O . ILE B 1 12 ? -12.617 14.898 -17.125 1 84.31 12 ILE B O 1
ATOM 2454 N N . CYS B 1 13 ? -11.18 16.047 -15.891 1 78.81 13 CYS B N 1
ATOM 2455 C CA . CYS B 1 13 ? -10.047 15.297 -16.422 1 78.81 13 CYS B CA 1
ATOM 2456 C C . CYS B 1 13 ? -10.164 13.812 -16.078 1 78.81 13 CYS B C 1
ATOM 2458 O O . CYS B 1 13 ? -9.867 12.961 -16.922 1 78.81 13 CYS B O 1
ATOM 2460 N N . GLU B 1 14 ? -10.57 13.664 -14.914 1 73.19 14 GLU B N 1
ATOM 2461 C CA . GLU B 1 14 ? -10.719 12.305 -14.406 1 73.19 14 GLU B CA 1
ATOM 2462 C C . GLU B 1 14 ? -11.828 11.562 -15.141 1 73.19 14 GLU B C 1
ATOM 2464 O O . GLU B 1 14 ? -11.672 10.391 -15.484 1 73.19 14 GLU B O 1
ATOM 2469 N N . GLU B 1 15 ? -12.945 12.234 -15.375 1 76.06 15 GLU B N 1
ATOM 2470 C CA . GLU B 1 15 ? -14.148 11.602 -15.898 1 76.06 15 GLU B CA 1
ATOM 2471 C C . GLU B 1 15 ? -14.195 11.672 -17.422 1 76.06 15 GLU B C 1
ATOM 2473 O O . GLU B 1 15 ? -15.016 11.016 -18.062 1 76.06 15 GLU B O 1
ATOM 2478 N N . LYS B 1 16 ? -13.383 12.461 -17.922 1 76.81 16 LYS B N 1
ATOM 2479 C CA . LYS B 1 16 ? -13.289 12.719 -19.344 1 76.81 16 LYS B CA 1
ATOM 2480 C C . LYS B 1 16 ? -14.648 13.102 -19.938 1 76.81 16 LYS B C 1
ATOM 2482 O O . LYS B 1 16 ? -14.914 12.859 -21.109 1 76.81 16 LYS B O 1
ATOM 2487 N N . SER B 1 17 ? -15.531 13.484 -19.125 1 84.75 17 SER B N 1
ATOM 2488 C CA . SER B 1 17 ? -16.875 13.938 -19.5 1 84.75 17 SER B CA 1
ATOM 2489 C C . SER B 1 17 ? -17.375 15.016 -18.547 1 84.75 17 SER B C 1
ATOM 2491 O O . SER B 1 17 ? -17.297 14.859 -17.328 1 84.75 17 SER B O 1
ATOM 2493 N N . ILE B 1 18 ? -17.875 16.062 -19.156 1 85.38 18 ILE B N 1
ATOM 2494 C CA . ILE B 1 18 ? -18.391 17.156 -18.328 1 85.38 18 ILE B CA 1
ATOM 2495 C C . ILE B 1 18 ? -19.672 16.688 -17.625 1 85.38 18 ILE B C 1
ATOM 2497 O O . ILE B 1 18 ? -19.859 16.969 -16.438 1 85.38 18 ILE B O 1
ATOM 2501 N N . ASN B 1 19 ? -20.406 15.953 -18.406 1 85.38 19 ASN B N 1
ATOM 2502 C CA . ASN B 1 19 ? -21.641 15.461 -17.812 1 85.38 19 ASN B CA 1
ATOM 2503 C C . ASN B 1 19 ? -21.375 14.492 -16.672 1 85.38 19 ASN B C 1
ATOM 2505 O O . ASN B 1 19 ? -21.969 14.609 -15.602 1 85.38 19 ASN B O 1
ATOM 2509 N N . ARG B 1 20 ? -20.594 13.656 -16.891 1 82.62 20 ARG B N 1
ATOM 2510 C CA . ARG B 1 20 ? -20.25 12.68 -15.859 1 82.62 20 ARG B CA 1
ATOM 2511 C C . ARG B 1 20 ? -19.578 13.352 -14.664 1 82.62 20 ARG B C 1
ATOM 2513 O O . ARG B 1 20 ? -19.859 13 -13.516 1 82.62 20 ARG B O 1
ATOM 2520 N N . ALA B 1 21 ? -18.734 14.258 -14.938 1 83.44 21 ALA B N 1
ATOM 2521 C CA . ALA B 1 21 ? -18.078 15.016 -13.875 1 83.44 21 ALA B CA 1
ATOM 2522 C C . ALA B 1 21 ? -19.094 15.781 -13.039 1 83.44 21 ALA B C 1
ATOM 2524 O O . ALA B 1 21 ? -19 15.805 -11.805 1 83.44 21 ALA B O 1
ATOM 2525 N N . ALA B 1 22 ? -20.047 16.297 -13.688 1 85 22 ALA B N 1
ATOM 2526 C CA . ALA B 1 22 ? -21.094 17.047 -12.992 1 85 22 ALA B CA 1
ATOM 2527 C C . ALA B 1 22 ? -21.906 16.141 -12.07 1 85 22 ALA B C 1
ATOM 2529 O O . ALA B 1 22 ? -22.203 16.516 -10.938 1 85 22 ALA B O 1
ATOM 2530 N N . GLN B 1 23 ? -22.125 15.023 -12.562 1 77.5 23 GLN B N 1
ATOM 2531 C CA . GLN B 1 23 ? -22.875 14.055 -11.773 1 77.5 23 GLN B CA 1
ATOM 2532 C C . GLN B 1 23 ? -22.094 13.641 -10.531 1 77.5 23 GLN B C 1
ATOM 2534 O O . GLN B 1 23 ? -22.656 13.57 -9.438 1 77.5 23 GLN B O 1
ATOM 2539 N N . LYS B 1 24 ? -20.859 13.57 -10.742 1 72 24 LYS B N 1
ATOM 2540 C CA . LYS B 1 24 ? -20.016 13.109 -9.648 1 72 24 LYS B CA 1
ATOM 2541 C C . LYS B 1 24 ? -19.781 14.211 -8.625 1 72 24 LYS B C 1
ATOM 2543 O O . LYS B 1 24 ? -19.609 13.938 -7.434 1 72 24 LYS B O 1
ATOM 2548 N N . LEU B 1 25 ? -19.859 15.367 -9.07 1 70.25 25 LEU B N 1
ATOM 2549 C CA . LEU B 1 25 ? -19.672 16.547 -8.234 1 70.25 25 LEU B CA 1
ATOM 2550 C C . LEU B 1 25 ? -20.984 17.031 -7.648 1 70.25 25 LEU B C 1
ATOM 2552 O O . LEU B 1 25 ? -21.016 17.938 -6.824 1 70.25 25 LEU B O 1
ATOM 2556 N N . PHE B 1 26 ? -22.094 16.406 -8.086 1 71.12 26 PHE B N 1
ATOM 2557 C CA . PHE B 1 26 ? -23.438 16.734 -7.645 1 71.12 26 PHE B CA 1
ATOM 2558 C C . PHE B 1 26 ? -23.781 18.188 -7.953 1 71.12 26 PHE B C 1
ATOM 2560 O O . PHE B 1 26 ? -24.328 18.891 -7.109 1 71.12 26 PHE B O 1
ATOM 2567 N N . ILE B 1 27 ? -23.375 18.547 -9.078 1 77.81 27 ILE B N 1
ATOM 2568 C CA . ILE B 1 27 ? -23.734 19.859 -9.586 1 77.81 27 ILE B CA 1
ATOM 2569 C C . ILE B 1 27 ? -24.297 19.734 -11 1 77.81 27 ILE B C 1
ATOM 2571 O O . ILE B 1 27 ? -24.219 18.672 -11.609 1 77.81 27 ILE B O 1
ATOM 2575 N N . SER B 1 28 ? -24.969 20.766 -11.406 1 80.56 28 SER B N 1
ATOM 2576 C CA . SER B 1 28 ? -25.531 20.734 -12.75 1 80.56 28 SER B CA 1
ATOM 2577 C C . SER B 1 28 ? -24.438 20.828 -13.805 1 80.56 28 SER B C 1
ATOM 2579 O O . SER B 1 28 ? -23.391 21.438 -13.578 1 80.56 28 SER B O 1
ATOM 2581 N N . GLN B 1 29 ? -24.688 20.141 -14.867 1 85.88 29 GLN B N 1
ATOM 2582 C CA . GLN B 1 29 ? -23.781 20.203 -16 1 85.88 29 GLN B CA 1
ATOM 2583 C C . GLN B 1 29 ? -23.547 21.641 -16.453 1 85.88 29 GLN B C 1
ATOM 2585 O O . GLN B 1 29 ? -22.438 22.016 -16.828 1 85.88 29 GLN B O 1
ATOM 2590 N N . GLN B 1 30 ? -24.578 22.469 -16.438 1 86.44 30 GLN B N 1
ATOM 2591 C CA . GLN B 1 30 ? -24.469 23.859 -16.828 1 86.44 30 GLN B CA 1
ATOM 2592 C C . GLN B 1 30 ? -23.516 24.625 -15.898 1 86.44 30 GLN B C 1
ATOM 2594 O O . GLN B 1 30 ? -22.688 25.406 -16.359 1 86.44 30 GLN B O 1
ATOM 2599 N N . ALA B 1 31 ? -23.688 24.375 -14.703 1 83.19 31 ALA B N 1
ATOM 2600 C CA . ALA B 1 31 ? -22.844 25.031 -13.711 1 83.19 31 ALA B CA 1
ATOM 2601 C C . ALA B 1 31 ? -21.391 24.641 -13.883 1 83.19 31 ALA B C 1
ATOM 2603 O O . ALA B 1 31 ? -20.5 25.484 -13.828 1 83.19 31 ALA B O 1
ATOM 2604 N N . LEU B 1 32 ? -21.172 23.422 -14.086 1 87.31 32 LEU B N 1
ATOM 2605 C CA . LEU B 1 32 ? -19.812 22.938 -14.297 1 87.31 32 LEU B CA 1
ATOM 2606 C C . LEU B 1 32 ? -19.219 23.5 -15.586 1 87.31 32 LEU B C 1
ATOM 2608 O O . LEU B 1 32 ? -18.078 23.953 -15.602 1 87.31 32 LEU B O 1
ATOM 2612 N N . SER B 1 33 ? -20.016 23.5 -16.594 1 87 33 SER B N 1
ATOM 2613 C CA . SER B 1 33 ? -19.578 24.016 -17.891 1 87 33 SER B CA 1
ATOM 2614 C C . SER B 1 33 ? -19.234 25.5 -17.797 1 87 33 SER B C 1
ATOM 2616 O O . SER B 1 33 ? -18.234 25.953 -18.359 1 87 33 SER B O 1
ATOM 2618 N N . LYS B 1 34 ? -20.031 26.188 -17.094 1 86.81 34 LYS B N 1
ATOM 2619 C CA . LYS B 1 34 ? -19.812 27.625 -16.922 1 86.81 34 LYS B CA 1
ATOM 2620 C C . LYS B 1 34 ? -18.516 27.891 -16.156 1 86.81 34 LYS B C 1
ATOM 2622 O O . LYS B 1 34 ? -17.766 28.812 -16.484 1 86.81 34 LYS B O 1
ATOM 2627 N N . SER B 1 35 ? -18.375 27.109 -15.133 1 84.38 35 SER B N 1
ATOM 2628 C CA . SER B 1 35 ? -17.188 27.281 -14.305 1 84.38 35 SER B CA 1
ATOM 2629 C C . SER B 1 35 ? -15.914 27.031 -15.117 1 84.38 35 SER B C 1
ATOM 2631 O O . SER B 1 35 ? -14.93 27.75 -14.992 1 84.38 35 SER B O 1
ATOM 2633 N N . ILE B 1 36 ? -15.977 26.078 -15.914 1 87 36 ILE B N 1
ATOM 2634 C CA . ILE B 1 36 ? -14.828 25.734 -16.734 1 87 36 ILE B CA 1
ATOM 2635 C C . ILE B 1 36 ? -14.609 26.812 -17.797 1 87 36 ILE B C 1
ATOM 2637 O O . ILE B 1 36 ? -13.477 27.203 -18.078 1 87 36 ILE B O 1
ATOM 2641 N N . ALA B 1 37 ? -15.695 27.219 -18.391 1 86.5 37 ALA B N 1
ATOM 2642 C CA . ALA B 1 37 ? -15.609 28.297 -19.359 1 86.5 37 ALA B CA 1
ATOM 2643 C C . ALA B 1 37 ? -14.969 29.547 -18.75 1 86.5 37 ALA B C 1
ATOM 2645 O O . ALA B 1 37 ? -14.133 30.188 -19.375 1 86.5 37 ALA B O 1
ATOM 2646 N N . LYS B 1 38 ? -15.383 29.828 -17.594 1 81.94 38 LYS B N 1
ATOM 2647 C CA . LYS B 1 38 ? -14.805 30.953 -16.875 1 81.94 38 LYS B CA 1
ATOM 2648 C C . LYS B 1 38 ? -13.312 30.75 -16.625 1 81.94 38 LYS B C 1
ATOM 2650 O O . LYS B 1 38 ? -12.516 31.672 -16.781 1 81.94 38 LYS B O 1
ATOM 2655 N N . LEU B 1 39 ? -12.961 29.609 -16.188 1 80.5 39 LEU B N 1
ATOM 2656 C CA . LEU B 1 39 ? -11.562 29.266 -15.961 1 80.5 39 LEU B CA 1
ATOM 2657 C C . LEU B 1 39 ? -10.758 29.438 -17.25 1 80.5 39 LEU B C 1
ATOM 2659 O O . LEU B 1 39 ? -9.664 30 -17.234 1 80.5 39 LEU B O 1
ATOM 2663 N N . GLU B 1 40 ? -11.312 28.938 -18.344 1 81.88 40 GLU B N 1
ATOM 2664 C CA . GLU B 1 40 ? -10.664 29.047 -19.656 1 81.88 40 GLU B CA 1
ATOM 2665 C C . GLU B 1 40 ? -10.531 30.516 -20.078 1 81.88 40 GLU B C 1
ATOM 2667 O O . GLU B 1 40 ? -9.508 30.906 -20.641 1 81.88 40 GLU B O 1
ATOM 2672 N N . GLU B 1 41 ? -11.547 31.266 -19.812 1 78.94 41 GLU B N 1
ATOM 2673 C CA . GLU B 1 41 ? -11.516 32.688 -20.094 1 78.94 41 GLU B CA 1
ATOM 2674 C C . GLU B 1 41 ? -10.43 33.406 -19.281 1 78.94 41 GLU B C 1
ATOM 2676 O O . GLU B 1 41 ? -9.688 34.219 -19.812 1 78.94 41 GLU B O 1
ATOM 2681 N N . GLU B 1 42 ? -10.391 33.094 -18.078 1 75.69 42 GLU B N 1
ATOM 2682 C CA . GLU B 1 42 ? -9.391 33.688 -17.188 1 75.69 42 GLU B CA 1
ATOM 2683 C C . GLU B 1 42 ? -7.98 33.312 -17.641 1 75.69 42 GLU B C 1
ATOM 2685 O O . GLU B 1 42 ? -7.066 34.156 -17.547 1 75.69 42 GLU B O 1
ATOM 2690 N N . LEU B 1 43 ? -7.883 32.125 -18.047 1 73.81 43 LEU B N 1
ATOM 2691 C CA . LEU B 1 43 ? -6.574 31.641 -18.469 1 73.81 43 LEU B CA 1
ATOM 2692 C C . LEU B 1 43 ? -6.285 32.031 -19.906 1 73.81 43 LEU B C 1
ATOM 2694 O O . LEU B 1 43 ? -5.141 31.922 -20.359 1 73.81 43 LEU B O 1
ATOM 2698 N N . GLY B 1 44 ? -7.312 32.469 -20.578 1 71.69 44 GLY B N 1
ATOM 2699 C CA . GLY B 1 44 ? -7.184 32.938 -21.938 1 71.69 44 GLY B CA 1
ATOM 2700 C C . GLY B 1 44 ? -6.992 31.828 -22.953 1 71.69 44 GLY B C 1
ATOM 2701 O O . GLY B 1 44 ? -6.5 32.062 -24.062 1 71.69 44 GLY B O 1
ATOM 2702 N N . THR B 1 45 ? -7.16 30.625 -22.516 1 77.81 45 THR B N 1
ATOM 2703 C CA . THR B 1 45 ? -6.973 29.484 -23.406 1 77.81 45 THR B CA 1
ATOM 2704 C C . THR B 1 45 ? -7.973 28.391 -23.094 1 77.81 45 THR B C 1
ATOM 2706 O O . THR B 1 45 ? -8.328 28.172 -21.938 1 77.81 45 THR B O 1
ATOM 2709 N N . PRO B 1 46 ? -8.367 27.688 -24.141 1 84.06 46 PRO B N 1
ATOM 2710 C CA . PRO B 1 46 ? -9.219 26.531 -23.875 1 84.06 46 PRO B CA 1
ATOM 2711 C C . PRO B 1 46 ? -8.461 25.375 -23.234 1 84.06 46 PRO B C 1
ATOM 2713 O O . PRO B 1 46 ? -7.293 25.141 -23.562 1 84.06 46 PRO B O 1
ATOM 2716 N N . LEU B 1 47 ? -9.141 24.781 -22.25 1 86.25 47 LEU B N 1
ATOM 2717 C CA . LEU B 1 47 ? -8.508 23.672 -21.531 1 86.25 47 LEU B CA 1
ATOM 2718 C C . LEU B 1 47 ? -9.008 22.328 -22.047 1 86.25 47 LEU B C 1
ATOM 2720 O O . LEU B 1 47 ? -8.32 21.312 -21.922 1 86.25 47 LEU B O 1
ATOM 2724 N N . PHE B 1 48 ? -10.203 22.375 -22.609 1 87.56 48 PHE B N 1
ATOM 2725 C CA . PHE B 1 48 ? -10.82 21.141 -23.109 1 87.56 48 PHE B CA 1
ATOM 2726 C C . PHE B 1 48 ? -11.266 21.312 -24.547 1 87.56 48 PHE B C 1
ATOM 2728 O O . PHE B 1 48 ? -11.594 22.422 -24.984 1 87.56 48 PHE B O 1
ATOM 2735 N N . ILE B 1 49 ? -11.18 20.188 -25.328 1 83.44 49 ILE B N 1
ATOM 2736 C CA . ILE B 1 49 ? -11.781 20.109 -26.656 1 83.44 49 ILE B CA 1
ATOM 2737 C C . ILE B 1 49 ? -12.93 19.109 -26.641 1 83.44 49 ILE B C 1
ATOM 2739 O O . ILE B 1 49 ? -12.789 18 -26.109 1 83.44 49 ILE B O 1
ATOM 2743 N N . ARG B 1 50 ? -14.094 19.562 -27.109 1 78.69 50 ARG B N 1
ATOM 2744 C CA . ARG B 1 50 ? -15.25 18.672 -27.172 1 78.69 50 ARG B CA 1
ATOM 2745 C C . ARG B 1 50 ? -15.094 17.656 -28.297 1 78.69 50 ARG B C 1
ATOM 2747 O O . ARG B 1 50 ? -14.648 18 -29.391 1 78.69 50 ARG B O 1
ATOM 2754 N N . THR B 1 51 ? -15.18 16.5 -27.922 1 75.94 51 THR B N 1
ATOM 2755 C CA . THR B 1 51 ? -15.141 15.414 -28.906 1 75.94 51 THR B CA 1
ATOM 2756 C C . THR B 1 51 ? -16.438 14.602 -28.859 1 75.94 51 THR B C 1
ATOM 2758 O O . THR B 1 51 ? -17.281 14.828 -28.016 1 75.94 51 THR B O 1
ATOM 2761 N N . SER B 1 52 ? -16.656 13.742 -29.859 1 74.38 52 SER B N 1
ATOM 2762 C CA . SER B 1 52 ? -17.844 12.898 -29.938 1 74.38 52 SER B CA 1
ATOM 2763 C C . SER B 1 52 ? -17.969 12.008 -28.719 1 74.38 52 SER B C 1
ATOM 2765 O O . SER B 1 52 ? -19.078 11.617 -28.344 1 74.38 52 SER B O 1
ATOM 2767 N N . GLY B 1 53 ? -17 11.797 -28.047 1 69.31 53 GLY B N 1
ATOM 2768 C CA . GLY B 1 53 ? -17 10.867 -26.922 1 69.31 53 GLY B CA 1
ATOM 2769 C C . GLY B 1 53 ? -16.859 11.555 -25.578 1 69.31 53 GLY B C 1
ATOM 2770 O O . GLY B 1 53 ? -16.672 10.891 -24.562 1 69.31 53 GLY B O 1
ATOM 2771 N N . GLY B 1 54 ? -16.953 12.828 -25.641 1 79.81 54 GLY B N 1
ATOM 2772 C CA . GLY B 1 54 ? -16.828 13.594 -24.422 1 79.81 54 GLY B CA 1
ATOM 2773 C C . GLY B 1 54 ? -15.906 14.797 -24.547 1 79.81 54 GLY B C 1
ATOM 2774 O O . GLY B 1 54 ? -16.094 15.641 -25.422 1 79.81 54 GLY B O 1
ATOM 2775 N N . VAL B 1 55 ? -14.922 14.891 -23.547 1 83.75 55 VAL B N 1
ATOM 2776 C CA . VAL B 1 55 ? -13.992 16.016 -23.625 1 83.75 55 VAL B CA 1
ATOM 2777 C C . VAL B 1 55 ? -12.555 15.5 -23.578 1 83.75 55 VAL B C 1
ATOM 2779 O O . VAL B 1 55 ? -12.281 14.445 -23 1 83.75 55 VAL B O 1
ATOM 2782 N N . ARG B 1 56 ? -11.672 16.172 -24.312 1 80.69 56 ARG B N 1
ATOM 2783 C CA . ARG B 1 56 ? -10.227 15.938 -24.281 1 80.69 56 ARG B CA 1
ATOM 2784 C C . ARG B 1 56 ? -9.477 17.203 -23.859 1 80.69 56 ARG B C 1
ATOM 2786 O O . ARG B 1 56 ? -9.945 18.312 -24.094 1 80.69 56 ARG B O 1
ATOM 2793 N N . LEU B 1 57 ? -8.305 16.891 -23.234 1 80.25 57 LEU B N 1
ATOM 2794 C CA . LEU B 1 57 ? -7.504 18.016 -22.766 1 80.25 57 LEU B CA 1
ATOM 2795 C C . LEU B 1 57 ? -6.762 18.672 -23.938 1 80.25 57 LEU B C 1
ATOM 2797 O O . LEU B 1 57 ? -6.273 17.969 -24.828 1 80.25 57 LEU B O 1
ATOM 2801 N N . THR B 1 58 ? -6.742 20.031 -24 1 78.31 58 THR B N 1
ATOM 2802 C CA . THR B 1 58 ? -5.809 20.781 -24.828 1 78.31 58 THR B CA 1
ATOM 2803 C C . THR B 1 58 ? -4.398 20.719 -24.25 1 78.31 58 THR B C 1
ATOM 2805 O O . THR B 1 58 ? -4.211 20.281 -23.109 1 78.31 58 THR B O 1
ATOM 2808 N N . PRO B 1 59 ? -3.398 21.094 -24.969 1 66.06 59 PRO B N 1
ATOM 2809 C CA . PRO B 1 59 ? -2.057 21.188 -24.391 1 66.06 59 PRO B CA 1
ATOM 2810 C C . PRO B 1 59 ? -2.02 22.031 -23.125 1 66.06 59 PRO B C 1
ATOM 2812 O O . PRO B 1 59 ? -1.338 21.672 -22.156 1 66.06 59 PRO B O 1
ATOM 2815 N N . ALA B 1 60 ? -2.758 23.047 -23.172 1 72.5 60 ALA B N 1
ATOM 2816 C CA . ALA B 1 60 ? -2.871 23.891 -21.984 1 72.5 60 ALA B CA 1
ATOM 2817 C C . ALA B 1 60 ? -3.578 23.141 -20.859 1 72.5 60 ALA B C 1
ATOM 2819 O O . ALA B 1 60 ? -3.203 23.281 -19.688 1 72.5 60 ALA B O 1
ATOM 2820 N N . GLY B 1 61 ? -4.555 22.406 -21.234 1 76.62 61 GLY B N 1
ATOM 2821 C CA . GLY B 1 61 ? -5.254 21.594 -20.266 1 76.62 61 GLY B CA 1
ATOM 2822 C C . GLY B 1 61 ? -4.367 20.531 -19.625 1 76.62 61 GLY B C 1
ATOM 2823 O O . GLY B 1 61 ? -4.438 20.312 -18.422 1 76.62 61 GLY B O 1
ATOM 2824 N N . GLU B 1 62 ? -3.596 19.984 -20.406 1 67.81 62 GLU B N 1
ATOM 2825 C CA . GLU B 1 62 ? -2.656 18.984 -19.922 1 67.81 62 GLU B CA 1
ATOM 2826 C C . GLU B 1 62 ? -1.655 19.594 -18.938 1 67.81 62 GLU B C 1
ATOM 2828 O O . GLU B 1 62 ? -1.339 19 -17.906 1 67.81 62 GLU B O 1
ATOM 2833 N N . LEU B 1 63 ? -1.206 20.719 -19.312 1 61.88 63 LEU B N 1
ATOM 2834 C CA . LEU B 1 63 ? -0.295 21.438 -18.438 1 61.88 63 LEU B CA 1
ATOM 2835 C C . LEU B 1 63 ? -0.966 21.75 -17.094 1 61.88 63 LEU B C 1
ATOM 2837 O O . LEU B 1 63 ? -0.367 21.562 -16.031 1 61.88 63 LEU B O 1
ATOM 2841 N N . LEU B 1 64 ? -2.162 22.203 -17.219 1 71.31 64 LEU B N 1
ATOM 2842 C CA . LEU B 1 64 ? -2.885 22.516 -15.992 1 71.31 64 LEU B CA 1
ATOM 2843 C C . LEU B 1 64 ? -3.156 21.266 -15.172 1 71.31 64 LEU B C 1
ATOM 2845 O O . LEU B 1 64 ? -3.07 21.281 -13.945 1 71.31 64 LEU B O 1
ATOM 2849 N N . GLU B 1 65 ? -3.5 20.281 -15.867 1 70.75 65 GLU B N 1
ATOM 2850 C CA . GLU B 1 65 ? -3.744 19.016 -15.156 1 70.75 65 GLU B CA 1
ATOM 2851 C C . GLU B 1 65 ? -2.514 18.594 -14.367 1 70.75 65 GLU B C 1
ATOM 2853 O O . GLU B 1 65 ? -2.631 18.141 -13.219 1 70.75 65 GLU B O 1
ATOM 2858 N N . GLN B 1 66 ? -1.509 18.75 -14.969 1 58.19 66 GLN B N 1
ATOM 2859 C CA . GLN B 1 66 ? -0.245 18.406 -14.328 1 58.19 66 GLN B CA 1
ATOM 2860 C C . GLN B 1 66 ? 0.031 19.312 -13.133 1 58.19 66 GLN B C 1
ATOM 2862 O O . GLN B 1 66 ? 0.511 18.844 -12.094 1 58.19 66 GLN B O 1
ATOM 2867 N N . ARG B 1 67 ? -0.423 20.484 -13.359 1 55.41 67 ARG B N 1
ATOM 2868 C CA . ARG B 1 67 ? -0.079 21.5 -12.359 1 55.41 67 ARG B CA 1
ATOM 2869 C C . ARG B 1 67 ? -1.19 21.641 -11.32 1 55.41 67 ARG B C 1
ATOM 2871 O O . ARG B 1 67 ? -0.932 22 -10.172 1 55.41 67 ARG B O 1
ATOM 2878 N N . ALA B 1 68 ? -2.398 21.391 -11.836 1 59.53 68 ALA B N 1
ATOM 2879 C CA . ALA B 1 68 ? -3.562 21.578 -10.977 1 59.53 68 ALA B CA 1
ATOM 2880 C C . ALA B 1 68 ? -3.484 20.703 -9.734 1 59.53 68 ALA B C 1
ATOM 2882 O O . ALA B 1 68 ? -3.869 21.125 -8.641 1 59.53 68 ALA B O 1
ATOM 2883 N N . GLY B 1 69 ? -3.084 19.609 -10.008 1 51.75 69 GLY B N 1
ATOM 2884 C CA . GLY B 1 69 ? -2.846 18.781 -8.844 1 51.75 69 GLY B CA 1
ATOM 2885 C C . GLY B 1 69 ? -1.949 19.453 -7.809 1 51.75 69 GLY B C 1
ATOM 2886 O O . GLY B 1 69 ? -2.277 19.469 -6.621 1 51.75 69 GLY B O 1
ATOM 2887 N N . ALA B 1 70 ? -1 20 -8.367 1 49.59 70 ALA B N 1
ATOM 2888 C CA . ALA B 1 70 ? -0.041 20.703 -7.52 1 49.59 70 ALA B CA 1
ATOM 2889 C C . ALA B 1 70 ? -0.674 21.938 -6.883 1 49.59 70 ALA B C 1
ATOM 2891 O O . ALA B 1 70 ? -0.442 22.219 -5.707 1 49.59 70 ALA B O 1
ATOM 2892 N N . TYR B 1 71 ? -1.459 22.578 -7.621 1 49.84 71 TYR B N 1
ATOM 2893 C CA . TYR B 1 71 ? -2.105 23.781 -7.125 1 49.84 71 TYR B CA 1
ATOM 2894 C C . TYR B 1 71 ? -3.123 23.453 -6.039 1 49.84 71 TYR B C 1
ATOM 2896 O O . TYR B 1 71 ? -3.195 24.141 -5.02 1 49.84 71 TYR B O 1
ATOM 2904 N N . LEU B 1 72 ? -3.928 22.531 -6.352 1 53.66 72 LEU B N 1
ATOM 2905 C CA . LEU B 1 72 ? -4.902 22.141 -5.34 1 53.66 72 LEU B CA 1
ATOM 2906 C C . LEU B 1 72 ? -4.203 21.594 -4.094 1 53.66 72 LEU B C 1
ATOM 2908 O O . LEU B 1 72 ? -4.637 21.859 -2.971 1 53.66 72 LEU B O 1
ATOM 2912 N N . GLU B 1 73 ? -3.283 21 -4.391 1 48.62 73 GLU B N 1
ATOM 2913 C CA . GLU B 1 73 ? -2.422 20.562 -3.297 1 48.62 73 GLU B CA 1
ATOM 2914 C C . GLU B 1 73 ? -1.718 21.75 -2.639 1 48.62 73 GLU B C 1
ATOM 2916 O O . GLU B 1 73 ? -1.572 21.781 -1.415 1 48.62 73 GLU B O 1
ATOM 2921 N N . GLU B 1 74 ? -1.358 22.656 -3.455 1 49.25 74 GLU B N 1
ATOM 2922 C CA . GLU B 1 74 ? -0.757 23.875 -2.945 1 49.25 74 GLU B CA 1
ATOM 2923 C C . GLU B 1 74 ? -1.738 24.656 -2.064 1 49.25 74 GLU B C 1
ATOM 2925 O O . GLU B 1 74 ? -1.35 25.219 -1.041 1 49.25 74 GLU B O 1
ATOM 2930 N N . HIS B 1 75 ? -2.891 24.734 -2.529 1 47.75 75 HIS B N 1
ATOM 2931 C CA . HIS B 1 75 ? -3.881 25.359 -1.659 1 47.75 75 HIS B CA 1
ATOM 2932 C C . HIS B 1 75 ? -3.949 24.656 -0.308 1 47.75 75 HIS B C 1
ATOM 2934 O O . HIS B 1 75 ? -3.932 25.312 0.738 1 47.75 75 HIS B O 1
ATOM 2940 N N . ASP B 1 76 ? -4.145 23.391 -0.368 1 49.5 76 ASP B N 1
ATOM 2941 C CA . ASP B 1 76 ? -4.105 22.672 0.898 1 49.5 76 ASP B CA 1
ATOM 2942 C C . ASP B 1 76 ? -2.785 22.906 1.625 1 49.5 76 ASP B C 1
ATOM 2944 O O . ASP B 1 76 ? -2.756 23.016 2.852 1 49.5 76 ASP B O 1
ATOM 2948 N N . ASP B 1 77 ? -1.828 23 0.789 1 48.03 77 ASP B N 1
ATOM 2949 C CA . ASP B 1 77 ? -0.5 23.297 1.315 1 48.03 77 ASP B CA 1
ATOM 2950 C C . ASP B 1 77 ? -0.468 24.688 1.97 1 48.03 77 ASP B C 1
ATOM 2952 O O . ASP B 1 77 ? 0.136 24.859 3.029 1 48.03 77 ASP B O 1
ATOM 2956 N N . ILE B 1 78 ? -1.02 25.562 1.247 1 46.41 78 ILE B N 1
ATOM 2957 C CA . ILE B 1 78 ? -1.045 26.922 1.792 1 46.41 78 ILE B CA 1
ATOM 2958 C C . ILE B 1 78 ? -1.793 26.922 3.123 1 46.41 78 ILE B C 1
ATOM 2960 O O . ILE B 1 78 ? -1.339 27.531 4.094 1 46.41 78 ILE B O 1
ATOM 2964 N N . LEU B 1 79 ? -2.826 26.25 3.096 1 46.66 79 LEU B N 1
ATOM 2965 C CA . LEU B 1 79 ? -3.559 26.188 4.355 1 46.66 79 LEU B CA 1
ATOM 2966 C C . LEU B 1 79 ? -2.729 25.5 5.438 1 46.66 79 LEU B C 1
ATOM 2968 O O . LEU B 1 79 ? -2.721 25.953 6.59 1 46.66 79 LEU B O 1
ATOM 2972 N N . CYS B 1 80 ? -2.107 24.453 4.973 1 46.84 80 CYS B N 1
ATOM 2973 C CA . CYS B 1 80 ? -1.236 23.766 5.918 1 46.84 80 CYS B CA 1
ATOM 2974 C C . CYS B 1 80 ? -0.085 24.672 6.355 1 46.84 80 CYS B C 1
ATOM 2976 O O . CYS B 1 80 ? 0.275 24.703 7.531 1 46.84 80 CYS B O 1
ATOM 2978 N N . GLN B 1 81 ? 0.451 25.281 5.391 1 47.34 81 GLN B N 1
ATOM 2979 C CA . GLN B 1 81 ? 1.556 26.188 5.707 1 47.34 81 GLN B CA 1
ATOM 2980 C C . GLN B 1 81 ? 1.091 27.344 6.594 1 47.34 81 GLN B C 1
ATOM 2982 O O . GLN B 1 81 ? 1.805 27.75 7.516 1 47.34 81 GLN B O 1
ATOM 2987 N N . LEU B 1 82 ? 0.063 27.891 6.273 1 45.41 82 LEU B N 1
ATOM 2988 C CA . LEU B 1 82 ? -0.449 28.984 7.098 1 45.41 82 LEU B CA 1
ATOM 2989 C C . LEU B 1 82 ? -0.701 28.516 8.523 1 45.41 82 LEU B C 1
ATOM 2991 O O . LEU B 1 82 ? -0.42 29.25 9.484 1 45.41 82 LEU B O 1
ATOM 2995 N N . ARG B 1 83 ? -1.241 27.391 8.578 1 45.25 83 ARG B N 1
ATOM 2996 C CA . ARG B 1 83 ? -1.432 26.844 9.914 1 45.25 83 ARG B CA 1
ATOM 2997 C C . ARG B 1 83 ? -0.093 26.531 10.578 1 45.25 83 ARG B C 1
ATOM 2999 O O . ARG B 1 83 ? 0.08 26.766 11.773 1 45.25 83 ARG B O 1
ATOM 3006 N N . ALA B 1 84 ? 0.739 25.938 9.711 1 46 84 ALA B N 1
ATOM 3007 C CA . ALA B 1 84 ? 2.08 25.656 10.211 1 46 84 ALA B CA 1
ATOM 3008 C C . ALA B 1 84 ? 2.791 26.938 10.633 1 46 84 ALA B C 1
ATOM 3010 O O . ALA B 1 84 ? 3.578 26.938 11.578 1 46 84 ALA B O 1
ATOM 3011 N N . ALA B 1 85 ? 2.635 27.891 9.891 1 45.56 85 ALA B N 1
ATOM 3012 C CA . ALA B 1 85 ? 3.254 29.172 10.258 1 45.56 85 ALA B CA 1
ATOM 3013 C C . ALA B 1 85 ? 2.828 29.594 11.656 1 45.56 85 ALA B C 1
ATOM 3015 O O . ALA B 1 85 ? 3.594 30.25 12.375 1 45.56 85 ALA B O 1
ATOM 3016 N N . GLN B 1 86 ? 1.629 29.484 11.914 1 43.97 86 GLN B N 1
ATOM 3017 C CA . GLN B 1 86 ? 1.246 29.891 13.258 1 43.97 86 GLN B CA 1
ATOM 3018 C C . GLN B 1 86 ? 1.781 28.906 14.297 1 43.97 86 GLN B C 1
ATOM 3020 O O . GLN B 1 86 ? 1.949 29.266 15.469 1 43.97 86 GLN B O 1
ATOM 3025 N N . GLU B 1 87 ? 1.813 27.656 13.859 1 48.25 87 GLU B N 1
ATOM 3026 C CA . GLU B 1 87 ? 2.262 26.688 14.852 1 48.25 87 GLU B CA 1
ATOM 3027 C C . GLU B 1 87 ? 3.775 26.516 14.812 1 48.25 87 GLU B C 1
ATOM 3029 O O . GLU B 1 87 ? 4.422 26.891 13.828 1 48.25 87 GLU B O 1
ATOM 3034 N N . GLY B 1 88 ? 4.363 26.109 15.844 1 56.25 88 GLY B N 1
ATOM 3035 C CA . GLY B 1 88 ? 5.734 25.734 16.156 1 56.25 88 GLY B CA 1
ATOM 3036 C C . GLY B 1 88 ? 6.41 24.969 15.031 1 56.25 88 GLY B C 1
ATOM 3037 O O . GLY B 1 88 ? 5.879 24.891 13.922 1 56.25 88 GLY B O 1
ATOM 3038 N N . THR B 1 89 ? 7.68 24.5 15.141 1 74 89 THR B N 1
ATOM 3039 C CA . THR B 1 89 ? 8.562 23.75 14.25 1 74 89 THR B CA 1
ATOM 3040 C C . THR B 1 89 ? 7.914 22.438 13.82 1 74 89 THR B C 1
ATOM 3042 O O . THR B 1 89 ? 7.469 21.656 14.664 1 74 89 THR B O 1
ATOM 3045 N N . HIS B 1 90 ? 7.457 22.359 12.469 1 83.81 90 HIS B N 1
ATOM 3046 C CA . HIS B 1 90 ? 6.871 21.125 11.969 1 83.81 90 HIS B CA 1
ATOM 3047 C C . HIS B 1 90 ? 7.828 20.406 11.023 1 83.81 90 HIS B C 1
ATOM 3049 O O . HIS B 1 90 ? 8.742 21.016 10.469 1 83.81 90 HIS B O 1
ATOM 3055 N N . LEU B 1 91 ? 7.75 19.156 10.992 1 90 91 LEU B N 1
ATOM 3056 C CA . LEU B 1 91 ? 8.469 18.297 10.055 1 90 91 LEU B CA 1
ATOM 3057 C C . LEU B 1 91 ? 7.508 17.344 9.352 1 90 91 LEU B C 1
ATOM 3059 O O . LEU B 1 91 ? 6.801 16.562 10.008 1 90 91 LEU B O 1
ATOM 3063 N N . ARG B 1 92 ? 7.422 17.469 8 1 90.38 92 ARG B N 1
ATOM 3064 C CA . ARG B 1 92 ? 6.562 16.609 7.188 1 90.38 92 ARG B CA 1
ATOM 3065 C C . ARG B 1 92 ? 7.383 15.555 6.461 1 90.38 92 ARG B C 1
ATOM 3067 O O . ARG B 1 92 ? 8.266 15.883 5.664 1 90.38 92 ARG B O 1
ATOM 3074 N N . ILE B 1 93 ? 6.984 14.297 6.723 1 91.75 93 ILE B N 1
ATOM 3075 C CA . ILE B 1 93 ? 7.758 13.18 6.188 1 91.75 93 ILE B CA 1
ATOM 3076 C C . ILE B 1 93 ? 6.867 12.312 5.297 1 91.75 93 ILE B C 1
ATOM 3078 O O . ILE B 1 93 ? 5.84 11.805 5.746 1 91.75 93 ILE B O 1
ATOM 3082 N N . GLY B 1 94 ? 7.23 12.219 4.066 1 89 94 GLY B N 1
ATOM 3083 C CA . GLY B 1 94 ? 6.633 11.242 3.17 1 89 94 GLY B CA 1
ATOM 3084 C C . GLY B 1 94 ? 7.449 9.969 3.037 1 89 94 GLY B C 1
ATOM 3085 O O . GLY B 1 94 ? 8.68 10.023 2.936 1 89 94 GLY B O 1
ATOM 3086 N N . PHE B 1 95 ? 6.727 8.836 3.111 1 87.81 95 PHE B N 1
ATOM 3087 C CA . PHE B 1 95 ? 7.484 7.594 2.977 1 87.81 95 PHE B CA 1
ATOM 3088 C C . PHE B 1 95 ? 6.621 6.496 2.361 1 87.81 95 PHE B C 1
ATOM 3090 O O . PHE B 1 95 ? 5.395 6.52 2.488 1 87.81 95 PHE B O 1
ATOM 3097 N N . PHE B 1 96 ? 7.312 5.59 1.746 1 81.75 96 PHE B N 1
ATOM 3098 C CA . PHE B 1 96 ? 6.609 4.445 1.177 1 81.75 96 PHE B CA 1
ATOM 3099 C C . PHE B 1 96 ? 6.207 3.461 2.268 1 81.75 96 PHE B C 1
ATOM 3101 O O . PHE B 1 96 ? 6.93 3.285 3.25 1 81.75 96 PHE B O 1
ATOM 3108 N N . MET B 1 97 ? 5.117 2.793 2.113 1 75.06 97 MET B N 1
ATOM 3109 C CA . MET B 1 97 ? 4.492 1.954 3.131 1 75.06 97 MET B CA 1
ATOM 3110 C C . MET B 1 97 ? 5.453 0.866 3.604 1 75.06 97 MET B C 1
ATOM 3112 O O . MET B 1 97 ? 5.445 0.493 4.777 1 75.06 97 MET B O 1
ATOM 3116 N N . GLY B 1 98 ? 6.309 0.361 2.861 1 76.38 98 GLY B N 1
ATOM 3117 C CA . GLY B 1 98 ? 7.219 -0.706 3.242 1 76.38 98 GLY B CA 1
ATOM 3118 C C . GLY B 1 98 ? 8.352 -0.234 4.137 1 76.38 98 GLY B C 1
ATOM 3119 O O . GLY B 1 98 ? 9.086 -1.048 4.699 1 76.38 98 GLY B O 1
ATOM 3120 N N . LEU B 1 99 ? 8.453 1.039 4.371 1 82.56 99 LEU B N 1
ATOM 3121 C CA . LEU B 1 99 ? 9.578 1.578 5.129 1 82.56 99 LEU B CA 1
ATOM 3122 C C . LEU B 1 99 ? 9.523 1.113 6.578 1 82.56 99 LEU B C 1
ATOM 3124 O O . LEU B 1 99 ? 10.562 0.793 7.168 1 82.56 99 LEU B O 1
ATOM 3128 N N . LEU B 1 100 ? 8.367 1.114 7.168 1 81.12 100 LEU B N 1
ATOM 3129 C CA . LEU B 1 100 ? 8.234 0.83 8.594 1 81.12 100 LEU B CA 1
ATOM 3130 C C . LEU B 1 100 ? 8.703 -0.587 8.906 1 81.12 100 LEU B C 1
ATOM 3132 O O . LEU B 1 100 ? 9.133 -0.869 10.031 1 81.12 100 LEU B O 1
ATOM 3136 N N . GLN B 1 101 ? 8.633 -1.402 7.934 1 74.75 101 GLN B N 1
ATOM 3137 C CA . GLN B 1 101 ? 9.094 -2.773 8.125 1 74.75 101 GLN B CA 1
ATOM 3138 C C . GLN B 1 101 ? 10.617 -2.852 8.078 1 74.75 101 GLN B C 1
ATOM 3140 O O . GLN B 1 101 ? 11.211 -3.828 8.547 1 74.75 101 GLN B O 1
ATOM 3145 N N . GLU B 1 102 ? 11.195 -1.899 7.508 1 78.5 102 GLU B N 1
ATOM 3146 C CA . GLU B 1 102 ? 12.648 -1.854 7.406 1 78.5 102 GLU B CA 1
ATOM 3147 C C . GLU B 1 102 ? 13.266 -1.182 8.633 1 78.5 102 GLU B C 1
ATOM 3149 O O . GLU B 1 102 ? 14.469 -1.299 8.867 1 78.5 102 GLU B O 1
ATOM 3154 N N . LEU B 1 103 ? 12.445 -0.502 9.352 1 86.38 103 LEU B N 1
ATOM 3155 C CA . LEU B 1 103 ? 12.922 0.246 10.508 1 86.38 103 LEU B CA 1
ATOM 3156 C C . LEU B 1 103 ? 12.695 -0.543 11.797 1 86.38 103 LEU B C 1
ATOM 3158 O O . LEU B 1 103 ? 11.812 -1.399 11.859 1 86.38 103 LEU B O 1
ATOM 3162 N N . PRO B 1 104 ? 13.539 -0.272 12.781 1 86.94 104 PRO B N 1
ATOM 3163 C CA . PRO B 1 104 ? 13.273 -0.901 14.078 1 86.94 104 PRO B CA 1
ATOM 3164 C C . PRO B 1 104 ? 11.906 -0.528 14.641 1 86.94 104 PRO B C 1
ATOM 3166 O O . PRO B 1 104 ? 11.359 0.528 14.305 1 86.94 104 PRO B O 1
ATOM 3169 N N . PRO B 1 105 ? 11.391 -1.431 15.5 1 85.25 105 PRO B N 1
ATOM 3170 C CA . PRO B 1 105 ? 10.109 -1.116 16.141 1 85.25 105 PRO B CA 1
ATOM 3171 C C . PRO B 1 105 ? 10.125 0.236 16.844 1 85.25 105 PRO B C 1
ATOM 3173 O O . PRO B 1 105 ? 11.133 0.612 17.453 1 85.25 105 PRO B O 1
ATOM 3176 N N . ARG B 1 106 ? 9.094 0.996 16.719 1 89.44 106 ARG B N 1
ATOM 3177 C CA . ARG B 1 106 ? 8.867 2.266 17.391 1 89.44 106 ARG B CA 1
ATOM 3178 C C . ARG B 1 106 ? 9.875 3.316 16.953 1 89.44 106 ARG B C 1
ATOM 3180 O O . ARG B 1 106 ? 10.211 4.227 17.719 1 89.44 106 ARG B O 1
ATOM 3187 N N . PHE B 1 107 ? 10.398 3.148 15.812 1 93.19 107 PHE B N 1
ATOM 3188 C CA . PHE B 1 107 ? 11.43 4.047 15.312 1 93.19 107 PHE B CA 1
ATOM 3189 C C . PHE B 1 107 ? 10.953 5.492 15.352 1 93.19 107 PHE B C 1
ATOM 3191 O O . PHE B 1 107 ? 11.578 6.34 16 1 93.19 107 PHE B O 1
ATOM 3198 N N . PHE B 1 108 ? 9.812 5.824 14.695 1 94.19 108 PHE B N 1
ATOM 3199 C CA . PHE B 1 108 ? 9.328 7.199 14.633 1 94.19 108 PHE B CA 1
ATOM 3200 C C . PHE B 1 108 ? 8.852 7.668 16 1 94.19 108 PHE B C 1
ATOM 3202 O O . PHE B 1 108 ? 8.984 8.844 16.344 1 94.19 108 PHE B O 1
ATOM 3209 N N . THR B 1 109 ? 8.367 6.754 16.781 1 92.69 109 THR B N 1
ATOM 3210 C CA . THR B 1 109 ? 7.953 7.086 18.141 1 92.69 109 THR B CA 1
ATOM 3211 C C . THR B 1 109 ? 9.141 7.605 18.953 1 92.69 109 THR B C 1
ATOM 3213 O O . THR B 1 109 ? 9.047 8.664 19.578 1 92.69 109 THR B O 1
ATOM 3216 N N . ARG B 1 110 ? 10.172 6.852 18.906 1 93.69 110 ARG B N 1
ATOM 3217 C CA . ARG B 1 110 ? 11.367 7.238 19.641 1 93.69 110 ARG B CA 1
ATOM 3218 C C . ARG B 1 110 ? 11.914 8.57 19.141 1 93.69 110 ARG B C 1
ATOM 3220 O O . ARG B 1 110 ? 12.383 9.391 19.922 1 93.69 110 ARG B O 1
ATOM 3227 N N . PHE B 1 111 ? 11.883 8.703 17.891 1 95.38 111 PHE B N 1
ATOM 3228 C CA . PHE B 1 111 ? 12.383 9.945 17.312 1 95.38 111 PHE B CA 1
ATOM 3229 C C . PHE B 1 111 ? 11.523 11.125 17.75 1 95.38 111 PHE B C 1
ATOM 3231 O O . PHE B 1 111 ? 12.055 12.188 18.094 1 95.38 111 PHE B O 1
ATOM 3238 N N . MET B 1 112 ? 10.234 10.953 17.734 1 93.88 112 MET B N 1
ATOM 3239 C CA . MET B 1 112 ? 9.32 12 18.188 1 93.88 112 MET B CA 1
ATOM 3240 C C . MET B 1 112 ? 9.516 12.297 19.672 1 93.88 112 MET B C 1
ATOM 3242 O O . MET B 1 112 ? 9.445 13.453 20.078 1 93.88 112 MET B O 1
ATOM 3246 N N . ASP B 1 113 ? 9.742 11.273 20.469 1 93.75 113 ASP B N 1
ATOM 3247 C CA . ASP B 1 113 ? 10.008 11.453 21.891 1 93.75 113 ASP B CA 1
ATOM 3248 C C . ASP B 1 113 ? 11.234 12.336 22.125 1 93.75 113 ASP B C 1
ATOM 3250 O O . ASP B 1 113 ? 11.273 13.125 23.062 1 93.75 113 ASP B O 1
ATOM 3254 N N . ALA B 1 114 ? 12.203 12.211 21.281 1 93.5 114 ALA B N 1
ATOM 3255 C CA . ALA B 1 114 ? 13.453 12.945 21.406 1 93.5 114 ALA B CA 1
ATOM 3256 C C . ALA B 1 114 ? 13.289 14.391 20.938 1 93.5 114 ALA B C 1
ATOM 3258 O O . ALA B 1 114 ? 14.133 15.242 21.219 1 93.5 114 ALA B O 1
ATOM 3259 N N . HIS B 1 115 ? 12.219 14.672 20.203 1 92.38 115 HIS B N 1
ATOM 3260 C CA . HIS B 1 115 ? 11.992 16.016 19.672 1 92.38 115 HIS B CA 1
ATOM 3261 C C . HIS B 1 115 ? 10.562 16.484 19.953 1 92.38 115 HIS B C 1
ATOM 3263 O O . HIS B 1 115 ? 9.812 16.781 19.031 1 92.38 115 HIS B O 1
ATOM 3269 N N . PRO B 1 116 ? 10.227 16.688 21.188 1 89.81 116 PRO B N 1
ATOM 3270 C CA . PRO B 1 116 ? 8.852 17.031 21.562 1 89.81 116 PRO B CA 1
ATOM 3271 C C . PRO B 1 116 ? 8.43 18.406 21.062 1 89.81 116 PRO B C 1
ATOM 3273 O O . PRO B 1 116 ? 7.238 18.719 21.031 1 89.81 116 PRO B O 1
ATOM 3276 N N . GLU B 1 117 ? 9.359 19.172 20.656 1 85.81 117 GLU B N 1
ATOM 3277 C CA . GLU B 1 117 ? 9.094 20.531 20.203 1 85.81 117 GLU B CA 1
ATOM 3278 C C . GLU B 1 117 ? 8.625 20.547 18.75 1 85.81 117 GLU B C 1
ATOM 3280 O O . GLU B 1 117 ? 8.117 21.562 18.281 1 85.81 117 GLU B O 1
ATOM 3285 N N . ILE B 1 118 ? 8.781 19.484 18.125 1 89.19 118 ILE B N 1
ATOM 3286 C CA . ILE B 1 118 ? 8.469 19.422 16.703 1 89.19 118 ILE B CA 1
ATOM 3287 C C . ILE B 1 118 ? 7.117 18.734 16.5 1 89.19 118 ILE B C 1
ATOM 3289 O O . ILE B 1 118 ? 6.836 17.719 17.141 1 89.19 118 ILE B O 1
ATOM 3293 N N . GLN B 1 119 ? 6.309 19.297 15.727 1 88.38 119 GLN B N 1
ATOM 3294 C CA . GLN B 1 119 ? 5.09 18.641 15.281 1 88.38 119 GLN B CA 1
ATOM 3295 C C . GLN B 1 119 ? 5.344 17.812 14.016 1 88.38 119 GLN B C 1
ATOM 3297 O O . GLN B 1 119 ? 5.723 18.375 12.977 1 88.38 119 GLN B O 1
ATOM 3302 N N . PHE B 1 120 ? 5.059 16.547 14.086 1 91.25 120 PHE B N 1
ATOM 3303 C CA . PHE B 1 120 ? 5.363 15.656 12.977 1 91.25 120 PHE B CA 1
ATOM 3304 C C . PHE B 1 120 ? 4.109 15.359 12.156 1 91.25 120 PHE B C 1
ATOM 3306 O O . PHE B 1 120 ? 3.033 15.148 12.719 1 91.25 120 PHE B O 1
ATOM 3313 N N . HIS B 1 121 ? 4.258 15.414 10.875 1 88.44 121 HIS B N 1
ATOM 3314 C CA . HIS B 1 121 ? 3.248 14.961 9.922 1 88.44 121 HIS B CA 1
ATOM 3315 C C . HIS B 1 121 ? 3.797 13.875 9.008 1 88.44 121 HIS B C 1
ATOM 3317 O O . HIS B 1 121 ? 4.941 13.953 8.555 1 88.44 121 HIS B O 1
ATOM 3323 N N . PHE B 1 122 ? 2.971 12.891 8.789 1 90.69 122 PHE B N 1
ATOM 3324 C CA . PHE B 1 122 ? 3.404 11.742 8 1 90.69 122 PHE B CA 1
ATOM 3325 C C . PHE B 1 122 ? 2.473 11.516 6.816 1 90.69 122 PHE B C 1
ATOM 3327 O O . PHE B 1 122 ? 1.254 11.656 6.941 1 90.69 122 PHE B O 1
ATOM 3334 N N . HIS B 1 123 ? 3.119 11.156 5.777 1 86.88 123 HIS B N 1
ATOM 3335 C CA . HIS B 1 123 ? 2.377 10.734 4.594 1 86.88 123 HIS B CA 1
ATOM 3336 C C . HIS B 1 123 ? 2.928 9.43 4.031 1 86.88 123 HIS B C 1
ATOM 3338 O O . HIS B 1 123 ? 3.98 9.422 3.389 1 86.88 123 HIS B O 1
ATOM 3344 N N . SER B 1 124 ? 2.152 8.406 4.242 1 84.44 124 SER B N 1
ATOM 3345 C CA . SER B 1 124 ? 2.549 7.121 3.688 1 84.44 124 SER B CA 1
ATOM 3346 C C . SER B 1 124 ? 1.897 6.879 2.33 1 84.44 124 SER B C 1
ATOM 3348 O O . SER B 1 124 ? 0.728 7.207 2.129 1 84.44 124 SER B O 1
ATOM 3350 N N . TYR B 1 125 ? 2.65 6.332 1.402 1 76.38 125 TYR B N 1
ATOM 3351 C CA . TYR B 1 125 ? 2.094 6.082 0.078 1 76.38 125 TYR B CA 1
ATOM 3352 C C . TYR B 1 125 ? 2.512 4.711 -0.438 1 76.38 125 TYR B C 1
ATOM 3354 O O . TYR B 1 125 ? 3.473 4.121 0.059 1 76.38 125 TYR B O 1
ATOM 3362 N N . THR B 1 126 ? 1.688 4.176 -1.41 1 66 126 THR B N 1
ATOM 3363 C CA . THR B 1 126 ? 1.98 2.883 -2.025 1 66 126 THR B CA 1
ATOM 3364 C C . THR B 1 126 ? 3.205 2.98 -2.93 1 66 126 THR B C 1
ATOM 3366 O O . THR B 1 126 ? 3.506 4.051 -3.465 1 66 126 THR B O 1
ATOM 3369 N N . ASP B 1 127 ? 4.031 1.929 -2.9 1 58.69 127 ASP B N 1
ATOM 3370 C CA . ASP B 1 127 ? 5.273 1.883 -3.666 1 58.69 127 ASP B CA 1
ATOM 3371 C C . ASP B 1 127 ? 5 2.008 -5.164 1 58.69 127 ASP B C 1
ATOM 3373 O O . ASP B 1 127 ? 5.379 1.134 -5.945 1 58.69 127 ASP B O 1
ATOM 3377 N N . ASN B 1 128 ? 3.928 2.631 -5.648 1 54.16 128 ASN B N 1
ATOM 3378 C CA . ASN B 1 128 ? 3.756 2.822 -7.086 1 54.16 128 ASN B CA 1
ATOM 3379 C C . ASN B 1 128 ? 4.301 4.172 -7.539 1 54.16 128 ASN B C 1
ATOM 3381 O O . ASN B 1 128 ? 4.168 5.172 -6.832 1 54.16 128 ASN B O 1
ATOM 3385 N N . GLU B 1 129 ? 5.254 4.07 -8.469 1 47.5 129 GLU B N 1
ATOM 3386 C CA . GLU B 1 129 ? 5.902 5.246 -9.039 1 47.5 129 GLU B CA 1
ATOM 3387 C C . GLU B 1 129 ? 4.887 6.336 -9.367 1 47.5 129 GLU B C 1
ATOM 3389 O O . GLU B 1 129 ? 5.172 7.523 -9.227 1 47.5 129 GLU B O 1
ATOM 3394 N N . HIS B 1 130 ? 3.91 5.801 -10.188 1 43.84 130 HIS B N 1
ATOM 3395 C CA . HIS B 1 130 ? 3.057 6.82 -10.797 1 43.84 130 HIS B CA 1
ATOM 3396 C C . HIS B 1 130 ? 2.291 7.598 -9.727 1 43.84 130 HIS B C 1
ATOM 3398 O O . HIS B 1 130 ? 1.914 8.75 -9.945 1 43.84 130 HIS B O 1
ATOM 3404 N N . SER B 1 131 ? 1.792 6.738 -9.047 1 42.59 131 SER B N 1
ATOM 3405 C CA . SER B 1 131 ? 0.796 7.418 -8.227 1 42.59 131 SER B CA 1
ATOM 3406 C C . SER B 1 131 ? 1.384 8.656 -7.559 1 42.59 131 SER B C 1
ATOM 3408 O O . SER B 1 131 ? 0.645 9.547 -7.121 1 42.59 131 SER B O 1
ATOM 3410 N N . ARG B 1 132 ? 2.373 8.234 -6.613 1 44.88 132 ARG B N 1
ATOM 3411 C CA . ARG B 1 132 ? 2.365 9.156 -5.48 1 44.88 132 ARG B CA 1
ATOM 3412 C C . ARG B 1 132 ? 2.811 10.547 -5.902 1 44.88 132 ARG B C 1
ATOM 3414 O O . ARG B 1 132 ? 4 10.867 -5.863 1 44.88 132 ARG B O 1
ATOM 3421 N N . ALA B 1 133 ? 2.582 10.641 -7.051 1 39.25 133 ALA B N 1
ATOM 3422 C CA . ALA B 1 133 ? 2.732 12.07 -7.332 1 39.25 133 ALA B CA 1
ATOM 3423 C C . ALA B 1 133 ? 2.93 12.859 -6.047 1 39.25 133 ALA B C 1
ATOM 3425 O O . ALA B 1 133 ? 2.635 12.367 -4.953 1 39.25 133 ALA B O 1
ATOM 3426 N N . TYR B 1 134 ? 2.523 14.234 -6.195 1 41.41 134 TYR B N 1
ATOM 3427 C CA . TYR B 1 134 ? 2.787 15.609 -5.805 1 41.41 134 TYR B CA 1
ATOM 3428 C C . TYR B 1 134 ? 2.365 15.859 -4.363 1 41.41 134 TYR B C 1
ATOM 3430 O O . TYR B 1 134 ? 2.477 16.984 -3.859 1 41.41 134 TYR B O 1
ATOM 3438 N N . GLN B 1 135 ? 1.606 14.875 -3.77 1 49.47 135 GLN B N 1
ATOM 3439 C CA . GLN B 1 135 ? 1.279 15.359 -2.432 1 49.47 135 GLN B CA 1
ATOM 3440 C C . GLN B 1 135 ? 2.539 15.547 -1.59 1 49.47 135 GLN B C 1
ATOM 3442 O O . GLN B 1 135 ? 2.512 16.234 -0.57 1 49.47 135 GLN B O 1
ATOM 3447 N N . ASN B 1 136 ? 3.627 14.938 -2.086 1 52.25 136 ASN B N 1
ATOM 3448 C CA . ASN B 1 136 ? 4.969 15.016 -1.516 1 52.25 136 ASN B CA 1
ATOM 3449 C C . ASN B 1 136 ? 5.484 16.453 -1.489 1 52.25 136 ASN B C 1
ATOM 3451 O O . ASN B 1 136 ? 6.348 16.797 -0.675 1 52.25 136 ASN B O 1
ATOM 3455 N N . ASP B 1 137 ? 4.926 16.984 -2.363 1 54.47 137 ASP B N 1
ATOM 3456 C CA . ASP B 1 137 ? 5.461 18.328 -2.508 1 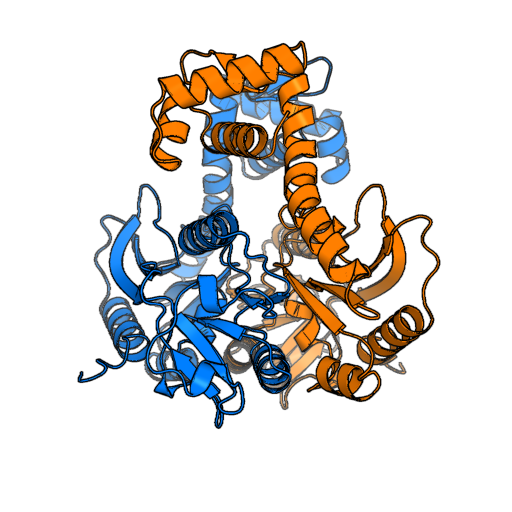54.47 137 ASP B CA 1
ATOM 3457 C C . ASP B 1 137 ? 5.363 19.109 -1.194 1 54.47 137 ASP B C 1
ATOM 3459 O O . ASP B 1 137 ? 6.102 20.062 -0.978 1 54.47 137 ASP B O 1
ATOM 3463 N N . ASN B 1 138 ? 4.629 18.438 -0.361 1 68.19 138 ASN B N 1
ATOM 3464 C CA . ASN B 1 138 ? 4.52 19.203 0.884 1 68.19 138 ASN B CA 1
ATOM 3465 C C . ASN B 1 138 ? 5.301 18.531 2.014 1 68.19 138 ASN B C 1
ATOM 3467 O O . ASN B 1 138 ? 5.211 18.953 3.168 1 68.19 138 ASN B O 1
ATOM 3471 N N . CYS B 1 139 ? 6.039 17.594 1.547 1 84.38 139 CYS B N 1
ATOM 3472 C CA . CYS B 1 139 ? 6.848 16.938 2.572 1 84.38 139 CYS B CA 1
ATOM 3473 C C . CYS B 1 139 ? 8.258 17.5 2.596 1 84.38 139 CYS B C 1
ATOM 3475 O O . CYS B 1 139 ? 8.836 17.797 1.544 1 84.38 139 CYS B O 1
ATOM 3477 N N . ASP B 1 140 ? 8.742 17.688 3.766 1 87.5 140 ASP B N 1
ATOM 3478 C CA . ASP B 1 140 ? 10.109 18.172 3.926 1 87.5 140 ASP B CA 1
ATOM 3479 C C . ASP B 1 140 ? 11.117 17.109 3.51 1 87.5 140 ASP B C 1
ATOM 3481 O O . ASP B 1 140 ? 12.156 17.422 2.92 1 87.5 140 ASP B O 1
ATOM 3485 N N . LEU B 1 141 ? 10.867 15.914 3.83 1 91.56 141 LEU B N 1
ATOM 3486 C CA . LEU B 1 141 ? 11.641 14.742 3.441 1 91.56 141 LEU B CA 1
ATOM 3487 C C . LEU B 1 141 ? 10.758 13.688 2.791 1 91.56 141 LEU B C 1
ATOM 3489 O O . LEU B 1 141 ? 9.641 13.438 3.256 1 91.56 141 LEU B O 1
ATOM 3493 N N . VAL B 1 142 ? 11.312 13.141 1.702 1 90.25 142 VAL B N 1
ATOM 3494 C CA . VAL B 1 142 ? 10.578 12.109 0.984 1 90.25 142 VAL B CA 1
ATOM 3495 C C . VAL B 1 142 ? 11.445 10.852 0.858 1 90.25 142 VAL B C 1
ATOM 3497 O O . VAL B 1 142 ? 12.555 10.914 0.326 1 90.25 142 VAL B O 1
ATOM 3500 N N . ILE B 1 143 ? 10.922 9.773 1.402 1 90.44 143 ILE B N 1
ATOM 3501 C CA . ILE B 1 143 ? 11.594 8.477 1.32 1 90.44 143 ILE B CA 1
ATOM 3502 C C . ILE B 1 143 ? 10.875 7.586 0.312 1 90.44 143 ILE B C 1
ATOM 3504 O O . ILE B 1 143 ? 9.703 7.246 0.499 1 90.44 143 ILE B O 1
ATOM 3508 N N . THR B 1 144 ? 11.625 7.199 -0.755 1 86.81 144 THR B N 1
ATOM 3509 C CA . THR B 1 144 ? 10.961 6.512 -1.857 1 86.81 144 THR B CA 1
ATOM 3510 C C . THR B 1 144 ? 11.844 5.383 -2.393 1 86.81 144 THR B C 1
ATOM 3512 O O . THR B 1 144 ? 12.992 5.227 -1.974 1 86.81 144 THR B O 1
ATOM 3515 N N . THR B 1 145 ? 11.219 4.594 -3.309 1 83 145 THR B N 1
ATOM 3516 C CA . THR B 1 145 ? 11.922 3.463 -3.902 1 83 145 THR B CA 1
ATOM 3517 C C . THR B 1 145 ? 12.281 3.752 -5.359 1 83 145 THR B C 1
ATOM 3519 O O . THR B 1 145 ? 12.664 2.846 -6.098 1 83 145 THR B O 1
ATOM 3522 N N . GLY B 1 146 ? 12.047 4.879 -5.781 1 79.25 146 GLY B N 1
ATOM 3523 C CA . GLY B 1 146 ? 12.391 5.324 -7.121 1 79.25 146 GLY B CA 1
ATOM 3524 C C . GLY B 1 146 ? 12.797 6.785 -7.176 1 79.25 146 GLY B C 1
ATOM 3525 O O . GLY B 1 146 ? 12.547 7.539 -6.234 1 79.25 146 GLY B O 1
ATOM 3526 N N . PRO B 1 147 ? 13.422 7.094 -8.234 1 78 147 PRO B N 1
ATOM 3527 C CA . PRO B 1 147 ? 13.875 8.477 -8.359 1 78 147 PRO B CA 1
ATOM 3528 C C . PRO B 1 147 ? 12.727 9.469 -8.508 1 78 147 PRO B C 1
ATOM 3530 O O . PRO B 1 147 ? 11.68 9.125 -9.062 1 78 147 PRO B O 1
ATOM 3533 N N . LEU B 1 148 ? 12.961 10.617 -7.914 1 77.62 148 LEU B N 1
ATOM 3534 C CA . LEU B 1 148 ? 12 11.711 -8.07 1 77.62 148 LEU B CA 1
ATOM 3535 C C . LEU B 1 148 ? 12.5 12.734 -9.078 1 77.62 148 LEU B C 1
ATOM 3537 O O . LEU B 1 148 ? 13.68 12.734 -9.438 1 77.62 148 LEU B O 1
ATOM 3541 N N . GLY B 1 1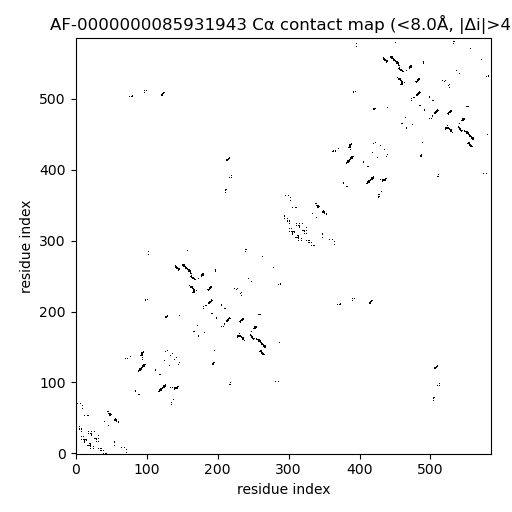49 ? 11.406 13.383 -9.617 1 71.81 149 GLY B N 1
ATOM 3542 C CA . GLY B 1 149 ? 11.703 14.312 -10.695 1 71.81 149 GLY B CA 1
ATOM 3543 C C . GLY B 1 149 ? 12.352 15.594 -10.211 1 71.81 149 GLY B C 1
ATOM 3544 O O . GLY B 1 149 ? 13 15.617 -9.164 1 71.81 149 GLY B O 1
ATOM 3545 N N . GLN B 1 150 ? 11.812 16.688 -11.016 1 69.19 150 GLN B N 1
ATOM 3546 C CA . GLN B 1 150 ? 12.461 17.984 -10.859 1 69.19 150 GLN B CA 1
ATOM 3547 C C . GLN B 1 150 ? 11.977 18.688 -9.594 1 69.19 150 GLN B C 1
ATOM 3549 O O . GLN B 1 150 ? 10.836 18.5 -9.164 1 69.19 150 GLN B O 1
ATOM 3554 N N . GLY B 1 151 ? 12.836 19.25 -8.695 1 75.06 151 GLY B N 1
ATOM 3555 C CA . GLY B 1 151 ? 12.547 20.031 -7.508 1 75.06 151 GLY B CA 1
ATOM 3556 C C . GLY B 1 151 ? 13.062 19.391 -6.234 1 75.06 151 GLY B C 1
ATOM 3557 O O . GLY B 1 151 ? 13.094 20.031 -5.176 1 75.06 151 GLY B O 1
ATOM 3558 N N . PHE B 1 152 ? 13.367 18.172 -6.543 1 83.44 152 PHE B N 1
ATOM 3559 C CA . PHE B 1 152 ? 13.875 17.453 -5.379 1 83.44 152 PHE B CA 1
ATOM 3560 C C . PHE B 1 152 ? 15.375 17.219 -5.5 1 83.44 152 PHE B C 1
ATOM 3562 O O . PHE B 1 152 ? 15.898 17.078 -6.605 1 83.44 152 PHE B O 1
ATOM 3569 N N . ALA B 1 153 ? 16 17.281 -4.391 1 88.38 153 ALA B N 1
ATOM 3570 C CA . ALA B 1 153 ? 17.422 16.938 -4.281 1 88.38 153 ALA B CA 1
ATOM 3571 C C . ALA B 1 153 ? 17.594 15.594 -3.582 1 88.38 153 ALA B C 1
ATOM 3573 O O . ALA B 1 153 ? 17 15.344 -2.531 1 88.38 153 ALA B O 1
ATOM 3574 N N . GLU B 1 154 ? 18.422 14.766 -4.219 1 91.5 154 GLU B N 1
ATOM 3575 C CA . GLU B 1 154 ? 18.75 13.484 -3.598 1 91.5 154 GLU B CA 1
ATOM 3576 C C . GLU B 1 154 ? 19.672 13.664 -2.396 1 91.5 154 GLU B C 1
ATOM 3578 O O . GLU B 1 154 ? 20.766 14.203 -2.529 1 91.5 154 GLU B O 1
ATOM 3583 N N . LEU B 1 155 ? 19.25 13.219 -1.264 1 94.31 155 LEU B N 1
ATOM 3584 C CA . LEU B 1 155 ? 20.016 13.375 -0.032 1 94.31 155 LEU B CA 1
ATOM 3585 C C . LEU B 1 155 ? 20.719 12.078 0.335 1 94.31 155 LEU B C 1
ATOM 3587 O O . LEU B 1 155 ? 21.766 12.094 0.988 1 94.31 155 LEU B O 1
ATOM 3591 N N . ALA B 1 156 ? 20.141 10.945 -0.02 1 93.75 156 ALA B N 1
ATOM 3592 C CA . ALA B 1 156 ? 20.719 9.625 0.207 1 93.75 156 ALA B CA 1
ATOM 3593 C C . ALA B 1 156 ? 20.188 8.609 -0.809 1 93.75 156 ALA B C 1
ATOM 3595 O O . ALA B 1 156 ? 19.094 8.773 -1.342 1 93.75 156 ALA B O 1
ATOM 3596 N N . HIS B 1 157 ? 20.984 7.664 -1.102 1 91.75 157 HIS B N 1
ATOM 3597 C CA . HIS B 1 157 ? 20.656 6.559 -1.998 1 91.75 157 HIS B CA 1
ATOM 3598 C C . HIS B 1 157 ? 21.328 5.27 -1.553 1 91.75 157 HIS B C 1
ATOM 3600 O O . HIS B 1 157 ? 22.547 5.238 -1.374 1 91.75 157 HIS B O 1
ATOM 3606 N N . LEU B 1 158 ? 20.438 4.285 -1.262 1 88.25 158 LEU B N 1
ATOM 3607 C CA . LEU B 1 158 ? 20.938 2.967 -0.902 1 88.25 158 LEU B CA 1
ATOM 3608 C C . LEU B 1 158 ? 20.438 1.903 -1.866 1 88.25 158 LEU B C 1
ATOM 3610 O O . LEU B 1 158 ? 19.312 2.01 -2.377 1 88.25 158 LEU B O 1
ATOM 3614 N N . GLU B 1 159 ? 21.234 0.909 -2.084 1 88.19 159 GLU B N 1
ATOM 3615 C CA . GLU B 1 159 ? 20.875 -0.242 -2.906 1 88.19 159 GLU B CA 1
ATOM 3616 C C . GLU B 1 159 ? 21.125 -1.551 -2.158 1 88.19 159 GLU B C 1
ATOM 3618 O O . GLU B 1 159 ? 22.109 -1.692 -1.443 1 88.19 159 GLU B O 1
ATOM 3623 N N . THR B 1 160 ? 20.172 -2.363 -2.26 1 87 160 THR B N 1
ATOM 3624 C CA . THR B 1 160 ? 20.312 -3.703 -1.697 1 87 160 THR B CA 1
ATOM 3625 C C . THR B 1 160 ? 20.094 -4.766 -2.77 1 87 160 THR B C 1
ATOM 3627 O O . THR B 1 160 ? 19.078 -4.742 -3.469 1 87 160 THR B O 1
ATOM 3630 N N . ARG B 1 161 ? 21.094 -5.711 -2.838 1 90.62 161 ARG B N 1
ATOM 3631 C CA . ARG B 1 161 ? 20.984 -6.754 -3.854 1 90.62 161 ARG B CA 1
ATOM 3632 C C . ARG B 1 161 ? 19.828 -7.699 -3.547 1 90.62 161 ARG B C 1
ATOM 3634 O O . ARG B 1 161 ? 19.625 -8.094 -2.396 1 90.62 161 ARG B O 1
ATOM 3641 N N . ILE B 1 162 ? 19.047 -7.977 -4.645 1 92.25 162 ILE B N 1
ATOM 3642 C CA . ILE B 1 162 ? 17.906 -8.867 -4.5 1 92.25 162 ILE B CA 1
ATOM 3643 C C . ILE B 1 162 ? 18.391 -10.32 -4.492 1 92.25 162 ILE B C 1
ATOM 3645 O O . ILE B 1 162 ? 19.188 -10.719 -5.34 1 92.25 162 ILE B O 1
ATOM 3649 N N . GLY B 1 163 ? 17.969 -11.078 -3.49 1 93.88 163 GLY B N 1
ATOM 3650 C CA . GLY B 1 163 ? 18.125 -12.523 -3.422 1 93.88 163 GLY B CA 1
ATOM 3651 C C . GLY B 1 163 ? 16.812 -13.25 -3.195 1 93.88 163 GLY B C 1
ATOM 3652 O O . GLY B 1 163 ? 15.75 -12.773 -3.609 1 93.88 163 GLY B O 1
ATOM 3653 N N . ILE B 1 164 ? 16.969 -14.461 -2.664 1 95.25 164 ILE B N 1
ATOM 3654 C CA . ILE B 1 164 ? 15.758 -15.211 -2.348 1 95.25 164 ILE B CA 1
ATOM 3655 C C . ILE B 1 164 ? 15.805 -15.68 -0.895 1 95.25 164 ILE B C 1
ATOM 3657 O O . ILE B 1 164 ? 16.891 -15.844 -0.324 1 95.25 164 ILE B O 1
ATOM 3661 N N . MET B 1 165 ? 14.656 -15.773 -0.32 1 95.25 165 MET B N 1
ATOM 3662 C CA . MET B 1 165 ? 14.508 -16.422 0.983 1 95.25 165 MET B CA 1
ATOM 3663 C C . MET B 1 165 ? 13.625 -17.656 0.883 1 95.25 165 MET B C 1
ATOM 3665 O O . MET B 1 165 ? 12.648 -17.672 0.127 1 95.25 165 MET B O 1
ATOM 3669 N N . LEU B 1 166 ? 14.039 -18.656 1.574 1 96.56 166 LEU B N 1
ATOM 3670 C CA . LEU B 1 166 ? 13.344 -19.938 1.576 1 96.56 166 LEU B CA 1
ATOM 3671 C C . LEU B 1 166 ? 13.555 -20.672 2.898 1 96.56 166 LEU B C 1
ATOM 3673 O O . LEU B 1 166 ? 14.438 -20.312 3.678 1 96.56 166 LEU B O 1
ATOM 3677 N N . SER B 1 167 ? 12.656 -21.625 3.109 1 96.81 167 SER B N 1
ATOM 3678 C CA . SER B 1 167 ? 12.805 -22.438 4.312 1 96.81 167 SER B CA 1
ATOM 3679 C C . SER B 1 167 ? 14.102 -23.234 4.281 1 96.81 167 SER B C 1
ATOM 3681 O O . SER B 1 167 ? 14.523 -23.703 3.221 1 96.81 167 SER B O 1
ATOM 3683 N N . GLU B 1 168 ? 14.664 -23.438 5.434 1 95.62 168 GLU B N 1
ATOM 3684 C CA . GLU B 1 168 ? 15.867 -24.266 5.547 1 95.62 168 GLU B CA 1
ATOM 3685 C C . GLU B 1 168 ? 15.586 -25.703 5.121 1 95.62 168 GLU B C 1
ATOM 3687 O O . GLU B 1 168 ? 16.5 -26.422 4.734 1 95.62 168 GLU B O 1
ATOM 3692 N N . SER B 1 169 ? 14.391 -26.047 5.215 1 94.94 169 SER B N 1
ATOM 3693 C CA . SER B 1 169 ? 13.992 -27.406 4.867 1 94.94 169 SER B CA 1
ATOM 3694 C C . SER B 1 169 ? 13.859 -27.578 3.359 1 94.94 169 SER B C 1
ATOM 3696 O O . SER B 1 169 ? 13.758 -28.703 2.861 1 94.94 169 SER B O 1
ATOM 3698 N N . ASN B 1 170 ? 13.781 -26.469 2.592 1 95.38 170 ASN B N 1
ATOM 3699 C CA . ASN B 1 170 ? 13.75 -26.562 1.137 1 95.38 170 ASN B CA 1
ATOM 3700 C C . ASN B 1 170 ? 15.031 -27.156 0.577 1 95.38 170 ASN B C 1
ATOM 3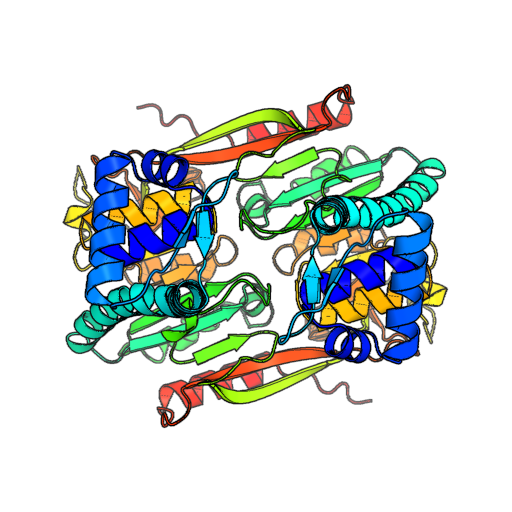702 O O . ASN B 1 170 ? 16.125 -26.734 0.94 1 95.38 170 ASN B O 1
ATOM 3706 N N . PRO B 1 171 ? 14.984 -28.109 -0.26 1 94.88 171 PRO B N 1
ATOM 3707 C CA . PRO B 1 171 ? 16.188 -28.75 -0.816 1 94.88 171 PRO B CA 1
ATOM 3708 C C . PRO B 1 171 ? 17.141 -27.734 -1.444 1 94.88 171 PRO B C 1
ATOM 3710 O O . PRO B 1 171 ? 18.359 -27.953 -1.446 1 94.88 171 PRO B O 1
ATOM 3713 N N . LEU B 1 172 ? 16.625 -26.734 -1.981 1 96.12 172 LEU B N 1
ATOM 3714 C CA . LEU B 1 172 ? 17.469 -25.734 -2.623 1 96.12 172 LEU B CA 1
ATOM 3715 C C . LEU B 1 172 ? 18.344 -25.031 -1.597 1 96.12 172 LEU B C 1
ATOM 3717 O O . LEU B 1 172 ? 19.375 -24.453 -1.95 1 96.12 172 LEU B O 1
ATOM 3721 N N . ALA B 1 173 ? 17.938 -25.078 -0.343 1 95.5 173 ALA B N 1
ATOM 3722 C CA . ALA B 1 173 ? 18.688 -24.406 0.717 1 95.5 173 ALA B CA 1
ATOM 3723 C C . ALA B 1 173 ? 20.047 -25.047 0.923 1 95.5 173 ALA B C 1
ATOM 3725 O O . ALA B 1 173 ? 20.984 -24.391 1.376 1 95.5 173 ALA B O 1
ATOM 3726 N N . ALA B 1 174 ? 20.203 -26.25 0.578 1 93.94 174 ALA B N 1
ATOM 3727 C CA . ALA B 1 174 ? 21.422 -27 0.815 1 93.94 174 ALA B CA 1
ATOM 3728 C C . ALA B 1 174 ? 22.406 -26.828 -0.338 1 93.94 174 ALA B C 1
ATOM 3730 O O . ALA B 1 174 ? 23.594 -27.172 -0.218 1 93.94 174 ALA B O 1
ATOM 3731 N N . ARG B 1 175 ? 21.969 -26.25 -1.391 1 94.5 175 ARG B N 1
ATOM 3732 C CA . ARG B 1 175 ? 22.844 -26.047 -2.541 1 94.5 175 ARG B CA 1
ATOM 3733 C C . ARG B 1 175 ? 23.781 -24.875 -2.312 1 94.5 175 ARG B C 1
ATOM 3735 O O . ARG B 1 175 ? 23.375 -23.844 -1.789 1 94.5 175 ARG B O 1
ATOM 3742 N N . PRO B 1 176 ? 25.016 -25.047 -2.701 1 92.12 176 PRO B N 1
ATOM 3743 C CA . PRO B 1 176 ? 25.984 -23.984 -2.463 1 92.12 176 PRO B CA 1
ATOM 3744 C C . PRO B 1 176 ? 25.75 -22.766 -3.367 1 92.12 176 PRO B C 1
ATOM 3746 O O . PRO B 1 176 ? 26.047 -21.641 -2.975 1 92.12 176 PRO B O 1
ATOM 3749 N N . GLU B 1 177 ? 25.281 -23.062 -4.609 1 95.38 177 GLU B N 1
ATOM 3750 C CA . GLU B 1 177 ? 25 -22 -5.57 1 95.38 177 GLU B CA 1
ATOM 3751 C C . GLU B 1 177 ? 23.656 -22.219 -6.258 1 95.38 177 GLU B C 1
ATOM 3753 O O . GLU B 1 177 ? 23.297 -23.344 -6.586 1 95.38 177 GLU B O 1
ATOM 3758 N N . LEU B 1 178 ? 23.016 -21.062 -6.414 1 96.75 178 LEU B N 1
ATOM 3759 C CA . LEU B 1 178 ? 21.703 -21.141 -7.062 1 96.75 178 LEU B CA 1
ATOM 3760 C C . LEU B 1 178 ? 21.641 -20.172 -8.242 1 96.75 178 LEU B C 1
ATOM 3762 O O . LEU B 1 178 ? 22.344 -19.156 -8.266 1 96.75 178 LEU B O 1
ATOM 3766 N N . SER B 1 179 ? 20.844 -20.547 -9.219 1 96.38 179 SER B N 1
ATOM 3767 C CA . SER B 1 179 ? 20.516 -19.703 -10.359 1 96.38 179 SER B CA 1
ATOM 3768 C C . SER B 1 179 ? 19 -19.578 -10.531 1 96.38 179 SER B C 1
ATOM 3770 O O . SER B 1 179 ? 18.234 -20.266 -9.852 1 96.38 179 SER B O 1
ATOM 3772 N N . LEU B 1 180 ? 18.656 -18.719 -11.469 1 95.56 180 LEU B N 1
ATOM 3773 C CA . LEU B 1 180 ? 17.25 -18.562 -11.773 1 95.56 180 LEU B CA 1
ATOM 3774 C C . LEU B 1 180 ? 16.656 -19.875 -12.289 1 95.56 180 LEU B C 1
ATOM 3776 O O . LEU B 1 180 ? 15.5 -20.203 -11.992 1 95.56 180 LEU B O 1
ATOM 3780 N N . ALA B 1 181 ? 17.406 -20.625 -12.953 1 91.81 181 ALA B N 1
ATOM 3781 C CA . ALA B 1 181 ? 16.938 -21.891 -13.523 1 91.81 181 ALA B CA 1
ATOM 3782 C C . ALA B 1 181 ? 16.547 -22.875 -12.422 1 91.81 181 ALA B C 1
ATOM 3784 O O . ALA B 1 181 ? 15.656 -23.703 -12.617 1 91.81 181 ALA B O 1
ATOM 3785 N N . ASP B 1 182 ? 17.203 -22.797 -11.289 1 95 182 ASP B N 1
ATOM 3786 C CA . ASP B 1 182 ? 16.922 -23.688 -10.172 1 95 182 ASP B CA 1
ATOM 3787 C C . ASP B 1 182 ? 15.539 -23.438 -9.578 1 95 182 ASP B C 1
ATOM 3789 O O . ASP B 1 182 ? 15.016 -24.25 -8.82 1 95 182 ASP B O 1
ATOM 3793 N N . LEU B 1 183 ? 14.961 -22.281 -9.984 1 94.88 183 LEU B N 1
ATOM 3794 C CA . LEU B 1 183 ? 13.672 -21.906 -9.422 1 94.88 183 LEU B CA 1
ATOM 3795 C C . LEU B 1 183 ? 12.531 -22.453 -10.273 1 94.88 183 LEU B C 1
ATOM 3797 O O . LEU B 1 183 ? 11.359 -22.297 -9.914 1 94.88 183 LEU B O 1
ATOM 3801 N N . LYS B 1 184 ? 12.898 -23.078 -11.32 1 89.06 184 LYS B N 1
ATOM 3802 C CA . LYS B 1 184 ? 11.859 -23.672 -12.156 1 89.06 184 LYS B CA 1
ATOM 3803 C C . LYS B 1 184 ? 11.055 -24.703 -11.383 1 89.06 184 LYS B C 1
ATOM 3805 O O . LYS B 1 184 ? 11.625 -25.562 -10.703 1 89.06 184 LYS B O 1
ATOM 3810 N N . GLY B 1 185 ? 9.758 -24.547 -11.438 1 84.12 185 GLY B N 1
ATOM 3811 C CA . GLY B 1 185 ? 8.883 -25.484 -10.75 1 84.12 185 GLY B CA 1
ATOM 3812 C C . GLY B 1 185 ? 8.594 -25.094 -9.312 1 84.12 185 GLY B C 1
ATOM 3813 O O . GLY B 1 185 ? 7.766 -25.734 -8.648 1 84.12 185 GLY B O 1
ATOM 3814 N N . GLN B 1 186 ? 9.297 -24.078 -8.852 1 90.75 186 GLN B N 1
ATOM 3815 C CA . GLN B 1 186 ? 9.07 -23.609 -7.492 1 90.75 186 GLN B CA 1
ATOM 3816 C C . GLN B 1 186 ? 7.922 -22.594 -7.445 1 90.75 186 GLN B C 1
ATOM 3818 O O . GLN B 1 186 ? 7.613 -21.953 -8.453 1 90.75 186 GLN B O 1
ATOM 3823 N N . LEU B 1 187 ? 7.258 -22.531 -6.305 1 89.62 187 LEU B N 1
ATOM 3824 C CA . LEU B 1 187 ? 6.27 -21.484 -6.059 1 89.62 187 LEU B CA 1
ATOM 3825 C C . LEU B 1 187 ? 6.941 -20.203 -5.582 1 89.62 187 LEU B C 1
ATOM 3827 O O . LEU B 1 187 ? 7.566 -20.188 -4.52 1 89.62 187 LEU B O 1
ATOM 3831 N N . LEU B 1 188 ? 6.73 -19.172 -6.422 1 92.75 188 LEU B N 1
ATOM 3832 C CA . LEU B 1 188 ? 7.516 -17.969 -6.188 1 92.75 188 LEU B CA 1
ATOM 3833 C C . LEU B 1 188 ? 6.629 -16.828 -5.688 1 92.75 188 LEU B C 1
ATOM 3835 O O . LEU B 1 188 ? 5.5 -16.672 -6.152 1 92.75 188 LEU B O 1
ATOM 3839 N N . ILE B 1 189 ? 7.246 -16.062 -4.727 1 91.94 189 ILE B N 1
ATOM 3840 C CA . ILE B 1 189 ? 6.598 -14.883 -4.176 1 91.94 189 ILE B CA 1
ATOM 3841 C C . ILE B 1 189 ? 7.398 -13.633 -4.551 1 91.94 189 ILE B C 1
ATOM 3843 O O . ILE B 1 189 ? 8.617 -13.602 -4.391 1 91.94 189 ILE B O 1
ATOM 3847 N N . SER B 1 190 ? 6.715 -12.703 -5.125 1 87 190 SER B N 1
ATOM 3848 C CA . SER B 1 190 ? 7.344 -11.398 -5.324 1 87 190 SER B CA 1
ATOM 3849 C C . SER B 1 190 ? 6.715 -10.344 -4.422 1 87 190 SER B C 1
ATOM 3851 O O . SER B 1 190 ? 5.652 -10.57 -3.838 1 87 190 SER B O 1
ATOM 3853 N N . LEU B 1 191 ? 7.406 -9.305 -4.262 1 73.56 191 LEU B N 1
ATOM 3854 C CA . LEU B 1 191 ? 6.852 -8.203 -3.475 1 73.56 191 LEU B CA 1
ATOM 3855 C C . LEU B 1 191 ? 5.867 -7.387 -4.301 1 73.56 191 LEU B C 1
ATOM 3857 O O . LEU B 1 191 ? 5.98 -7.324 -5.527 1 73.56 191 LEU B O 1
ATOM 3861 N N . ASN B 1 192 ? 4.91 -6.848 -3.547 1 62.5 192 ASN B N 1
ATOM 3862 C CA . ASN B 1 192 ? 3.848 -6.086 -4.195 1 62.5 192 ASN B CA 1
ATOM 3863 C C . ASN B 1 192 ? 4.254 -4.633 -4.414 1 62.5 192 ASN B C 1
ATOM 3865 O O . ASN B 1 192 ? 3.607 -3.719 -3.902 1 62.5 192 ASN B O 1
ATOM 3869 N N . THR B 1 193 ? 5.359 -4.387 -5.125 1 64.38 193 THR B N 1
ATOM 3870 C CA . THR B 1 193 ? 5.805 -3.025 -5.402 1 64.38 193 THR B CA 1
ATOM 3871 C C . THR B 1 193 ? 5.746 -2.729 -6.898 1 64.38 193 THR B C 1
ATOM 3873 O O . THR B 1 193 ? 5.828 -3.643 -7.719 1 64.38 193 THR B O 1
ATOM 3876 N N . GLU B 1 194 ? 5.273 -1.613 -7.117 1 64.62 194 GLU B N 1
ATOM 3877 C CA . GLU B 1 194 ? 5.285 -1.166 -8.508 1 64.62 194 GLU B CA 1
ATOM 3878 C C . GLU B 1 194 ? 6.41 -0.163 -8.75 1 64.62 194 GLU B C 1
ATOM 3880 O O . GLU B 1 194 ? 6.156 1.034 -8.898 1 64.62 194 GLU B O 1
ATOM 3885 N N . ASN B 1 195 ? 7.605 -0.758 -8.703 1 69.06 195 ASN B N 1
ATOM 3886 C CA . ASN B 1 195 ? 8.758 0.09 -8.961 1 69.06 195 ASN B CA 1
ATOM 3887 C C . ASN B 1 195 ? 9.664 -0.512 -10.039 1 69.06 195 ASN B C 1
ATOM 3889 O O . ASN B 1 195 ? 9.352 -1.566 -10.594 1 69.06 195 ASN B O 1
ATOM 3893 N N . ARG B 1 196 ? 10.664 0.292 -10.383 1 72.12 196 ARG B N 1
ATOM 3894 C CA . ARG B 1 196 ? 11.562 -0.118 -11.453 1 72.12 196 ARG B CA 1
ATOM 3895 C C . ARG B 1 196 ? 12.219 -1.46 -11.133 1 72.12 196 ARG B C 1
ATOM 3897 O O . ARG B 1 196 ? 12.352 -2.314 -12.016 1 72.12 196 ARG B O 1
ATOM 3904 N N . SER B 1 197 ? 12.609 -1.633 -9.938 1 78.69 197 SER B N 1
ATOM 3905 C CA . SER B 1 197 ? 13.266 -2.873 -9.531 1 78.69 197 SER B CA 1
ATOM 3906 C C . SER B 1 197 ? 12.336 -4.07 -9.703 1 78.69 197 SER B C 1
ATOM 3908 O O . SER B 1 197 ? 12.766 -5.137 -10.148 1 78.69 197 SER B O 1
ATOM 3910 N N . GLN B 1 198 ? 11.172 -3.852 -9.375 1 79.19 198 GLN B N 1
ATOM 3911 C CA . GLN B 1 198 ? 10.195 -4.922 -9.531 1 79.19 198 GLN B CA 1
ATOM 3912 C C . GLN B 1 198 ? 9.961 -5.246 -11 1 79.19 198 GLN B C 1
ATOM 3914 O O . GLN B 1 198 ? 9.867 -6.414 -11.375 1 79.19 198 GLN B O 1
ATOM 3919 N N . THR B 1 199 ? 9.82 -4.207 -11.703 1 75.88 199 THR B N 1
ATOM 3920 C CA . THR B 1 199 ? 9.625 -4.395 -13.133 1 75.88 199 THR B CA 1
ATOM 3921 C C . THR B 1 199 ? 10.789 -5.184 -13.742 1 75.88 199 THR B C 1
ATOM 3923 O O . THR B 1 199 ? 10.57 -6.121 -14.508 1 75.88 199 THR B O 1
ATOM 3926 N N . GLN B 1 200 ? 11.883 -4.82 -13.375 1 81.75 200 GLN B N 1
ATOM 3927 C CA . GLN B 1 200 ? 13.078 -5.496 -13.891 1 81.75 200 GLN B CA 1
ATOM 3928 C C . GLN B 1 200 ? 13.133 -6.945 -13.414 1 81.75 200 GLN B C 1
ATOM 3930 O O . GLN B 1 200 ? 13.547 -7.832 -14.164 1 81.75 200 GLN B O 1
ATOM 3935 N N . LEU B 1 201 ? 12.766 -7.156 -12.242 1 87.94 201 LEU B N 1
ATOM 3936 C CA . LEU B 1 201 ? 12.727 -8.516 -11.703 1 87.94 201 LEU B CA 1
ATOM 3937 C C . LEU B 1 201 ? 11.758 -9.383 -12.5 1 87.94 201 LEU B C 1
ATOM 3939 O O . LEU B 1 201 ? 12.117 -10.484 -12.93 1 87.94 201 LEU B O 1
ATOM 3943 N N . LEU B 1 202 ? 10.641 -8.836 -12.695 1 81.81 202 LEU B N 1
ATOM 3944 C CA . LEU B 1 202 ? 9.625 -9.602 -13.414 1 81.81 202 LEU B CA 1
ATOM 3945 C C . LEU B 1 202 ? 10.07 -9.883 -14.844 1 81.81 202 LEU B C 1
ATOM 3947 O O . LEU B 1 202 ? 9.82 -10.969 -15.375 1 81.81 202 LEU B O 1
ATOM 3951 N N . GLU B 1 203 ? 10.703 -8.969 -15.375 1 79.12 203 GLU B N 1
ATOM 3952 C CA . GLU B 1 203 ? 11.227 -9.156 -16.719 1 79.12 203 GLU B CA 1
ATOM 3953 C C . GLU B 1 203 ? 12.297 -10.25 -16.75 1 79.12 203 GLU B C 1
ATOM 3955 O O . GLU B 1 203 ? 12.312 -11.086 -17.656 1 79.12 203 GLU B O 1
ATOM 3960 N N . ALA B 1 204 ? 13.109 -10.227 -15.789 1 84.06 204 ALA B N 1
ATOM 3961 C CA . ALA B 1 204 ? 14.164 -11.234 -15.688 1 84.06 204 ALA B CA 1
ATOM 3962 C C . ALA B 1 204 ? 13.57 -12.633 -15.516 1 84.06 204 ALA B C 1
ATOM 3964 O O . ALA B 1 204 ? 14.07 -13.602 -16.094 1 84.06 204 ALA B O 1
ATOM 3965 N N . LEU B 1 205 ? 12.594 -12.695 -14.758 1 86.75 205 LEU B N 1
ATOM 3966 C CA . LEU B 1 205 ? 11.938 -13.977 -14.523 1 86.75 205 LEU B CA 1
ATOM 3967 C C . LEU B 1 205 ? 11.25 -14.477 -15.789 1 86.75 205 LEU B C 1
ATOM 3969 O O . LEU B 1 205 ? 11.391 -15.648 -16.156 1 86.75 205 LEU B O 1
ATOM 3973 N N . ARG B 1 206 ? 10.641 -13.625 -16.391 1 79.19 206 ARG B N 1
ATOM 3974 C CA . ARG B 1 206 ? 9.945 -13.977 -17.625 1 79.19 206 ARG B CA 1
ATOM 3975 C C . ARG B 1 206 ? 10.922 -14.484 -18.688 1 79.19 206 ARG B C 1
ATOM 3977 O O . ARG B 1 206 ? 10.625 -15.438 -19.406 1 79.19 206 ARG B O 1
ATOM 3984 N N . ALA B 1 207 ? 11.969 -13.844 -18.766 1 79.38 207 ALA B N 1
ATOM 3985 C CA . ALA B 1 207 ? 13 -14.227 -19.734 1 79.38 207 ALA B CA 1
ATOM 3986 C C . ALA B 1 207 ? 13.461 -15.664 -19.5 1 79.38 207 ALA B C 1
ATOM 3988 O O . ALA B 1 207 ? 13.914 -16.328 -20.438 1 79.38 207 ALA B O 1
ATOM 3989 N N . GLN B 1 208 ? 13.312 -16.172 -18.312 1 82.5 208 GLN B N 1
ATOM 3990 C CA . GLN B 1 208 ? 13.734 -17.531 -17.969 1 82.5 208 GLN B CA 1
ATOM 3991 C C . GLN B 1 208 ? 12.539 -18.484 -17.906 1 82.5 208 GLN B C 1
ATOM 3993 O O . GLN B 1 208 ? 12.664 -19.625 -17.469 1 82.5 208 GLN B O 1
ATOM 3998 N N . GLY B 1 209 ? 11.383 -17.906 -18.219 1 79.88 209 GLY B N 1
ATOM 3999 C CA . GLY B 1 209 ? 10.172 -18.703 -18.203 1 79.88 209 GLY B CA 1
ATOM 4000 C C . GLY B 1 209 ? 9.625 -18.922 -16.797 1 79.88 209 GLY B C 1
ATOM 4001 O O . GLY B 1 209 ? 8.859 -19.859 -16.562 1 79.88 209 GLY B O 1
ATOM 4002 N N . LEU B 1 210 ? 10.125 -18.188 -15.914 1 83.69 210 LEU B N 1
ATOM 4003 C CA . LEU B 1 210 ? 9.625 -18.266 -14.547 1 83.69 210 LEU B CA 1
ATOM 4004 C C . LEU B 1 210 ? 8.414 -17.344 -14.359 1 83.69 210 LEU B C 1
ATOM 4006 O O . LEU B 1 210 ? 8.336 -16.281 -14.969 1 83.69 210 LEU B O 1
ATOM 4010 N N . VAL B 1 211 ? 7.457 -17.859 -13.539 1 77.56 211 VAL B N 1
ATOM 4011 C CA . VAL B 1 211 ? 6.238 -17.094 -13.297 1 77.56 211 VAL B CA 1
ATOM 4012 C C . VAL B 1 211 ? 6.066 -16.859 -11.797 1 77.56 211 VAL B C 1
ATOM 4014 O O . VAL B 1 211 ? 6.363 -17.75 -10.992 1 77.56 211 VAL B O 1
ATOM 4017 N N . ILE B 1 212 ? 5.559 -15.664 -11.492 1 82.38 212 ILE B N 1
ATOM 4018 C CA . ILE B 1 212 ? 5.238 -15.344 -10.102 1 82.38 212 ILE B CA 1
ATOM 4019 C C . ILE B 1 212 ? 3.814 -15.789 -9.781 1 82.38 212 ILE B C 1
ATOM 4021 O O . ILE B 1 212 ? 2.865 -15.398 -10.461 1 82.38 212 ILE B O 1
ATOM 4025 N N . ASP B 1 213 ? 3.748 -16.469 -8.68 1 72.88 213 ASP B N 1
ATOM 4026 C CA . ASP B 1 213 ? 2.484 -17.062 -8.258 1 72.88 213 ASP B CA 1
ATOM 4027 C C . ASP B 1 213 ? 1.778 -16.188 -7.23 1 72.88 213 ASP B C 1
ATOM 4029 O O . ASP B 1 213 ? 0.556 -16.25 -7.086 1 72.88 213 ASP B O 1
ATOM 4033 N N . THR B 1 214 ? 2.572 -15.586 -6.543 1 84.88 214 THR B N 1
ATOM 4034 C CA . THR B 1 214 ? 2.105 -14.859 -5.371 1 84.88 214 THR B CA 1
ATOM 4035 C C . THR B 1 214 ? 2.791 -13.5 -5.277 1 84.88 214 THR B C 1
ATOM 4037 O O . THR B 1 214 ? 4.004 -13.391 -5.477 1 84.88 214 THR B O 1
ATOM 4040 N N . VAL B 1 215 ? 1.932 -12.5 -5.125 1 84.56 215 VAL B N 1
ATOM 4041 C CA . VAL B 1 215 ? 2.432 -11.141 -4.949 1 84.56 215 VAL B CA 1
ATOM 4042 C C . VAL B 1 215 ? 1.97 -10.586 -3.604 1 84.56 215 VAL B C 1
ATOM 4044 O O . VAL B 1 215 ? 0.774 -10.367 -3.393 1 84.56 215 VAL B O 1
ATOM 4047 N N . LEU B 1 216 ? 2.963 -10.383 -2.732 1 82.88 216 LEU B N 1
ATOM 4048 C CA . LEU B 1 216 ? 2.67 -9.914 -1.382 1 82.88 216 LEU B CA 1
ATOM 4049 C C . LEU B 1 216 ? 3.613 -8.789 -0.983 1 82.88 216 LEU B C 1
ATOM 4051 O O . LEU B 1 216 ? 4.777 -8.773 -1.389 1 82.88 216 LEU B O 1
ATOM 4055 N N . GLY B 1 217 ? 3.072 -7.914 -0.225 1 71.81 217 GLY B N 1
ATOM 4056 C CA . GLY B 1 217 ? 3.891 -6.801 0.224 1 71.81 217 GLY B CA 1
ATOM 4057 C C . GLY B 1 217 ? 4.477 -7.012 1.606 1 71.81 217 GLY B C 1
ATOM 4058 O O . GLY B 1 217 ? 4.199 -8.023 2.258 1 71.81 217 GLY B O 1
ATOM 4059 N N . ASP B 1 218 ? 5.328 -6.043 1.995 1 62.5 218 ASP B N 1
ATOM 4060 C CA . ASP B 1 218 ? 6.043 -6.105 3.266 1 62.5 218 ASP B CA 1
ATOM 4061 C C . ASP B 1 218 ? 5.07 -6.184 4.441 1 62.5 218 ASP B C 1
ATOM 4063 O O . ASP B 1 218 ? 5.367 -6.809 5.461 1 62.5 218 ASP B O 1
ATOM 4067 N N . ALA B 1 219 ? 3.939 -5.711 4.211 1 62.81 219 ALA B N 1
ATOM 4068 C CA . ALA B 1 219 ? 2.943 -5.703 5.281 1 62.81 219 ALA B CA 1
ATOM 4069 C C . ALA B 1 219 ? 2.354 -7.094 5.488 1 62.81 219 ALA B C 1
ATOM 4071 O O . ALA B 1 219 ? 1.675 -7.344 6.484 1 62.81 219 ALA B O 1
ATOM 4072 N N . ASP B 1 220 ? 2.75 -7.945 4.637 1 73.88 220 ASP B N 1
ATOM 4073 C CA . ASP B 1 220 ? 2.209 -9.305 4.691 1 73.88 220 ASP B CA 1
ATOM 4074 C C . ASP B 1 220 ? 3.236 -10.281 5.254 1 73.88 220 ASP B C 1
ATOM 4076 O O . ASP B 1 220 ? 3.271 -11.445 4.859 1 73.88 220 ASP B O 1
ATOM 4080 N N . GLY B 1 221 ? 4.031 -9.789 6.195 1 77.62 221 GLY B N 1
ATOM 4081 C CA . GLY B 1 221 ? 5.164 -10.57 6.676 1 77.62 221 GLY B CA 1
ATOM 4082 C C . GLY B 1 221 ? 4.77 -11.922 7.234 1 77.62 221 GLY B C 1
ATOM 4083 O O . GLY B 1 221 ? 5.387 -12.938 6.914 1 77.62 221 GLY B O 1
ATOM 4084 N N . ASP B 1 222 ? 3.736 -11.953 8 1 83.25 222 ASP B N 1
ATOM 4085 C CA . ASP B 1 222 ? 3.303 -13.211 8.609 1 83.25 222 ASP B CA 1
ATOM 4086 C C . ASP B 1 222 ? 2.838 -14.203 7.543 1 83.25 222 ASP B C 1
ATOM 4088 O O . ASP B 1 222 ? 3.141 -15.398 7.625 1 83.25 222 ASP B O 1
ATOM 4092 N N . LEU B 1 223 ? 2.088 -13.695 6.621 1 89.12 223 LEU B N 1
ATOM 4093 C CA . LEU B 1 223 ? 1.596 -14.555 5.551 1 89.12 223 LEU B CA 1
ATOM 4094 C C . LEU B 1 223 ? 2.748 -15.078 4.695 1 89.12 223 LEU B C 1
ATOM 4096 O O . LEU B 1 223 ? 2.766 -16.25 4.316 1 89.12 223 LEU B O 1
ATOM 4100 N N . ILE B 1 224 ? 3.705 -14.242 4.457 1 90.19 224 ILE B N 1
ATOM 4101 C CA . ILE B 1 224 ? 4.883 -14.641 3.693 1 90.19 224 ILE B CA 1
ATOM 4102 C C . ILE B 1 224 ? 5.621 -15.758 4.426 1 90.19 224 ILE B C 1
ATOM 4104 O O . ILE B 1 224 ? 5.98 -16.766 3.826 1 90.19 224 ILE B O 1
ATOM 4108 N N . GLN B 1 225 ? 5.812 -15.578 5.723 1 89.75 225 GLN B N 1
ATOM 4109 C CA . GLN B 1 225 ? 6.512 -16.578 6.512 1 89.75 225 GLN B CA 1
ATOM 4110 C C . GLN B 1 225 ? 5.789 -17.922 6.449 1 89.75 225 GLN B C 1
ATOM 4112 O O . GLN B 1 225 ? 6.426 -18.969 6.34 1 89.75 225 GLN B O 1
ATOM 4117 N N . GLU B 1 226 ? 4.535 -17.828 6.555 1 91.44 226 GLU B N 1
ATOM 4118 C CA . GLU B 1 226 ? 3.734 -19.047 6.477 1 91.44 226 GLU B CA 1
ATOM 4119 C C . GLU B 1 226 ? 3.926 -19.75 5.137 1 91.44 226 GLU B C 1
ATOM 4121 O O . GLU B 1 226 ? 4.094 -20.969 5.086 1 91.44 226 GLU B O 1
ATOM 4126 N N . LEU B 1 227 ? 3.916 -19 4.074 1 93.44 227 LEU B N 1
ATOM 4127 C CA . LEU B 1 227 ? 4.059 -19.562 2.736 1 93.44 227 LEU B CA 1
ATOM 4128 C C . LEU B 1 227 ? 5.457 -20.141 2.531 1 93.44 227 LEU B C 1
ATOM 4130 O O . LEU B 1 227 ? 5.617 -21.172 1.895 1 93.44 227 LEU B O 1
ATOM 4134 N N . LEU B 1 228 ? 6.418 -19.453 3.119 1 94.19 228 LEU B N 1
ATOM 4135 C CA . LEU B 1 228 ? 7.777 -19.984 3.07 1 94.19 228 LEU B CA 1
ATOM 4136 C C . LEU B 1 228 ? 7.852 -21.359 3.734 1 94.19 228 LEU B C 1
ATOM 4138 O O . LEU B 1 228 ? 8.5 -22.266 3.215 1 94.19 228 LEU B O 1
ATOM 4142 N N . GLY B 1 229 ? 7.223 -21.469 4.855 1 93.5 229 GLY B N 1
ATOM 4143 C CA . GLY B 1 229 ? 7.168 -22.734 5.551 1 93.5 229 GLY B CA 1
ATOM 4144 C C . GLY B 1 229 ? 6.492 -23.828 4.75 1 93.5 229 GLY B C 1
ATOM 4145 O O . GLY B 1 229 ? 6.746 -25.016 4.965 1 93.5 229 GLY B O 1
ATOM 4146 N N . ARG B 1 230 ? 5.676 -23.438 3.826 1 92.5 230 ARG B N 1
ATOM 4147 C CA . ARG B 1 230 ? 4.93 -24.375 3 1 92.5 230 ARG B CA 1
ATOM 4148 C C . ARG B 1 230 ? 5.664 -24.672 1.694 1 92.5 230 ARG B C 1
ATOM 4150 O O . ARG B 1 230 ? 5.121 -25.328 0.802 1 92.5 230 ARG B O 1
ATOM 4157 N N . GLY B 1 231 ? 6.848 -24.047 1.579 1 93.38 231 GLY B N 1
ATOM 4158 C CA . GLY B 1 231 ? 7.707 -24.438 0.471 1 93.38 231 GLY B CA 1
ATOM 4159 C C . GLY B 1 231 ? 7.828 -23.359 -0.59 1 93.38 231 GLY B C 1
ATOM 4160 O O . GLY B 1 231 ? 8.531 -23.531 -1.588 1 93.38 231 GLY B O 1
ATOM 4161 N N . TYR B 1 232 ? 7.137 -22.281 -0.399 1 94.38 232 TYR B N 1
ATOM 4162 C CA . TYR B 1 232 ? 7.285 -21.172 -1.333 1 94.38 232 TYR B CA 1
ATOM 4163 C C . TYR B 1 232 ? 8.664 -20.531 -1.206 1 94.38 232 TYR B C 1
ATOM 4165 O O . TYR B 1 232 ? 9.359 -20.734 -0.212 1 94.38 232 TYR B O 1
ATOM 4173 N N . ILE B 1 233 ? 9.055 -19.844 -2.27 1 95.81 233 ILE B N 1
ATOM 4174 C CA . ILE B 1 233 ? 10.305 -19.094 -2.287 1 95.81 233 ILE B CA 1
ATOM 4175 C C . ILE B 1 233 ? 10.016 -17.625 -2.594 1 95.81 233 ILE B C 1
ATOM 4177 O O . ILE B 1 233 ? 9.258 -17.312 -3.516 1 95.81 233 ILE B O 1
ATOM 4181 N N . SER B 1 234 ? 10.586 -16.75 -1.806 1 94.44 234 SER B N 1
ATOM 4182 C CA . SER B 1 234 ? 10.328 -15.32 -1.985 1 94.44 234 SER B CA 1
ATOM 4183 C C . SER B 1 234 ? 11.594 -14.57 -2.389 1 94.44 234 SER B C 1
ATOM 4185 O O . SER B 1 234 ? 12.672 -14.828 -1.845 1 94.44 234 SER B O 1
ATOM 4187 N N . PHE B 1 235 ? 11.359 -13.719 -3.367 1 92.75 235 PHE B N 1
ATOM 4188 C CA . PHE B 1 235 ? 12.43 -12.742 -3.582 1 92.75 235 PHE B CA 1
ATOM 4189 C C . PHE B 1 235 ? 12.477 -11.734 -2.438 1 92.75 235 PHE B C 1
ATOM 4191 O O . PHE B 1 235 ? 11.453 -11.422 -1.83 1 92.75 235 PHE B O 1
ATOM 4198 N N . TYR B 1 236 ? 13.703 -11.297 -2.18 1 87.94 236 TYR B N 1
ATOM 4199 C CA . TYR B 1 236 ? 13.898 -10.492 -0.978 1 87.94 236 TYR B CA 1
ATOM 4200 C C . TYR B 1 236 ? 15.133 -9.609 -1.107 1 87.94 236 TYR B C 1
ATOM 4202 O O . TYR B 1 236 ? 16.141 -10.023 -1.688 1 87.94 236 TYR B O 1
ATOM 4210 N N . ALA B 1 237 ? 14.953 -8.43 -0.654 1 84.56 237 ALA B N 1
ATOM 4211 C CA . ALA B 1 237 ? 16.078 -7.508 -0.48 1 84.56 237 ALA B CA 1
ATOM 4212 C C . ALA B 1 237 ? 16.031 -6.836 0.887 1 84.56 237 ALA B C 1
ATOM 4214 O O . ALA B 1 237 ? 15.164 -5.992 1.139 1 84.56 237 ALA B O 1
ATOM 4215 N N . GLY B 1 238 ? 16.797 -7.176 1.82 1 78.56 238 GLY B N 1
ATOM 4216 C CA . GLY B 1 238 ? 16.828 -6.594 3.152 1 78.56 238 GLY B CA 1
ATOM 4217 C C . GLY B 1 238 ? 17.859 -7.23 4.062 1 78.56 238 GLY B C 1
ATOM 4218 O O . GLY B 1 238 ? 18.766 -7.922 3.592 1 78.56 238 GLY B O 1
ATOM 4219 N N . LYS B 1 239 ? 17.672 -6.926 5.348 1 77.69 239 LYS B N 1
ATOM 4220 C CA . LYS B 1 239 ? 18.609 -7.43 6.332 1 77.69 239 LYS B CA 1
ATOM 4221 C C . LYS B 1 239 ? 18.406 -8.914 6.594 1 77.69 239 LY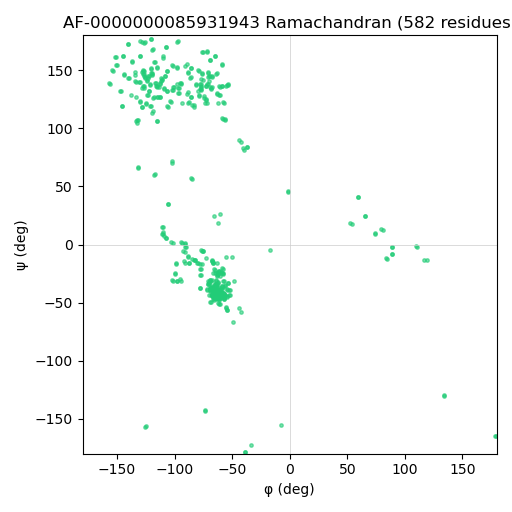S B C 1
ATOM 4223 O O . LYS B 1 239 ? 17.312 -9.344 6.961 1 77.69 239 LYS B O 1
ATOM 4228 N N . GLN B 1 240 ? 19.438 -9.633 6.465 1 80.38 240 GLN B N 1
ATOM 4229 C CA . GLN B 1 240 ? 19.375 -11.07 6.703 1 80.38 240 GLN B CA 1
ATOM 4230 C C . GLN B 1 240 ? 19.109 -11.375 8.18 1 80.38 240 GLN B C 1
ATOM 4232 O O . GLN B 1 240 ? 18.469 -12.375 8.508 1 80.38 240 GLN B O 1
ATOM 4237 N N . SER B 1 241 ? 19.594 -10.477 8.992 1 75.62 241 SER B N 1
ATOM 4238 C CA . SER B 1 241 ? 19.422 -10.656 10.43 1 75.62 241 SER B CA 1
ATOM 4239 C C . SER B 1 241 ? 17.953 -10.539 10.828 1 75.62 241 SER B C 1
ATOM 4241 O O . SER B 1 241 ? 17.578 -10.953 11.93 1 75.62 241 SER B O 1
ATOM 4243 N N . ALA B 1 242 ? 17.219 -10.008 9.945 1 75.81 242 ALA B N 1
ATOM 4244 C CA . ALA B 1 242 ? 15.812 -9.781 10.25 1 75.81 242 ALA B CA 1
ATOM 4245 C C . ALA B 1 242 ? 14.969 -10.984 9.828 1 75.81 242 ALA B C 1
ATOM 4247 O O . ALA B 1 242 ? 13.758 -11.008 10.078 1 75.81 242 ALA B O 1
ATOM 4248 N N . LEU B 1 243 ? 15.578 -11.977 9.32 1 84.75 243 LEU B N 1
ATOM 4249 C CA . LEU B 1 243 ? 14.82 -13.125 8.828 1 84.75 243 LEU B CA 1
ATOM 4250 C C . LEU B 1 243 ? 14.344 -13.992 9.984 1 84.75 243 LEU B C 1
ATOM 4252 O O . LEU B 1 243 ? 15.055 -14.148 10.984 1 84.75 243 LEU B O 1
ATOM 4256 N N . PRO B 1 244 ? 13.156 -14.516 9.852 1 85.75 244 PRO B N 1
ATOM 4257 C CA . PRO B 1 244 ? 12.664 -15.414 10.898 1 85.75 244 PRO B CA 1
ATOM 4258 C C . PRO B 1 244 ? 13.477 -16.703 11.008 1 85.75 244 PRO B C 1
ATOM 4260 O O . PRO B 1 244 ? 14.211 -17.047 10.078 1 85.75 244 PRO B O 1
ATOM 4263 N N . GLU B 1 245 ? 13.281 -17.312 12.164 1 89.75 245 GLU B N 1
ATOM 4264 C CA . GLU B 1 245 ? 13.93 -18.594 12.367 1 89.75 245 GLU B CA 1
ATOM 4265 C C . GLU B 1 245 ? 13.508 -19.609 11.305 1 89.75 245 GLU B C 1
ATOM 4267 O O . GLU B 1 245 ? 12.328 -19.672 10.938 1 89.75 245 GLU B O 1
ATOM 4272 N N . GLY B 1 246 ? 14.5 -20.328 10.82 1 93.94 246 GLY B N 1
ATOM 4273 C CA . GLY B 1 246 ? 14.203 -21.391 9.875 1 93.94 246 GLY B CA 1
ATOM 4274 C C . GLY B 1 246 ? 14.18 -20.922 8.43 1 93.94 246 GLY B C 1
ATOM 4275 O O . GLY B 1 246 ? 13.953 -21.719 7.52 1 93.94 246 GLY B O 1
ATOM 4276 N N . ILE B 1 247 ? 14.383 -19.672 8.25 1 95.06 247 ILE B N 1
ATOM 4277 C CA . ILE B 1 247 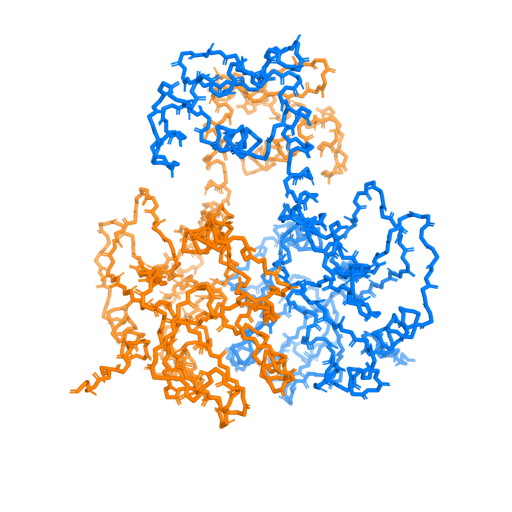? 14.406 -19.109 6.902 1 95.06 247 ILE B CA 1
ATOM 4278 C C . ILE B 1 247 ? 15.836 -18.703 6.547 1 95.06 247 ILE B C 1
ATOM 4280 O O . ILE B 1 247 ? 16.531 -18.094 7.359 1 95.06 247 ILE B O 1
ATOM 4284 N N . VAL B 1 248 ? 16.266 -19.047 5.355 1 94.81 248 VAL B N 1
ATOM 4285 C CA . VAL B 1 248 ? 17.625 -18.703 4.926 1 94.81 248 VAL B CA 1
ATOM 4286 C C . VAL B 1 248 ? 17.547 -17.781 3.709 1 94.81 248 VAL B C 1
ATOM 4288 O O . VAL B 1 248 ? 16.547 -17.766 2.992 1 94.81 248 VAL B O 1
ATOM 4291 N N . PHE B 1 249 ? 18.594 -17.047 3.529 1 94.12 249 PHE B N 1
ATOM 4292 C CA . PHE B 1 249 ? 18.75 -16.125 2.41 1 94.12 249 PHE B CA 1
ATOM 4293 C C . PHE B 1 249 ? 19.844 -16.594 1.466 1 94.12 249 PHE B C 1
ATOM 4295 O O . PHE B 1 249 ? 20.875 -17.094 1.912 1 94.12 249 PHE B O 1
ATOM 4302 N N . ARG B 1 250 ? 19.578 -16.469 0.103 1 95.31 250 ARG B N 1
ATOM 4303 C CA . ARG B 1 250 ? 20.562 -16.859 -0.909 1 95.31 250 ARG B CA 1
ATOM 4304 C C . ARG B 1 250 ? 20.562 -15.867 -2.068 1 95.31 250 ARG B C 1
ATOM 4306 O O . ARG B 1 250 ? 19.516 -15.391 -2.49 1 95.31 250 ARG B O 1
ATOM 4313 N N . PHE B 1 251 ? 21.719 -15.672 -2.531 1 95.31 251 PHE B N 1
ATOM 4314 C CA . PHE B 1 251 ? 21.828 -14.945 -3.793 1 95.31 251 PHE B CA 1
ATOM 4315 C C . PHE B 1 251 ? 21.75 -15.906 -4.973 1 95.31 251 PHE B C 1
ATOM 4317 O O . PHE B 1 251 ? 22.094 -17.078 -4.852 1 95.31 251 PHE B O 1
ATOM 4324 N N . LEU B 1 252 ? 21.188 -15.383 -6.039 1 96.56 252 LEU B N 1
ATOM 4325 C CA . LEU B 1 252 ? 21.25 -16.094 -7.309 1 96.56 252 LEU B CA 1
ATOM 4326 C C . LEU B 1 252 ? 22.391 -15.578 -8.172 1 96.56 252 LEU B C 1
ATOM 4328 O O . LEU B 1 252 ? 22.547 -14.367 -8.352 1 96.56 252 LEU B O 1
ATOM 4332 N N . LYS B 1 253 ? 23.203 -16.406 -8.688 1 95.56 253 LYS B N 1
ATOM 4333 C CA . LYS B 1 253 ? 24.422 -16.016 -9.383 1 95.56 253 LYS B CA 1
ATOM 4334 C C . LYS B 1 253 ? 24.109 -15.203 -10.633 1 95.56 253 LYS B C 1
ATOM 4336 O O . LYS B 1 253 ? 24.922 -14.367 -11.055 1 95.56 253 LYS B O 1
ATOM 4341 N N . ASP B 1 254 ? 22.984 -15.398 -11.195 1 94.75 254 ASP B N 1
ATOM 4342 C CA . ASP B 1 254 ? 22.656 -14.734 -12.453 1 94.75 254 ASP B CA 1
ATOM 4343 C C . ASP B 1 254 ? 21.578 -13.672 -12.25 1 94.75 254 ASP B C 1
ATOM 4345 O O . ASP B 1 254 ? 20.891 -13.281 -13.203 1 94.75 254 ASP B O 1
ATOM 4349 N N . LEU B 1 255 ? 21.328 -13.305 -11.094 1 93.5 255 LEU B N 1
ATOM 4350 C CA . LEU B 1 255 ? 20.422 -12.203 -10.781 1 93.5 255 LEU B CA 1
ATOM 4351 C C . LEU B 1 255 ? 21.188 -11.055 -10.125 1 93.5 255 LEU B C 1
ATOM 4353 O O . LEU B 1 255 ? 21.547 -11.141 -8.945 1 93.5 255 LEU B O 1
ATOM 4357 N N . HIS B 1 256 ? 21.391 -9.992 -10.914 1 92.5 256 HIS B N 1
ATOM 4358 C CA . HIS B 1 256 ? 22.125 -8.82 -10.438 1 92.5 256 HIS B CA 1
ATOM 4359 C C . HIS B 1 256 ? 21.234 -7.582 -10.438 1 92.5 256 HIS B C 1
ATOM 4361 O O . HIS B 1 256 ? 21.516 -6.609 -11.141 1 92.5 256 HIS B O 1
ATOM 4367 N N . LEU B 1 257 ? 20.188 -7.734 -9.664 1 91.12 257 LEU B N 1
ATOM 4368 C CA . LEU B 1 257 ? 19.234 -6.652 -9.508 1 91.12 257 LEU B CA 1
ATOM 4369 C C . LEU B 1 257 ? 19.219 -6.137 -8.07 1 91.12 257 LEU B C 1
ATOM 4371 O O . LEU B 1 257 ? 19.547 -6.879 -7.141 1 91.12 257 LEU B O 1
ATOM 4375 N N . TYR B 1 258 ? 18.875 -4.879 -7.938 1 89.25 258 TYR B N 1
ATOM 4376 C CA . TYR B 1 258 ? 18.922 -4.23 -6.633 1 89.25 258 TYR B CA 1
ATOM 4377 C C . TYR B 1 258 ? 17.609 -3.5 -6.332 1 89.25 258 TYR B C 1
ATOM 4379 O O . TYR B 1 258 ? 17 -2.924 -7.234 1 89.25 258 TYR B O 1
ATOM 4387 N N . TRP B 1 259 ? 17.234 -3.637 -5.07 1 86.75 259 TRP B N 1
ATOM 4388 C CA . TRP B 1 259 ? 16.203 -2.721 -4.574 1 86.75 259 TRP B CA 1
ATOM 4389 C C . TRP B 1 259 ? 16.812 -1.377 -4.191 1 86.75 259 TRP B C 1
ATOM 4391 O O . TRP B 1 259 ? 17.891 -1.323 -3.6 1 86.75 259 TRP B O 1
ATOM 4401 N N . GLU B 1 260 ? 16.094 -0.351 -4.578 1 85.94 260 GLU B N 1
ATOM 4402 C CA . GLU B 1 260 ? 16.625 0.986 -4.348 1 85.94 260 GLU B CA 1
ATOM 4403 C C . GLU B 1 260 ? 15.82 1.73 -3.289 1 85.94 260 GLU B C 1
ATOM 4405 O O . GLU B 1 260 ? 14.602 1.558 -3.193 1 85.94 260 GLU B O 1
ATOM 4410 N N . PHE B 1 261 ? 16.609 2.475 -2.521 1 85.75 261 PHE B N 1
ATOM 4411 C CA . PHE B 1 261 ? 16.062 3.309 -1.45 1 85.75 261 PHE B CA 1
ATOM 4412 C C . PHE B 1 261 ? 16.609 4.73 -1.551 1 85.75 261 PHE B C 1
ATOM 4414 O O . PHE B 1 261 ? 17.828 4.938 -1.567 1 85.75 261 PHE B O 1
ATOM 4421 N N . TYR B 1 262 ? 15.641 5.688 -1.642 1 88.81 262 TYR B N 1
ATOM 4422 C CA . TYR B 1 262 ? 16.047 7.078 -1.793 1 88.81 262 TYR B CA 1
ATOM 4423 C C . TYR B 1 262 ? 15.469 7.941 -0.678 1 88.81 262 TYR B C 1
ATOM 4425 O O . TYR B 1 262 ? 14.336 7.723 -0.238 1 88.81 262 TYR B O 1
ATOM 4433 N N . ILE B 1 263 ? 16.25 8.938 -0.269 1 92.88 263 ILE B N 1
ATOM 4434 C CA . ILE B 1 263 ? 15.758 10.047 0.531 1 92.88 263 ILE B CA 1
ATOM 4435 C C . ILE B 1 263 ? 15.945 11.359 -0.234 1 92.88 263 ILE B C 1
ATOM 4437 O O . ILE B 1 263 ? 17.031 11.648 -0.726 1 92.88 263 ILE B O 1
ATOM 4441 N N . TYR B 1 264 ? 14.805 12.047 -0.325 1 91.19 264 TYR B N 1
ATOM 4442 C CA . TYR B 1 264 ? 14.828 13.32 -1.033 1 91.19 264 TYR B CA 1
ATOM 4443 C C . TYR B 1 264 ? 14.422 14.461 -0.113 1 91.19 264 TYR B C 1
ATOM 4445 O O . TYR B 1 264 ? 13.641 14.266 0.824 1 91.19 264 TYR B O 1
ATOM 4453 N N . GLY B 1 265 ? 15.008 15.633 -0.326 1 89.94 265 GLY B N 1
ATOM 4454 C CA . GLY B 1 265 ? 14.531 16.922 0.153 1 89.94 265 GLY B CA 1
ATOM 4455 C C . GLY B 1 265 ? 14.25 17.906 -0.965 1 89.94 265 GLY B C 1
ATOM 4456 O O . GLY B 1 265 ? 14.453 17.594 -2.141 1 89.94 265 GLY B O 1
ATOM 4457 N N . HIS B 1 266 ? 13.742 19.109 -0.57 1 85.12 266 HIS B N 1
ATOM 4458 C CA . HIS B 1 266 ? 13.508 20.125 -1.586 1 85.12 266 HIS B CA 1
ATOM 4459 C C . HIS B 1 266 ? 14.82 20.719 -2.09 1 85.12 266 HIS B C 1
ATOM 4461 O O . HIS B 1 266 ? 15.727 20.984 -1.299 1 85.12 266 HIS B O 1
ATOM 4467 N N . ARG B 1 267 ? 14.805 20.844 -3.395 1 84.44 267 ARG B N 1
ATOM 4468 C CA . ARG B 1 267 ? 15.984 21.484 -3.967 1 84.44 267 ARG B CA 1
ATOM 4469 C C . ARG B 1 267 ? 16.141 22.906 -3.443 1 84.44 267 ARG B C 1
ATOM 4471 O O . ARG B 1 267 ? 15.164 23.672 -3.383 1 84.44 267 ARG B O 1
ATOM 4478 N N . GLY B 1 268 ? 17.328 23.25 -3.1 1 79.56 268 GLY B N 1
ATOM 4479 C CA . GLY B 1 268 ? 17.594 24.609 -2.629 1 79.56 268 GLY B CA 1
ATOM 4480 C C . GLY B 1 268 ? 17.312 24.781 -1.15 1 79.56 268 GLY B C 1
ATOM 4481 O O . GLY B 1 268 ? 17.625 25.844 -0.581 1 79.56 268 GLY B O 1
ATOM 4482 N N . HIS B 1 269 ? 16.703 23.922 -0.553 1 80.81 269 HIS B N 1
ATOM 4483 C CA . HIS B 1 269 ? 16.406 24 0.873 1 80.81 269 HIS B CA 1
ATOM 4484 C C . HIS B 1 269 ? 17.562 23.453 1.704 1 80.81 269 HIS B C 1
ATOM 4486 O O . HIS B 1 269 ? 18.141 22.406 1.383 1 80.81 269 HIS B O 1
ATOM 4492 N N . ARG B 1 270 ? 17.984 24.344 2.654 1 81.69 270 ARG B N 1
ATOM 4493 C CA . ARG B 1 270 ? 19 23.875 3.602 1 81.69 270 ARG B CA 1
ATOM 4494 C C . ARG B 1 270 ? 18.375 22.984 4.672 1 81.69 270 ARG B C 1
ATOM 4496 O O . ARG B 1 270 ? 17.406 23.375 5.324 1 81.69 270 ARG B O 1
ATOM 4503 N N . LEU B 1 271 ? 19.016 21.875 4.922 1 89.56 271 LEU B N 1
ATOM 4504 C CA . LEU B 1 271 ? 18.5 20.922 5.906 1 89.56 271 LEU B CA 1
ATOM 4505 C C . LEU B 1 271 ? 18.609 21.484 7.316 1 89.56 271 LEU B C 1
ATOM 4507 O O . LEU B 1 271 ? 19.625 22.109 7.664 1 89.56 271 LEU B O 1
ATOM 4511 N N . THR B 1 272 ? 17.562 21.297 8.016 1 88.19 272 THR B N 1
ATOM 4512 C CA . THR B 1 272 ? 17.609 21.609 9.438 1 88.19 272 THR B CA 1
ATOM 4513 C C . THR B 1 272 ? 18.375 20.547 10.211 1 88.19 272 THR B C 1
ATOM 4515 O O . THR B 1 272 ? 18.672 19.469 9.672 1 88.19 272 THR B O 1
ATOM 4518 N N . ALA B 1 273 ? 18.75 20.859 11.469 1 88.56 273 ALA B N 1
ATOM 4519 C CA . ALA B 1 273 ? 19.453 19.906 12.312 1 88.56 273 ALA B CA 1
ATOM 4520 C C . ALA B 1 273 ? 18.609 18.641 12.523 1 88.56 273 ALA B C 1
ATOM 4522 O O . ALA B 1 273 ? 19.141 17.531 12.477 1 88.56 273 ALA B O 1
ATOM 4523 N N . VAL B 1 274 ? 17.359 18.812 12.672 1 91.19 274 VAL B N 1
ATOM 4524 C CA . VAL B 1 274 ? 16.484 17.688 12.945 1 91.19 274 VAL B CA 1
ATOM 4525 C C . VAL B 1 274 ? 16.344 16.828 11.688 1 91.19 274 VAL B C 1
ATOM 4527 O O . VAL B 1 274 ? 16.281 15.594 11.773 1 91.19 274 VAL B O 1
ATOM 4530 N N . GLU B 1 275 ? 16.266 17.406 10.531 1 92.75 275 GLU B N 1
ATOM 4531 C CA . GLU B 1 275 ? 16.203 16.672 9.281 1 92.75 275 GLU B CA 1
ATOM 4532 C C . GLU B 1 275 ? 17.469 15.82 9.078 1 92.75 275 GLU B C 1
ATOM 4534 O O . GLU B 1 275 ? 17.375 14.648 8.695 1 92.75 275 GLU B O 1
ATOM 4539 N N . ARG B 1 276 ? 18.609 16.422 9.359 1 93.5 276 ARG B N 1
ATOM 4540 C CA . ARG B 1 276 ? 19.875 15.703 9.25 1 93.5 276 ARG B CA 1
ATOM 4541 C C . ARG B 1 276 ? 19.922 14.523 10.219 1 93.5 276 ARG B C 1
ATOM 4543 O O . ARG B 1 276 ? 20.391 13.438 9.859 1 93.5 276 ARG B O 1
ATOM 4550 N N . GLU B 1 277 ? 19.5 14.789 11.367 1 93.69 277 GLU B N 1
ATOM 4551 C CA . GLU B 1 277 ? 19.469 13.734 12.383 1 93.69 277 GLU B CA 1
ATOM 4552 C C . GLU B 1 277 ? 18.547 12.586 11.953 1 93.69 277 GLU B C 1
ATOM 4554 O O . GLU B 1 277 ? 18.906 11.414 12.109 1 93.69 277 GLU B O 1
ATOM 4559 N N . LEU B 1 278 ? 17.406 12.898 11.414 1 96.06 278 LEU B N 1
ATOM 4560 C CA . LEU B 1 278 ? 16.469 11.875 10.977 1 96.06 278 LEU B CA 1
ATOM 4561 C C . LEU B 1 278 ? 17.062 11.047 9.836 1 96.06 278 LEU B C 1
ATOM 4563 O O . LEU B 1 278 ? 16.953 9.82 9.836 1 96.06 278 LEU B O 1
ATOM 4567 N N . ILE B 1 279 ? 17.625 11.734 8.914 1 95.62 279 ILE B N 1
ATOM 4568 C CA . ILE B 1 279 ? 18.234 11.062 7.77 1 95.62 279 ILE B CA 1
ATOM 4569 C C . ILE B 1 279 ? 19.297 10.07 8.258 1 95.62 279 ILE B C 1
ATOM 4571 O O . ILE B 1 279 ? 19.312 8.906 7.852 1 95.62 279 ILE B O 1
ATOM 4575 N N . ARG B 1 280 ? 20.156 10.5 9.172 1 94.38 280 ARG B N 1
ATOM 4576 C CA . ARG B 1 280 ? 21.203 9.648 9.719 1 94.38 280 ARG B CA 1
ATOM 4577 C C . ARG B 1 280 ? 20.609 8.445 10.445 1 94.38 280 ARG B C 1
ATOM 4579 O O . ARG B 1 280 ? 21.078 7.32 10.273 1 94.38 280 ARG B O 1
ATOM 4586 N N . ALA B 1 281 ? 19.625 8.711 11.188 1 94.88 281 ALA B N 1
ATOM 4587 C CA . ALA B 1 281 ? 18.984 7.633 11.945 1 94.88 281 ALA B CA 1
ATOM 4588 C C . ALA B 1 281 ? 18.391 6.582 11.016 1 94.88 281 ALA B C 1
ATOM 4590 O O . ALA B 1 281 ? 18.516 5.379 11.266 1 94.88 281 ALA B O 1
ATOM 4591 N N . ILE B 1 282 ? 17.719 7.023 9.938 1 95 282 ILE B N 1
ATOM 4592 C CA . ILE B 1 282 ? 17.094 6.109 8.984 1 95 282 ILE B CA 1
ATOM 4593 C C . ILE B 1 282 ? 18.188 5.293 8.281 1 95 282 ILE B C 1
ATOM 4595 O O . ILE B 1 282 ? 18.062 4.07 8.156 1 95 282 ILE B O 1
ATOM 4599 N N . LEU B 1 283 ? 19.234 5.957 7.871 1 92.81 283 LEU B N 1
ATOM 4600 C CA . LEU B 1 283 ? 20.312 5.285 7.156 1 92.81 283 LEU B CA 1
ATOM 4601 C C . LEU B 1 283 ? 20.984 4.246 8.047 1 92.81 283 LEU B C 1
ATOM 4603 O O . LEU B 1 283 ? 21.312 3.146 7.586 1 92.81 283 LEU B O 1
ATOM 4607 N N . ASP B 1 284 ? 21.172 4.551 9.281 1 89.44 284 ASP B N 1
ATOM 4608 C CA . ASP B 1 284 ? 21.766 3.615 10.234 1 89.44 284 ASP B CA 1
ATOM 4609 C C . ASP B 1 284 ? 20.875 2.383 10.414 1 89.44 284 ASP B C 1
ATOM 4611 O O . ASP B 1 284 ? 21.375 1.272 10.594 1 89.44 284 ASP B O 1
ATOM 4615 N N . ALA B 1 285 ? 19.609 2.627 10.336 1 88.81 285 ALA B N 1
ATOM 4616 C CA . ALA B 1 285 ? 18.656 1.558 10.578 1 88.81 285 ALA B CA 1
ATOM 4617 C C . ALA B 1 285 ? 18.531 0.63 9.375 1 88.81 285 ALA B C 1
ATOM 4619 O O . ALA B 1 285 ? 18.344 -0.578 9.531 1 88.81 285 ALA B O 1
ATOM 4620 N N . VAL B 1 286 ? 18.594 1.18 8.117 1 86.56 286 VAL B N 1
ATOM 4621 C CA . VAL B 1 286 ? 18.25 0.388 6.938 1 86.56 286 VAL B CA 1
ATOM 4622 C C . VAL B 1 286 ? 19.531 -0.14 6.285 1 86.56 286 VAL B C 1
ATOM 4624 O O . VAL B 1 286 ? 19.469 -1.033 5.434 1 86.56 286 VAL B O 1
ATOM 4627 N N . SER B 1 287 ? 20.641 0.376 6.602 1 81.56 287 SER B N 1
ATOM 4628 C CA . SER B 1 287 ? 21.891 -0.049 5.98 1 81.56 287 SER B CA 1
ATOM 4629 C C . SER B 1 287 ? 22.125 -1.542 6.184 1 81.56 287 SER B C 1
ATOM 4631 O O . SER B 1 287 ? 21.922 -2.068 7.277 1 81.56 287 SER B O 1
ATOM 4633 N N . PRO B 1 288 ? 22.281 -2.227 4.938 1 70.12 288 PRO B N 1
ATOM 4634 C CA . PRO B 1 288 ? 22.516 -3.672 5 1 70.12 288 PRO B CA 1
ATOM 4635 C C . PRO B 1 288 ? 23.719 -4.039 5.867 1 70.12 288 PRO B C 1
ATOM 4637 O O . PRO B 1 288 ? 24.609 -3.221 6.055 1 70.12 288 PRO B O 1
ATOM 4640 N N . GLU B 1 289 ? 23.469 -5.137 6.703 1 62.56 289 GLU B N 1
ATOM 4641 C CA . GLU B 1 289 ? 24.609 -5.648 7.457 1 62.56 289 GLU B CA 1
ATOM 4642 C C . GLU B 1 289 ? 25.734 -6.09 6.523 1 62.56 289 GLU B C 1
ATOM 4644 O O . GLU B 1 289 ? 25.469 -6.578 5.422 1 62.56 289 GLU B O 1
ATOM 4649 N N . GLU B 1 290 ? 26.859 -5.383 6.445 1 52.16 290 GLU B N 1
ATOM 4650 C CA . GLU B 1 290 ? 28.016 -5.855 5.703 1 52.16 290 GLU B CA 1
ATOM 4651 C C . GLU B 1 290 ? 28.234 -7.355 5.902 1 52.16 290 GLU B C 1
ATOM 4653 O O . GLU B 1 290 ? 28.281 -7.836 7.035 1 52.16 290 GLU B O 1
ATOM 4658 N N . THR B 1 291 ? 27.578 -8.211 5.188 1 43.78 291 THR B N 1
ATOM 4659 C CA . THR B 1 291 ? 28.062 -9.586 5.281 1 43.78 291 THR B CA 1
ATOM 4660 C C . THR B 1 291 ? 29.594 -9.625 5.246 1 43.78 291 THR B C 1
ATOM 4662 O O . THR B 1 291 ? 30.203 -9.18 4.277 1 43.78 291 THR B O 1
ATOM 4665 N N . GLN B 1 292 ? 30.359 -9.523 6.359 1 34.25 292 GLN B N 1
ATOM 4666 C CA . GLN B 1 292 ? 31.703 -10.07 6.305 1 34.25 292 GLN B CA 1
ATOM 4667 C C . GLN B 1 292 ? 31.75 -11.352 5.477 1 34.25 292 GLN B C 1
ATOM 4669 O O . GLN B 1 292 ? 31.078 -12.328 5.809 1 34.25 292 GLN B O 1
ATOM 4674 N N . THR B 1 293 ? 31.859 -11.188 4.156 1 27.52 293 THR B N 1
ATOM 4675 C CA . THR B 1 293 ? 32.562 -12.328 3.592 1 27.52 293 THR B CA 1
ATOM 4676 C C . THR B 1 293 ? 33.812 -12.641 4.402 1 27.52 293 THR B C 1
ATOM 4678 O O . THR B 1 293 ? 34.594 -11.742 4.734 1 27.52 293 THR B O 1
#

Foldseek 3Di:
DDLVLLVLLLLCVVVVALCVSCVVVVHDSVVSVVSQVVVCVVVVHHQWDQDPVHIDGDPVVVVCNVCSLVVNLVVVLVVVVVVVVVAFAEAEEEEEPLLCLLFPPCLVVVLCVVPVRYHYHYHYDHQAPPDDDCSPVNGQKYKHQDDDDPFKDWPDKDKFWKWKKAFCPAPVVPDPAAALLNCVPAAEEEEQHNDPLRVVVCVVCVVNPHDHDYYYHSVCVVVVVVVRVVGHMYMDTFEQVPDDPRMHIDHHPPGGTITMMTMIGGPPDDDDPSRVVSVVSSCVSGPYDPPPD/DDLVLLVLLLLCVVVVALCVSCVVVVHDSVVSVVSQVVVCVVVVHHQWDQDPVHIDGDPVVVVCNLCSVVVNLVVVLVVVVVVVVVAFAEAEEEEEPLLCLLFPPCLVVVLCVVPVRYHYHYHYDHLAPPPPPDNCVNGQKYKHQDDDDPFKDWPDKDKFWKWKKAFCPAPVVPDPAAALLNCVPAAEEEEQHNDPLRVVVCVVCVVNPHDHDYYYHSVCVVVVVVVRVVGHMYIDTFEQVPDDPRMHIDHHPPGGTIGMMTMIGGPPDDDDPSRVVSVVSSCVSGPYDPPPD

pLDDT: mean 79.68, std 14.93, range [27.25, 96.81]

Organism: NCBI:txid2903556

Solvent-accessible surface area (backbone atoms only — not comparable to full-atom values): 32077 Å² total; per-residue (Å²): 128,50,72,66,46,48,49,52,51,49,41,25,65,73,55,33,17,60,59,57,24,12,60,74,68,72,44,53,46,66,57,48,50,48,44,50,49,49,41,21,58,72,68,70,44,65,37,63,42,83,46,99,82,34,45,41,69,30,75,59,22,48,51,40,56,67,41,37,57,50,45,57,44,39,51,55,38,47,52,49,44,56,51,40,67,75,42,69,56,67,48,30,39,25,33,33,62,57,49,66,76,52,38,59,86,61,49,67,56,52,52,45,68,76,37,75,73,46,47,77,31,40,34,38,39,69,52,39,66,82,45,70,72,55,70,37,80,65,26,54,33,36,38,36,59,59,88,73,66,93,62,52,31,82,74,47,77,45,74,33,68,39,27,34,36,30,23,58,82,38,75,72,60,74,47,91,74,44,42,71,74,74,47,62,92,52,49,29,32,38,62,51,49,44,36,67,51,46,52,51,48,51,49,56,33,46,76,72,71,44,68,76,58,23,28,40,37,71,84,36,50,69,60,48,53,53,41,21,73,73,61,27,35,28,56,42,60,74,52,72,87,71,50,57,91,65,49,42,79,43,64,31,80,76,47,93,46,50,42,48,40,33,34,30,32,49,51,91,60,79,78,49,73,66,56,52,50,50,51,51,53,51,49,68,51,56,52,65,69,77,70,80,121,129,50,73,68,46,48,50,53,51,50,41,26,64,73,54,34,16,60,59,57,23,13,60,74,67,72,44,52,47,66,58,50,51,50,44,48,49,49,43,21,57,71,68,69,42,65,36,62,41,81,47,98,84,34,45,40,71,28,75,59,22,48,52,40,56,66,40,38,55,43,46,57,46,39,50,53,39,46,52,47,45,56,50,42,66,74,41,70,55,66,48,31,39,26,32,33,63,57,50,66,76,52,39,60,87,61,47,67,55,53,52,44,68,76,38,76,72,45,48,77,29,41,36,39,37,64,54,37,70,74,67,62,51,62,75,50,73,66,28,56,34,39,36,36,59,58,88,76,66,93,62,51,31,82,74,47,78,49,74,34,67,39,27,35,35,30,24,58,83,38,74,73,60,76,48,92,74,45,42,71,74,72,48,61,93,52,49,28,30,37,63,53,49,49,36,68,50,45,52,52,49,53,49,55,33,46,77,72,72,44,67,78,56,23,27,41,39,72,83,37,49,68,61,49,53,53,41,21,74,73,61,27,34,29,55,42,58,74,52,72,86,71,50,56,90,63,47,43,77,44,64,33,81,78,49,94,46,50,43,49,41,33,33,32,32,49,52,93,58,77,78,47,72,66,55,51,50,48,52,51,53,50,50,67,51,57,53,65,71,76,72,81,121

Nearest PDB structures (foldseek):
  8sbf-assembly1_D  TM=5.509E-01  e=1.479E-16  Acinetobacter baylyi ADP1
  6g1b-assembly1_J-2  TM=4.717E-01  e=1.529E-15  Corynebacterium glutamicum
  5vvh-assembly1_B  TM=7.554E-01  e=1.641E-11  Agrobacterium tumefaciens
  3szp-assembly1_A-2  TM=4.988E-01  e=2.148E-14  Vibrio cholerae
  3hhg-assembly1_D  TM=4.547E-01  e=1.900E-14  Neisseria meningitidis serogroup B

InterPro domains:
  IPR000847 LysR, HTH, N-terminal domain [PF00126] (4-62)
  IPR000847 LysR, HTH, N-terminal domain [PR00039] (18-29)
  IPR000847 LysR, HTH, N-terminal domain [PR00039] (29-39)
  IPR000847 LysR, HTH, N-terminal domain [PR00039] (39-50)
  IPR000847 LysR, HTH, N-terminal domain [PS50931] (1-58)
  IPR005119 LysR, substrate-binding [PF03466] (86-285)
  IPR036388 Winged helix-like DNA-binding domain superfamily [G3DSA:1.10.10.10] (1-91)
  IPR036390 Winged helix DNA-binding domain superfamily [SSF46785] (1-107)